Protein AF-A0A6N2KBB7-F1 (afdb_monomer_lite)

Radius of gyration: 32.62 Å; chains: 1; bounding box: 108×80×71 Å

Sequence (429 aa):
QSRLFPLLASAYAFRFVGEWLKWLYTDVTQRLQAKDFSTLPEAHACTAGLKSLTTTATADAIEECRKLCGGHGYLCASGLPELFAVYVPACTYEGDNVVLLLQVARFLMKTVSQLDSGKKPVGTTAYLGRVQDLLHCCCDVQRAEDWLKPGVVLEAFEARSARMCVACAKNLSKFENPEDGFAELSADLVEAAVAHCQLIVVSKFIDKLQQDIPGKGVKQQLQNLCYIYVLNLVHKYLGDFLSTGCITPKQASLANDQLRSLYSQIRPNIIALVDAFNHTDHYLGSVLGRSDGNVYPKLYEEAWKDPLNDSVVPDGYHEYKPEIEDEIEGEEKLVLEICVLRVAICLPPQIVTQEKKRKKTHGAAVGAVGAHGAAVGAHGAAAGAHGAAVTAVETAELTAAAAAESVEEENPSTGAESEPAQLEEVQVG

Organism: Salix viminalis (NCBI:txid40686)

Foldseek 3Di:
DLLQLLLLLLVVLLVLVLVVLVVVLVVCVVCVVVVNCPCLLVNLLLLLLSLLLSLVSVLVSLVSVLVVVPPVSVDVQQVSVVVNVVRNCSCPPLHHSLRSLLSNLVSLLVQLVCLVVPDQDDDLCNLLVVLVCLLVAAQPDPALCSLLDLVSLLSLLSSLLSVLSVVLNVQCVVDPDSVVSCVVCSVSSSVSSNSSNLSSSLVSLVVVLVDDDDDPCPSVLSSLSSLLNSLSCCVVPVVSSVVSVNDDPVVNVSSVVNNVVSCVVCVVCVLVSVCVVVDACVQSSRLCPHPVNPRPVVVVVVVCVPVQNVDPQGPCCVVCVVVVVVVVVVVVVVVVVVVVVVVVPDDDDDDDDDDDDDDDDDDDDDDDDDDDDDDDDDDDDDDYDDPPVVSSVSSSVSNVVSVVVVVVVPDDDDDDDDDDDDDDDDDDD

pLDDT: mean 81.01, std 27.78, range [21.66, 98.88]

InterPro domains:
  IPR002655 Acyl-CoA oxidase, C-terminal [PF01756] (150-320)
  IPR012258 Acyl-CoA oxidase [PTHR10909] (1-321)
  IPR036250 Acyl-CoA dehydrogenase-like, C-terminal [SSF47203] (1-129)
  IPR036250 Acyl-CoA dehydrogenase-like, C-terminal [SSF47203] (140-322)
  IPR055060 Acyl-CoA oxidase, C-alpha1 domain [PF22924] (1-109)

Secondary structure (DSSP, 8-state):
-TTTHHHHHHHHHHHHHHHHHHHHHHHHHHHHHTT--TTHHHHHHHHHHHHHHHHHHHHHHHHHHHHHTGGGGGSGGGSHHHHHHHHGGGGTTTS-HHHHHHHHHHHHHHHHTTGGGT----GGGGGGGGHHHHTT------SGGGGG-HHHHHHHHHHHHHHHHHHHHHHHTTSSSHHHHHHHTHHHHHHHHHHHHHHHHHHHHHHHHHS---STTHHHHHHHHHHHHHHHHHHHTHHHHHHTSSS-HHHHHHHHHHHHHHHHHHTTTHHHHHHTT---HHHHT-STT-TT--HHHHHHHHHTTSGGGS-SS-TTHHHHHHHHHHHHHHHHHHHHHHHHHHHTT-----------------------------------------SSHHHHHHHHHHHHHHHHHTTTSS-------------------

Structure (mmCIF, N/CA/C/O backbone):
data_AF-A0A6N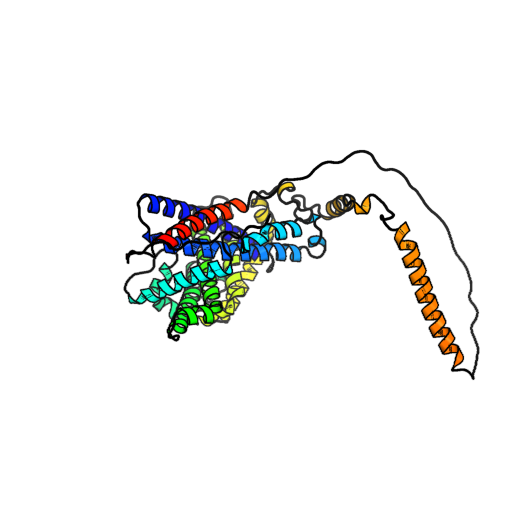2KBB7-F1
#
_entry.id   AF-A0A6N2KBB7-F1
#
loop_
_atom_site.group_PDB
_atom_site.id
_atom_site.type_symbol
_atom_site.label_atom_id
_atom_site.label_alt_id
_atom_site.label_comp_id
_atom_site.label_asym_id
_atom_site.label_entity_id
_atom_site.label_seq_id
_atom_site.pdbx_PDB_ins_code
_atom_site.Cartn_x
_atom_site.Cartn_y
_atom_site.Cartn_z
_atom_site.occupancy
_atom_site.B_iso_or_equiv
_atom_site.auth_seq_id
_atom_site.auth_comp_id
_atom_site.auth_asym_id
_atom_site.auth_atom_id
_atom_site.pdbx_PDB_model_num
ATOM 1 N N . GLN A 1 1 ? 12.110 -12.464 -3.770 1.00 93.31 1 GLN A N 1
ATOM 2 C CA . GLN A 1 1 ? 10.725 -12.921 -3.520 1.00 93.31 1 GLN A CA 1
ATOM 3 C C . GLN A 1 1 ? 10.090 -12.056 -2.441 1.00 93.31 1 GLN A C 1
ATOM 5 O O . GLN A 1 1 ? 9.336 -11.175 -2.818 1.00 93.31 1 GLN A O 1
ATOM 10 N N . SER A 1 2 ? 10.484 -12.180 -1.166 1.00 96.81 2 SER A N 1
ATOM 11 C CA . SER A 1 2 ? 9.976 -11.360 -0.043 1.00 96.81 2 SER A CA 1
ATOM 12 C C . SER A 1 2 ? 9.985 -9.842 -0.258 1.00 96.81 2 SER A C 1
ATOM 14 O O . SER A 1 2 ? 9.076 -9.172 0.198 1.00 96.81 2 SER A O 1
ATOM 16 N N . ARG A 1 3 ? 10.972 -9.303 -0.981 1.00 98.38 3 ARG A N 1
ATOM 17 C CA . ARG A 1 3 ? 11.058 -7.870 -1.317 1.00 98.38 3 ARG A CA 1
ATOM 18 C C . ARG A 1 3 ? 10.126 -7.409 -2.452 1.00 98.38 3 ARG A C 1
ATOM 20 O O . ARG A 1 3 ? 9.794 -6.241 -2.511 1.00 98.38 3 ARG A O 1
ATOM 27 N N . LEU A 1 4 ? 9.720 -8.305 -3.361 1.00 98.50 4 LEU A N 1
ATOM 28 C CA . LEU A 1 4 ? 9.017 -7.954 -4.613 1.00 98.50 4 LEU A CA 1
ATOM 29 C C . LEU A 1 4 ? 7.565 -8.443 -4.651 1.00 98.50 4 LEU A C 1
ATOM 31 O O . LEU A 1 4 ? 6.678 -7.749 -5.133 1.00 98.50 4 LEU A O 1
ATOM 35 N N . PHE A 1 5 ? 7.306 -9.659 -4.169 1.00 98.62 5 PHE A N 1
ATOM 36 C CA . PHE A 1 5 ? 5.986 -10.282 -4.281 1.00 98.62 5 PHE A CA 1
ATOM 37 C C . PHE A 1 5 ? 4.926 -9.567 -3.425 1.00 98.62 5 PHE A C 1
ATOM 39 O O . PHE A 1 5 ? 3.799 -9.451 -3.901 1.00 98.62 5 PHE A O 1
ATOM 46 N N . PRO A 1 6 ? 5.253 -9.001 -2.244 1.00 98.75 6 PRO A N 1
ATOM 47 C CA . PRO A 1 6 ? 4.354 -8.081 -1.556 1.00 98.75 6 PRO A CA 1
ATOM 48 C C . PRO A 1 6 ? 4.057 -6.801 -2.333 1.00 98.75 6 PRO A C 1
ATOM 50 O O . PRO A 1 6 ? 2.935 -6.327 -2.254 1.00 98.75 6 PRO A O 1
ATOM 53 N N . LEU A 1 7 ? 4.999 -6.265 -3.119 1.00 98.75 7 LEU A N 1
ATOM 54 C CA . LEU A 1 7 ? 4.756 -5.068 -3.938 1.00 98.75 7 LEU A CA 1
ATOM 55 C C . LEU A 1 7 ? 3.772 -5.375 -5.075 1.00 98.75 7 LEU A C 1
ATOM 57 O O . LEU A 1 7 ? 2.832 -4.619 -5.300 1.00 98.75 7 LEU A O 1
ATOM 61 N N . LEU A 1 8 ? 3.926 -6.535 -5.727 1.00 98.75 8 LEU A N 1
ATOM 62 C CA . LEU A 1 8 ? 2.950 -7.028 -6.703 1.00 98.75 8 LEU A CA 1
ATOM 63 C C . LEU A 1 8 ? 1.571 -7.245 -6.060 1.00 98.75 8 LEU A C 1
ATOM 65 O O . LEU A 1 8 ? 0.552 -6.861 -6.627 1.00 98.75 8 LEU A O 1
ATOM 69 N N . ALA A 1 9 ? 1.531 -7.833 -4.864 1.00 98.88 9 ALA A N 1
ATOM 70 C CA . ALA A 1 9 ? 0.294 -8.020 -4.116 1.00 98.88 9 ALA A CA 1
ATOM 71 C C . ALA A 1 9 ? -0.368 -6.684 -3.738 1.00 98.88 9 ALA A C 1
ATOM 73 O O . ALA A 1 9 ? -1.578 -6.551 -3.908 1.00 98.88 9 ALA A O 1
ATOM 74 N N . SER A 1 10 ? 0.415 -5.683 -3.321 1.00 98.81 10 SER A N 1
ATOM 75 C CA . SER A 1 10 ? -0.050 -4.310 -3.096 1.00 98.81 10 SER A CA 1
ATOM 76 C C . SER A 1 10 ? -0.611 -3.678 -4.367 1.00 98.81 10 SER A C 1
ATOM 78 O O . SER A 1 10 ? -1.670 -3.074 -4.297 1.00 98.81 10 SER A O 1
ATOM 80 N N . ALA A 1 11 ? 0.015 -3.857 -5.536 1.00 98.81 11 ALA A N 1
ATOM 81 C CA . ALA A 1 11 ? -0.498 -3.305 -6.794 1.00 98.81 11 ALA A CA 1
ATOM 82 C C . ALA A 1 11 ? -1.914 -3.823 -7.125 1.00 98.81 11 ALA A C 1
ATOM 84 O O . ALA A 1 11 ? -2.803 -3.038 -7.458 1.00 98.81 11 ALA A O 1
ATOM 85 N N . TYR A 1 12 ? -2.162 -5.127 -6.954 1.00 98.81 12 TYR A N 1
ATOM 86 C CA . TYR A 1 12 ? -3.505 -5.703 -7.106 1.00 98.81 12 TYR A CA 1
ATOM 87 C C . TYR A 1 12 ? -4.465 -5.257 -5.989 1.00 98.81 12 TYR A C 1
ATOM 89 O O . TYR A 1 12 ? -5.613 -4.917 -6.271 1.00 98.81 12 TYR A O 1
ATOM 97 N N . ALA A 1 13 ? -4.006 -5.191 -4.735 1.00 98.81 13 ALA A N 1
ATOM 98 C CA . ALA A 1 13 ? -4.811 -4.713 -3.609 1.00 98.81 13 ALA A CA 1
ATOM 99 C C . ALA A 1 13 ? -5.274 -3.256 -3.807 1.00 98.81 13 ALA A C 1
ATOM 101 O O . ALA A 1 13 ? -6.446 -2.934 -3.613 1.00 98.81 13 ALA A O 1
ATOM 102 N N . PHE A 1 14 ? -4.365 -2.389 -4.257 1.00 98.81 14 PHE A N 1
ATOM 103 C CA . PHE A 1 14 ? -4.625 -0.979 -4.537 1.00 98.81 14 PHE A CA 1
ATOM 104 C C . PHE A 1 14 ? -5.513 -0.807 -5.773 1.00 98.81 14 PHE A C 1
ATOM 106 O O . PHE A 1 14 ? -6.377 0.069 -5.789 1.00 98.81 14 PHE A O 1
ATOM 113 N N . ARG A 1 15 ? -5.403 -1.695 -6.771 1.00 98.62 15 ARG A N 1
ATOM 114 C CA . ARG A 1 15 ? -6.355 -1.723 -7.887 1.00 98.62 15 ARG A CA 1
ATOM 115 C C . ARG A 1 15 ? -7.780 -2.018 -7.413 1.00 98.62 15 ARG A C 1
ATOM 117 O O . ARG A 1 15 ? -8.701 -1.310 -7.810 1.00 98.62 15 ARG A O 1
ATOM 124 N N . PHE A 1 16 ? -7.970 -3.018 -6.550 1.00 98.44 16 PHE A N 1
ATOM 125 C CA . PHE A 1 16 ? -9.303 -3.397 -6.069 1.00 98.44 16 PHE A CA 1
ATOM 126 C C . PHE A 1 16 ? -9.892 -2.414 -5.049 1.00 98.44 16 PHE A C 1
ATOM 128 O O . PHE A 1 16 ? -11.099 -2.178 -5.078 1.00 98.44 16 PHE A O 1
ATOM 135 N N . VAL A 1 17 ? -9.076 -1.776 -4.198 1.00 98.31 17 VAL A N 1
ATOM 136 C CA . VAL A 1 17 ? -9.578 -0.679 -3.350 1.00 98.31 17 VAL A CA 1
ATOM 137 C C . VAL A 1 17 ? -9.937 0.556 -4.188 1.00 98.31 17 VAL A C 1
ATOM 139 O O . VAL A 1 17 ? -10.915 1.223 -3.872 1.00 98.31 17 VAL A O 1
ATOM 142 N N . GLY A 1 18 ? -9.241 0.807 -5.306 1.00 97.62 18 GLY A N 1
ATOM 143 C CA . GLY A 1 18 ? -9.617 1.826 -6.294 1.00 97.62 18 GLY A CA 1
ATOM 144 C C . GLY A 1 18 ? -10.956 1.539 -6.988 1.00 97.62 18 GLY A C 1
ATOM 145 O O . GLY A 1 18 ? -11.787 2.434 -7.119 1.00 97.62 18 GLY A O 1
ATOM 146 N N . GLU A 1 19 ? -11.224 0.281 -7.365 1.00 97.69 19 GLU A N 1
ATOM 147 C CA . GLU A 1 19 ? -12.547 -0.132 -7.873 1.00 97.69 19 GLU A CA 1
ATOM 148 C C . GLU A 1 19 ? -13.665 0.128 -6.847 1.00 97.69 19 GLU A C 1
ATOM 150 O O . GLU A 1 19 ? -14.747 0.586 -7.217 1.00 97.69 19 GLU A O 1
ATOM 155 N N . TRP A 1 20 ? -13.404 -0.116 -5.558 1.00 97.81 20 TRP A N 1
ATOM 156 C CA . TRP A 1 20 ? -14.350 0.202 -4.485 1.00 97.81 20 TRP A CA 1
ATOM 157 C C . TRP A 1 20 ? -14.500 1.712 -4.241 1.00 97.81 20 TRP A C 1
ATOM 159 O O . TRP A 1 20 ? -15.623 2.177 -4.061 1.00 97.81 20 TRP A O 1
ATOM 169 N N . LEU A 1 21 ? -13.416 2.492 -4.296 1.00 96.00 21 LEU A N 1
ATOM 170 C CA . LEU A 1 21 ? -13.469 3.954 -4.177 1.00 96.00 21 LEU A CA 1
ATOM 171 C C . LEU A 1 21 ? -14.324 4.590 -5.283 1.00 96.00 21 LEU A C 1
ATOM 173 O O . LEU A 1 21 ? -15.083 5.513 -5.006 1.00 96.00 21 LEU A O 1
ATOM 177 N N . LYS A 1 22 ? -14.292 4.050 -6.507 1.00 95.44 22 LYS A N 1
ATOM 178 C CA . LYS A 1 22 ? -15.169 4.499 -7.600 1.00 95.44 22 LYS A CA 1
ATOM 179 C C . LYS A 1 22 ? -16.655 4.208 -7.334 1.00 95.44 22 LYS A C 1
ATOM 181 O O . LYS A 1 22 ? -17.524 5.009 -7.689 1.00 95.44 22 LYS A O 1
ATOM 186 N N . TRP A 1 23 ? -16.962 3.083 -6.685 1.00 96.06 23 TRP A N 1
ATOM 187 C CA . TRP A 1 23 ? -18.315 2.814 -6.186 1.00 96.06 23 TRP A CA 1
ATOM 188 C C . TRP A 1 23 ? -18.698 3.791 -5.063 1.00 96.06 23 TRP A C 1
ATOM 190 O O . TRP A 1 23 ? -19.792 4.349 -5.110 1.00 96.06 23 TRP A O 1
ATOM 200 N N . LEU A 1 24 ? -17.792 4.061 -4.116 1.00 94.06 24 LEU A N 1
ATOM 201 C CA . LEU A 1 24 ? -18.027 4.990 -3.006 1.00 94.06 24 LEU A CA 1
ATOM 202 C C . LEU A 1 24 ? -18.286 6.420 -3.501 1.00 94.06 24 LEU A C 1
ATOM 204 O O . LEU A 1 24 ? -19.243 7.036 -3.048 1.00 94.06 24 LEU A O 1
ATOM 208 N N . TYR A 1 25 ? -17.504 6.915 -4.469 1.00 91.50 25 TYR A N 1
ATOM 209 C CA . TYR A 1 25 ? -17.764 8.183 -5.166 1.00 91.50 25 TYR A CA 1
ATOM 210 C C . TYR A 1 25 ? -19.208 8.224 -5.680 1.00 91.50 25 TYR A C 1
ATOM 212 O O . TYR A 1 25 ? -19.956 9.147 -5.380 1.00 91.50 25 TYR A O 1
ATOM 220 N N . THR A 1 26 ? -19.632 7.168 -6.381 1.00 94.88 26 THR A N 1
ATOM 221 C CA . THR A 1 26 ? -20.976 7.078 -6.971 1.00 94.88 26 THR A CA 1
ATOM 222 C C . THR A 1 26 ? -22.087 7.076 -5.908 1.00 94.88 26 THR A C 1
ATOM 224 O O . THR A 1 26 ? -23.089 7.767 -6.088 1.00 94.88 26 THR A O 1
ATOM 227 N N . ASP A 1 27 ? -21.919 6.339 -4.803 1.00 94.25 27 ASP A N 1
ATOM 228 C CA . ASP A 1 27 ? -22.869 6.306 -3.675 1.00 94.25 27 ASP A CA 1
ATOM 229 C C . ASP A 1 27 ? -22.970 7.680 -2.988 1.00 94.25 27 ASP A C 1
ATOM 231 O O . ASP A 1 27 ? -24.068 8.206 -2.801 1.00 94.25 27 ASP A O 1
ATOM 235 N N . VAL A 1 28 ? -21.829 8.315 -2.702 1.00 93.25 28 VAL A N 1
ATOM 236 C CA . VAL A 1 28 ? -21.759 9.644 -2.073 1.00 93.25 28 VAL A CA 1
ATOM 237 C C . VAL A 1 28 ? -22.387 10.715 -2.967 1.00 93.25 28 VAL A C 1
ATOM 239 O O . VAL A 1 28 ? -23.230 11.472 -2.491 1.00 93.25 28 VAL A O 1
ATOM 242 N N . THR A 1 29 ? -22.079 10.755 -4.268 1.00 92.50 29 THR A N 1
ATOM 243 C CA . THR A 1 29 ? -22.704 11.713 -5.198 1.00 92.50 29 THR A CA 1
ATOM 244 C C . THR A 1 29 ? -24.228 11.550 -5.251 1.00 92.50 29 THR A C 1
ATOM 246 O O . THR A 1 29 ? -24.947 12.550 -5.268 1.00 92.50 29 THR A O 1
ATOM 249 N N . GLN A 1 30 ? -24.747 10.316 -5.236 1.00 95.12 30 GLN A N 1
ATOM 250 C CA . GLN A 1 30 ? -26.197 10.068 -5.217 1.00 95.12 30 GLN A CA 1
ATOM 251 C C . GLN A 1 30 ? -26.848 10.517 -3.901 1.00 95.12 30 GLN A C 1
ATOM 253 O O . GLN A 1 30 ? -27.927 11.113 -3.921 1.00 95.12 30 GLN A O 1
ATOM 258 N N . ARG A 1 31 ? -26.190 10.292 -2.758 1.00 93.81 31 ARG A N 1
ATOM 259 C CA . ARG A 1 31 ? -26.663 10.766 -1.448 1.00 93.81 31 ARG A CA 1
ATOM 260 C C . ARG A 1 31 ? -26.671 12.286 -1.341 1.00 93.81 31 ARG A C 1
ATOM 262 O O . ARG A 1 31 ? -27.680 12.845 -0.922 1.00 93.81 31 ARG A O 1
ATOM 269 N N . LEU A 1 32 ? -25.619 12.959 -1.809 1.00 92.31 32 LEU A N 1
ATOM 270 C CA . LEU A 1 32 ? -25.549 14.424 -1.850 1.00 92.31 32 LEU A CA 1
ATOM 271 C C . LEU A 1 32 ? -26.675 15.021 -2.712 1.00 92.31 32 LEU A C 1
ATOM 273 O O . LEU A 1 32 ? -27.339 15.966 -2.289 1.00 92.31 32 LEU A O 1
ATOM 277 N N . GLN A 1 33 ? -26.988 14.417 -3.867 1.00 94.06 33 GLN A N 1
ATOM 278 C CA . GLN A 1 33 ? -28.155 14.805 -4.679 1.00 94.06 33 GLN A CA 1
ATOM 279 C C . GLN A 1 33 ? -29.490 14.634 -3.928 1.00 94.06 33 GLN A C 1
ATOM 281 O O . GLN A 1 33 ? -30.414 15.425 -4.122 1.00 94.06 33 GLN A O 1
ATOM 286 N N . ALA A 1 34 ? -29.586 13.638 -3.043 1.00 95.81 34 ALA A N 1
ATOM 287 C CA . ALA A 1 34 ? -30.726 13.417 -2.153 1.00 95.81 34 ALA A CA 1
ATOM 288 C C . ALA A 1 34 ? -30.684 14.245 -0.846 1.00 95.81 34 ALA A C 1
ATOM 290 O O . ALA A 1 34 ? -31.606 14.133 -0.037 1.00 95.81 34 ALA A O 1
ATOM 291 N N . LYS A 1 35 ? -29.655 15.086 -0.644 1.00 94.94 35 LYS A N 1
ATOM 292 C CA . LYS A 1 35 ? -29.366 15.831 0.601 1.00 94.94 35 LYS A CA 1
ATOM 293 C C . LYS A 1 35 ? -29.147 14.938 1.835 1.00 94.94 35 LYS A C 1
ATOM 295 O O . LYS A 1 35 ? -29.417 15.351 2.962 1.00 94.94 35 LYS A O 1
ATOM 300 N N . ASP A 1 36 ? -28.658 13.718 1.625 1.00 94.06 36 ASP A N 1
ATOM 301 C CA . ASP A 1 36 ? -28.166 12.828 2.677 1.00 94.06 36 ASP A CA 1
ATOM 302 C C . ASP A 1 36 ? -26.655 13.028 2.865 1.00 94.06 36 ASP A C 1
ATOM 304 O O . ASP A 1 36 ? -25.847 12.602 2.045 1.00 94.06 36 ASP A O 1
ATOM 308 N N . PHE A 1 37 ? -26.274 13.660 3.973 1.00 92.69 37 PHE A N 1
ATOM 309 C CA . PHE A 1 37 ? -24.874 13.897 4.345 1.00 92.69 37 PHE A CA 1
ATOM 310 C C . PHE A 1 37 ? -24.346 12.857 5.353 1.00 92.69 37 PHE A C 1
ATOM 312 O O . PHE A 1 37 ? -23.222 12.973 5.838 1.00 92.69 37 PHE A O 1
ATOM 319 N N . SER A 1 38 ? -25.137 11.828 5.697 1.00 89.81 38 SER A N 1
ATOM 320 C CA . SER A 1 38 ? -24.839 10.921 6.820 1.00 89.81 38 SER A CA 1
ATOM 321 C C . SER A 1 38 ? -23.551 10.105 6.663 1.00 89.81 38 SER A C 1
ATOM 323 O O . SER A 1 38 ? -22.921 9.774 7.667 1.00 89.81 38 SER A O 1
ATOM 325 N N . THR A 1 39 ? -23.134 9.809 5.428 1.00 90.50 39 THR A N 1
ATOM 326 C CA . THR A 1 39 ? -21.906 9.056 5.121 1.00 90.50 39 THR A CA 1
ATOM 327 C C . THR A 1 39 ? -20.717 9.942 4.737 1.00 90.50 39 THR A C 1
ATOM 329 O O . THR A 1 39 ? -19.604 9.430 4.622 1.00 90.50 39 THR A O 1
ATOM 332 N N . LEU A 1 40 ? -20.903 11.260 4.578 1.00 92.31 40 LEU A N 1
ATOM 333 C CA . LEU A 1 40 ? -19.849 12.174 4.118 1.00 92.31 40 LEU A CA 1
ATOM 334 C C . LEU A 1 40 ? -18.594 12.175 5.026 1.00 92.31 40 LEU A C 1
ATOM 336 O O . LEU A 1 40 ? -17.490 12.099 4.480 1.00 92.31 40 LEU A O 1
ATOM 340 N N . PRO A 1 41 ? -18.700 12.153 6.376 1.00 93.75 41 PRO A N 1
ATOM 341 C CA . PRO A 1 41 ? -17.521 12.078 7.245 1.00 93.75 41 PRO A CA 1
ATOM 342 C C . PRO A 1 41 ? -16.731 10.769 7.097 1.00 93.75 41 PRO A C 1
ATOM 344 O O . PRO A 1 41 ? -15.502 10.785 7.152 1.00 93.75 41 PRO A O 1
ATOM 347 N N . GLU A 1 42 ? -17.423 9.641 6.891 1.00 93.56 42 GLU A N 1
ATOM 348 C CA . GLU A 1 42 ? -16.781 8.344 6.643 1.00 93.56 42 GLU A CA 1
ATOM 349 C C . GLU A 1 42 ? -16.088 8.345 5.278 1.00 93.56 42 GLU A C 1
ATOM 351 O O . GLU A 1 42 ? -14.934 7.930 5.174 1.00 93.56 42 GLU A O 1
ATOM 356 N N . ALA A 1 43 ? -16.767 8.846 4.243 1.00 94.62 43 ALA A N 1
ATOM 357 C CA . ALA A 1 43 ? -16.232 8.913 2.891 1.00 94.62 43 ALA A CA 1
ATOM 358 C C . ALA A 1 43 ? -14.945 9.746 2.830 1.00 94.62 43 ALA A C 1
ATOM 360 O O . ALA A 1 43 ? -13.946 9.262 2.302 1.00 94.62 43 ALA A O 1
ATOM 361 N N . HIS A 1 44 ? -14.947 10.939 3.436 1.00 95.75 44 HIS A N 1
ATOM 362 C CA . HIS A 1 44 ? -13.773 11.808 3.530 1.00 95.75 44 HIS A CA 1
ATOM 363 C C . HIS A 1 44 ? -12.604 11.132 4.267 1.00 95.75 44 HIS A C 1
ATOM 365 O O . HIS A 1 44 ? -11.483 11.113 3.762 1.00 95.75 44 HIS A O 1
ATOM 371 N N . ALA A 1 45 ? -12.851 10.512 5.428 1.00 96.25 45 ALA A N 1
ATOM 372 C CA . ALA A 1 45 ? -11.800 9.804 6.159 1.00 96.25 45 ALA A CA 1
ATOM 373 C C . ALA A 1 45 ? -11.245 8.603 5.364 1.00 96.25 45 ALA A C 1
ATOM 375 O O . ALA A 1 45 ? -10.035 8.372 5.335 1.00 96.25 45 ALA A O 1
ATOM 376 N N . CYS A 1 46 ? -12.105 7.856 4.666 1.00 94.75 46 CYS A N 1
ATOM 377 C CA . CYS A 1 46 ? -11.675 6.737 3.831 1.00 94.75 46 CYS A CA 1
ATOM 378 C C . CYS A 1 46 ? -10.822 7.195 2.641 1.00 94.75 46 CYS A C 1
ATOM 380 O O . CYS A 1 46 ? -9.790 6.581 2.370 1.00 94.75 46 CYS A O 1
ATOM 382 N N . THR A 1 47 ? -11.216 8.256 1.930 1.00 97.06 47 THR A N 1
ATOM 383 C CA . THR A 1 47 ? -10.480 8.746 0.753 1.00 97.06 47 THR A CA 1
ATOM 384 C C . THR A 1 47 ? -9.144 9.371 1.148 1.00 97.06 47 THR A C 1
ATOM 386 O O . THR A 1 47 ? -8.121 8.992 0.577 1.00 97.06 47 THR A O 1
ATOM 389 N N . ALA A 1 48 ? -9.122 10.231 2.173 1.00 98.12 48 ALA A N 1
ATOM 390 C CA . ALA A 1 48 ? -7.905 10.838 2.717 1.00 98.12 48 ALA A CA 1
ATOM 391 C C . ALA A 1 48 ? -6.892 9.774 3.181 1.00 98.12 48 ALA A C 1
ATOM 393 O O . ALA A 1 48 ? -5.722 9.781 2.781 1.00 98.12 48 ALA A O 1
ATOM 394 N N . GLY A 1 49 ? -7.358 8.801 3.971 1.00 98.38 49 GLY A N 1
ATOM 395 C CA . GLY A 1 49 ? -6.530 7.712 4.484 1.00 98.38 49 GLY A CA 1
ATOM 396 C C . GLY A 1 49 ? -5.994 6.781 3.399 1.00 98.38 49 GLY A C 1
ATOM 397 O O . GLY A 1 49 ? -4.815 6.423 3.414 1.00 98.38 49 GLY A O 1
ATOM 398 N N . LEU A 1 50 ? -6.827 6.412 2.421 1.00 98.56 50 LEU A N 1
ATOM 399 C CA . LEU A 1 50 ? -6.407 5.550 1.315 1.00 98.56 50 LEU A CA 1
ATOM 400 C C . LEU A 1 50 ? -5.481 6.269 0.330 1.00 98.56 50 LEU A C 1
ATOM 402 O O . LEU A 1 50 ? -4.528 5.640 -0.132 1.00 98.56 50 LEU A O 1
ATOM 406 N N . LYS A 1 51 ? -5.672 7.569 0.062 1.00 98.50 51 LYS A N 1
ATOM 407 C CA . LYS A 1 51 ? -4.707 8.386 -0.695 1.00 98.50 51 LYS A CA 1
ATOM 408 C C . LYS A 1 51 ? -3.346 8.339 -0.012 1.00 98.50 51 LYS A C 1
ATOM 410 O O . LYS A 1 51 ? -2.364 7.944 -0.641 1.00 98.50 51 LYS A O 1
ATOM 415 N N . SER A 1 52 ? -3.290 8.645 1.285 1.00 98.75 52 SER A N 1
ATOM 416 C CA . SER A 1 52 ? -2.035 8.650 2.042 1.00 98.75 52 SER A CA 1
ATOM 417 C C . SER A 1 52 ? -1.358 7.272 2.102 1.00 98.75 52 SER A C 1
ATOM 419 O O . SER A 1 52 ? -0.171 7.142 1.783 1.00 98.75 52 SER A O 1
ATOM 421 N N . LEU A 1 53 ? -2.114 6.211 2.414 1.00 98.75 53 LEU A N 1
ATOM 422 C CA . LEU A 1 53 ? -1.590 4.844 2.493 1.00 98.75 53 LEU A CA 1
ATOM 423 C C . LEU A 1 53 ? -1.049 4.352 1.143 1.00 98.75 53 LEU A C 1
ATOM 425 O O . LEU A 1 53 ? 0.041 3.779 1.089 1.00 98.75 53 LEU A O 1
ATOM 429 N N . THR A 1 54 ? -1.810 4.537 0.060 1.00 98.75 54 THR A N 1
ATOM 430 C CA . THR A 1 54 ? -1.455 3.983 -1.256 1.00 98.75 54 THR A CA 1
ATOM 431 C C . THR A 1 54 ? -0.335 4.764 -1.935 1.00 98.75 54 THR A C 1
ATOM 433 O O . THR A 1 54 ? 0.543 4.133 -2.523 1.00 98.75 54 THR A O 1
ATOM 436 N N . THR A 1 55 ? -0.296 6.095 -1.808 1.00 98.81 55 THR A N 1
ATOM 437 C CA . THR A 1 55 ? 0.794 6.909 -2.377 1.00 98.81 55 THR A CA 1
ATOM 438 C C . THR A 1 55 ? 2.114 6.666 -1.653 1.00 98.81 55 THR A C 1
ATOM 440 O O . THR A 1 55 ? 3.095 6.323 -2.311 1.00 98.81 55 THR A O 1
ATOM 443 N N . THR A 1 56 ? 2.125 6.686 -0.314 1.00 98.81 56 THR A N 1
ATOM 444 C CA . THR A 1 56 ? 3.316 6.343 0.489 1.00 98.81 56 THR A CA 1
ATOM 445 C C . THR A 1 56 ? 3.858 4.962 0.109 1.00 98.81 56 THR A C 1
ATOM 447 O O . THR A 1 56 ? 5.015 4.821 -0.282 1.00 98.81 56 THR A O 1
ATOM 450 N N . ALA A 1 57 ? 2.999 3.936 0.141 1.00 98.69 57 ALA A N 1
ATOM 451 C CA . ALA A 1 57 ? 3.412 2.566 -0.147 1.00 98.69 57 ALA A CA 1
ATOM 452 C C . ALA A 1 57 ? 3.864 2.352 -1.603 1.00 98.69 57 ALA A C 1
ATOM 454 O O . ALA A 1 57 ? 4.678 1.465 -1.858 1.00 98.69 57 ALA A O 1
ATOM 455 N N . THR A 1 58 ? 3.350 3.134 -2.558 1.00 98.88 58 THR A N 1
ATOM 456 C CA . THR A 1 58 ? 3.744 3.038 -3.972 1.00 98.88 58 THR A CA 1
ATOM 457 C C . THR A 1 58 ? 5.057 3.772 -4.246 1.00 98.88 58 THR A C 1
ATOM 459 O O . THR A 1 58 ? 5.889 3.240 -4.978 1.00 98.88 58 THR A O 1
ATOM 462 N N . ALA A 1 59 ? 5.301 4.926 -3.616 1.00 98.75 59 ALA A N 1
ATOM 463 C CA . ALA A 1 59 ? 6.587 5.621 -3.702 1.00 98.75 59 ALA A CA 1
ATOM 464 C C . ALA A 1 59 ? 7.729 4.737 -3.161 1.00 98.75 59 ALA A C 1
ATOM 466 O O . ALA A 1 59 ? 8.722 4.514 -3.860 1.00 98.75 59 ALA A O 1
ATOM 467 N N . ASP A 1 60 ? 7.528 4.133 -1.982 1.00 98.69 60 ASP A N 1
ATOM 468 C CA . ASP A 1 60 ? 8.429 3.122 -1.411 1.00 98.69 60 ASP A CA 1
ATOM 469 C C . ASP A 1 60 ? 8.636 1.932 -2.366 1.00 98.69 60 ASP A C 1
ATOM 471 O O . ASP A 1 60 ? 9.759 1.455 -2.544 1.00 98.69 60 ASP A O 1
ATOM 475 N N . ALA A 1 61 ? 7.560 1.441 -2.996 1.00 98.75 61 ALA A N 1
ATOM 476 C CA . ALA A 1 61 ? 7.611 0.291 -3.896 1.00 98.75 61 ALA A CA 1
ATOM 477 C C . ALA A 1 61 ? 8.406 0.562 -5.182 1.00 98.75 61 ALA A C 1
ATOM 479 O O . ALA A 1 61 ? 9.143 -0.319 -5.625 1.00 98.75 61 ALA A O 1
ATOM 480 N N . ILE A 1 62 ? 8.286 1.751 -5.783 1.00 98.81 62 ILE A N 1
ATOM 481 C CA . ILE A 1 62 ? 9.042 2.122 -6.991 1.00 98.81 62 ILE A CA 1
ATOM 482 C C . ILE A 1 62 ? 10.543 2.156 -6.676 1.00 98.81 62 ILE A C 1
ATOM 484 O O . ILE A 1 62 ? 11.347 1.549 -7.388 1.00 98.81 62 ILE A O 1
ATOM 488 N N . GLU A 1 63 ? 10.924 2.801 -5.574 1.00 98.81 63 GLU A N 1
ATOM 489 C CA . GLU A 1 63 ? 12.319 2.896 -5.142 1.00 98.81 63 GLU A CA 1
ATOM 490 C C . GLU A 1 63 ? 12.883 1.534 -4.682 1.00 98.81 63 GLU A C 1
ATOM 492 O O . GLU A 1 63 ? 14.048 1.216 -4.933 1.00 98.81 63 GLU A O 1
ATOM 497 N N . GLU A 1 64 ? 12.071 0.667 -4.075 1.00 98.81 64 GLU A N 1
ATOM 498 C CA . GLU A 1 64 ? 12.474 -0.709 -3.760 1.00 98.81 64 GLU A CA 1
ATOM 499 C C . GLU A 1 64 ? 12.629 -1.575 -5.025 1.00 98.81 64 GLU A C 1
ATOM 501 O O . GLU A 1 64 ? 13.589 -2.344 -5.131 1.00 98.81 64 GLU A O 1
ATOM 506 N N . CYS A 1 65 ? 11.769 -1.405 -6.035 1.00 98.75 65 CYS A N 1
ATOM 507 C CA . CYS A 1 65 ? 11.953 -1.997 -7.364 1.00 98.75 65 CYS A CA 1
ATOM 508 C C . CYS A 1 65 ? 13.259 -1.522 -8.018 1.00 98.75 65 CYS A C 1
ATOM 510 O O . CYS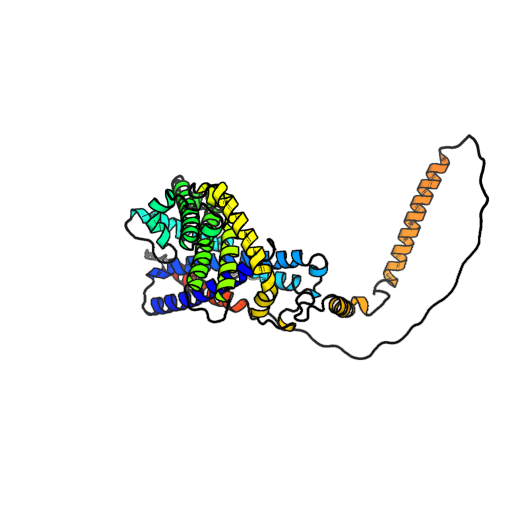 A 1 65 ? 14.012 -2.345 -8.544 1.00 98.75 65 CYS A O 1
ATOM 512 N N . ARG A 1 66 ? 13.600 -0.231 -7.902 1.00 98.81 66 ARG A N 1
ATOM 513 C CA . ARG A 1 66 ? 14.888 0.311 -8.362 1.00 98.81 66 ARG A CA 1
ATOM 514 C C . ARG A 1 66 ? 16.070 -0.382 -7.678 1.00 98.81 66 ARG A C 1
ATOM 516 O O . ARG A 1 66 ? 16.985 -0.851 -8.357 1.00 98.81 66 ARG A O 1
ATOM 523 N N . 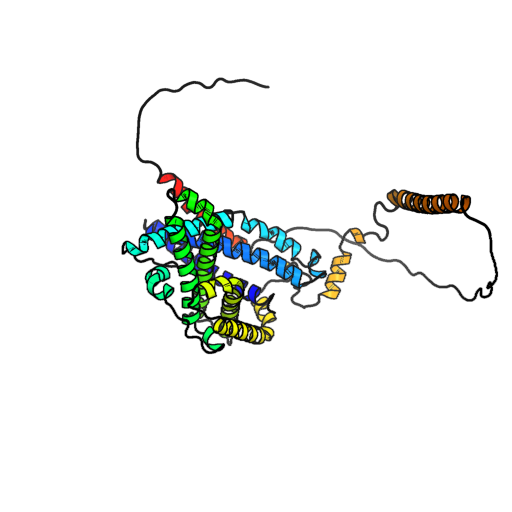LYS A 1 67 ? 16.026 -0.538 -6.348 1.00 98.75 67 LYS A N 1
ATOM 524 C CA . LYS A 1 67 ? 17.034 -1.295 -5.579 1.00 98.75 67 LYS A CA 1
ATOM 525 C C . LYS A 1 67 ? 17.088 -2.783 -5.956 1.00 98.75 67 LYS A C 1
ATOM 527 O O . LYS A 1 67 ? 18.150 -3.397 -5.853 1.00 98.75 67 LYS A O 1
ATOM 532 N N . LEU A 1 68 ? 15.972 -3.393 -6.357 1.00 98.69 68 LEU A N 1
ATOM 533 C CA . LEU A 1 68 ? 15.909 -4.798 -6.785 1.00 98.69 68 LEU A CA 1
ATOM 534 C C . LEU A 1 68 ? 16.585 -5.048 -8.142 1.00 98.69 68 LEU A C 1
ATOM 536 O O . LEU A 1 68 ? 17.074 -6.154 -8.369 1.00 98.69 68 LEU A O 1
ATOM 540 N N . CYS A 1 69 ? 16.688 -4.027 -8.995 1.00 98.44 69 CYS A N 1
ATOM 541 C CA . CYS A 1 69 ? 17.445 -4.059 -10.250 1.00 98.44 69 CYS A CA 1
ATOM 542 C C . CYS A 1 69 ? 18.967 -3.846 -10.078 1.00 98.44 69 CYS A C 1
ATOM 544 O O . CYS A 1 69 ? 19.707 -3.857 -11.065 1.00 98.44 69 CYS A O 1
ATOM 546 N N . GLY A 1 70 ? 19.458 -3.671 -8.844 1.00 98.25 70 GLY A N 1
ATOM 547 C CA . GLY A 1 70 ? 20.883 -3.493 -8.552 1.00 98.25 70 GLY A CA 1
ATOM 548 C C . GLY A 1 70 ? 21.485 -2.263 -9.241 1.00 98.25 70 GLY A C 1
ATOM 549 O O . GLY A 1 70 ? 20.812 -1.249 -9.417 1.00 98.25 70 GLY A O 1
ATOM 550 N N . GLY A 1 71 ? 22.755 -2.352 -9.652 1.00 97.31 71 GLY A N 1
ATOM 551 C CA . GLY A 1 71 ? 23.461 -1.237 -10.300 1.00 97.31 71 GLY A CA 1
ATOM 552 C C . GLY A 1 71 ? 22.797 -0.749 -11.594 1.00 97.31 71 GLY A C 1
ATOM 553 O O . GLY A 1 71 ? 22.722 0.453 -11.823 1.00 97.31 71 GLY A O 1
ATOM 554 N N . HIS A 1 72 ? 22.227 -1.647 -12.404 1.00 97.81 72 HIS A N 1
ATOM 555 C CA . HIS A 1 72 ? 21.528 -1.251 -13.633 1.00 97.81 72 HIS A CA 1
ATOM 556 C C . HIS A 1 72 ? 20.223 -0.485 -13.367 1.00 97.81 72 HIS A C 1
ATOM 558 O O . HIS A 1 72 ? 19.814 0.306 -14.211 1.00 97.81 72 HIS A O 1
ATOM 564 N N . GLY A 1 73 ? 19.604 -0.650 -12.191 1.00 98.00 73 GLY A N 1
ATOM 565 C CA . GLY A 1 73 ? 18.460 0.161 -11.761 1.00 98.00 73 GLY A CA 1
ATOM 566 C C . GLY A 1 73 ? 18.805 1.627 -11.468 1.00 98.00 73 GLY A C 1
ATOM 567 O O . GLY A 1 73 ? 17.907 2.435 -11.267 1.00 98.00 73 GLY A O 1
ATOM 568 N N . TYR A 1 74 ? 20.087 2.000 -11.418 1.00 98.00 74 TYR A N 1
ATOM 569 C CA . TYR A 1 74 ? 20.498 3.402 -11.294 1.00 98.00 74 TYR A CA 1
ATOM 570 C C . TYR A 1 74 ? 20.471 4.156 -12.635 1.00 98.00 74 TYR A C 1
ATOM 572 O O . TYR A 1 74 ? 20.329 5.373 -12.645 1.00 98.00 74 TYR A O 1
ATOM 580 N N . LEU A 1 75 ? 20.571 3.449 -13.767 1.00 97.12 75 LEU A N 1
ATOM 581 C CA . LEU A 1 75 ? 20.564 4.060 -15.098 1.00 97.12 75 LEU A CA 1
ATOM 582 C C . LEU A 1 75 ? 19.176 4.623 -15.433 1.00 97.12 75 LEU A C 1
ATOM 584 O O . LEU A 1 75 ? 18.174 3.932 -15.234 1.00 97.12 75 LEU A O 1
ATOM 588 N N . CYS A 1 76 ? 19.109 5.815 -16.033 1.00 97.12 76 CYS A N 1
ATOM 589 C CA . CYS A 1 76 ? 17.848 6.412 -16.495 1.00 97.12 76 CYS A CA 1
ATOM 590 C C . CYS A 1 76 ? 17.097 5.492 -17.474 1.00 97.12 76 CYS A C 1
ATOM 592 O O . CYS A 1 76 ? 15.891 5.323 -17.346 1.00 97.12 76 CYS A O 1
ATOM 594 N N . ALA A 1 77 ? 17.820 4.776 -18.346 1.00 97.00 77 ALA A N 1
ATOM 595 C CA . ALA A 1 77 ? 17.271 3.772 -19.268 1.00 97.00 77 ALA A CA 1
ATOM 596 C C . ALA A 1 77 ? 16.555 2.578 -18.585 1.00 97.00 77 ALA A C 1
ATOM 598 O O . ALA A 1 77 ? 15.923 1.757 -19.252 1.00 97.00 77 ALA A O 1
ATOM 599 N N . SER A 1 78 ? 16.633 2.445 -17.256 1.00 98.00 78 SER A N 1
ATOM 600 C CA . SER A 1 78 ? 15.801 1.497 -16.505 1.00 98.00 78 SER A CA 1
ATOM 601 C C . SER A 1 78 ? 14.364 1.984 -16.273 1.00 98.00 78 SER A C 1
ATOM 603 O O . SER A 1 78 ? 13.536 1.181 -15.843 1.00 98.00 78 SER A O 1
ATOM 605 N N . GLY A 1 79 ? 14.059 3.263 -16.521 1.00 98.19 79 GLY A N 1
ATOM 606 C CA . GLY A 1 79 ? 12.760 3.914 -16.291 1.00 98.19 79 GLY A CA 1
ATOM 607 C C . GLY A 1 79 ? 12.424 4.180 -14.815 1.00 98.19 79 GLY A C 1
ATOM 608 O O . GLY A 1 79 ? 11.649 5.078 -14.497 1.00 98.19 79 GLY A O 1
ATOM 609 N N . LEU A 1 80 ? 13.034 3.442 -13.883 1.00 98.50 80 LEU A N 1
ATOM 610 C CA . LEU A 1 80 ? 12.710 3.491 -12.454 1.00 98.50 80 LEU A CA 1
ATOM 611 C C . LEU A 1 80 ? 13.103 4.809 -11.744 1.00 98.50 80 LEU A C 1
ATOM 613 O O . LEU A 1 80 ? 12.317 5.248 -10.904 1.00 98.50 80 LEU A O 1
ATOM 617 N N . PRO A 1 81 ? 14.241 5.475 -12.051 1.00 98.50 81 PRO A N 1
ATOM 618 C CA . PRO A 1 81 ? 14.563 6.782 -11.469 1.00 98.50 81 PRO A CA 1
ATOM 619 C C . PRO A 1 81 ? 13.544 7.872 -11.835 1.00 98.50 81 PRO A C 1
ATOM 621 O O . PRO A 1 81 ? 13.091 8.607 -10.960 1.00 98.50 81 PRO A O 1
ATOM 624 N N . GLU A 1 82 ? 13.145 7.943 -13.108 1.00 98.31 82 GLU A N 1
ATOM 625 C CA . GLU A 1 82 ? 12.148 8.905 -13.592 1.00 98.31 82 GLU A CA 1
ATOM 626 C C . GLU A 1 82 ? 10.758 8.590 -13.027 1.00 98.31 82 GLU A C 1
ATOM 628 O O . GLU A 1 82 ? 10.093 9.485 -12.506 1.00 98.31 82 GLU A O 1
ATOM 633 N N . LEU A 1 83 ? 10.361 7.310 -13.021 1.00 98.62 83 LEU A N 1
ATOM 634 C CA . LEU A 1 83 ? 9.102 6.861 -12.424 1.00 98.62 83 LEU A CA 1
ATOM 635 C C . LEU A 1 83 ? 8.995 7.240 -10.938 1.00 98.62 83 LEU A C 1
ATOM 637 O O . LEU A 1 83 ? 7.918 7.618 -10.487 1.00 98.62 83 LEU A O 1
ATOM 641 N N . PHE A 1 84 ? 10.090 7.172 -10.173 1.00 98.62 84 PHE A N 1
ATOM 642 C CA . PHE A 1 84 ? 10.093 7.637 -8.784 1.00 98.62 84 PHE A CA 1
ATOM 643 C C . PHE A 1 84 ? 9.939 9.161 -8.699 1.00 98.62 84 PHE A C 1
ATOM 645 O O . PHE A 1 84 ? 9.079 9.649 -7.966 1.00 98.62 84 PHE A O 1
ATOM 652 N N . ALA A 1 85 ? 10.733 9.906 -9.475 1.00 98.50 85 ALA A N 1
ATOM 653 C CA . ALA A 1 85 ? 10.741 11.367 -9.458 1.00 98.50 85 ALA A CA 1
ATOM 654 C C . ALA A 1 85 ? 9.386 11.982 -9.858 1.00 98.50 85 ALA A C 1
ATOM 656 O O . ALA A 1 85 ? 8.946 12.944 -9.232 1.00 98.50 85 ALA A O 1
ATOM 657 N N . VAL A 1 86 ? 8.697 11.408 -10.853 1.00 98.31 86 VAL A N 1
ATOM 658 C CA . VAL A 1 86 ? 7.365 11.870 -11.283 1.00 98.31 86 VAL A CA 1
ATOM 659 C C . VAL A 1 86 ? 6.245 11.429 -10.331 1.00 98.31 86 VAL A C 1
ATOM 661 O O . VAL A 1 86 ? 5.210 12.089 -10.257 1.00 98.31 86 VAL A O 1
ATOM 664 N N . TYR A 1 87 ? 6.433 10.332 -9.586 1.00 98.56 87 TYR A N 1
ATOM 665 C CA . TYR A 1 87 ? 5.406 9.794 -8.689 1.00 98.56 87 TYR A CA 1
ATOM 666 C C . TYR A 1 87 ? 5.439 10.398 -7.280 1.00 98.56 87 TYR A C 1
ATOM 668 O O . TYR A 1 87 ? 4.381 10.651 -6.707 1.00 98.56 87 TYR A O 1
ATOM 676 N N . VAL A 1 88 ? 6.624 10.653 -6.711 1.00 98.31 88 VAL A N 1
ATOM 677 C CA . VAL A 1 88 ? 6.763 11.092 -5.309 1.00 98.31 88 VAL A CA 1
ATOM 678 C C . VAL A 1 88 ? 5.974 12.367 -4.925 1.00 98.31 88 VAL A C 1
ATOM 680 O O . VAL A 1 88 ? 5.510 12.414 -3.783 1.00 98.31 88 VAL A O 1
ATOM 683 N N . PRO A 1 89 ? 5.681 13.346 -5.816 1.00 98.62 89 PRO A N 1
ATOM 684 C CA . PRO A 1 89 ? 4.798 14.470 -5.481 1.00 98.62 89 PRO A CA 1
ATOM 685 C C . PRO A 1 89 ? 3.378 14.063 -5.050 1.00 98.62 89 PRO A C 1
ATOM 687 O O . PRO A 1 89 ? 2.718 14.834 -4.353 1.00 98.62 89 PRO A O 1
ATOM 690 N N . ALA A 1 90 ? 2.919 12.850 -5.391 1.00 97.69 90 ALA A N 1
ATOM 691 C CA . ALA A 1 90 ? 1.625 12.311 -4.960 1.00 97.69 90 ALA A CA 1
ATOM 692 C C . ALA A 1 90 ? 1.492 12.156 -3.436 1.00 97.69 90 ALA A C 1
ATOM 694 O O . ALA A 1 90 ? 0.378 12.078 -2.915 1.00 97.69 90 ALA A O 1
ATOM 695 N N . CYS A 1 91 ? 2.611 12.158 -2.710 1.00 97.94 91 CYS A N 1
ATOM 696 C CA . CYS A 1 91 ? 2.624 12.168 -1.251 1.00 97.94 91 CYS A CA 1
ATOM 697 C C . CYS A 1 91 ? 2.370 13.564 -0.638 1.00 97.94 91 CYS A C 1
ATOM 699 O O . CYS A 1 91 ? 2.223 13.669 0.578 1.00 97.94 91 CYS A O 1
ATOM 701 N N . THR A 1 92 ? 2.312 14.624 -1.457 1.00 97.81 92 THR A N 1
ATOM 702 C CA . THR A 1 92 ? 2.248 16.027 -1.002 1.00 97.81 92 THR A CA 1
ATOM 703 C C . THR A 1 92 ? 1.135 16.839 -1.668 1.00 97.81 92 THR A C 1
ATOM 705 O O . THR A 1 92 ? 0.466 17.607 -0.980 1.00 97.81 92 THR A O 1
ATOM 708 N N . TYR A 1 93 ? 0.900 16.686 -2.979 1.00 96.44 93 TYR A N 1
ATOM 709 C CA . TYR A 1 93 ? -0.270 17.308 -3.613 1.00 96.44 93 TYR A CA 1
ATOM 710 C C . TYR A 1 93 ? -1.571 16.677 -3.096 1.00 96.44 93 TYR A C 1
ATOM 712 O O . TYR A 1 93 ? -1.557 15.543 -2.612 1.00 96.44 93 TYR A O 1
ATOM 720 N N . GLU A 1 94 ? -2.694 17.393 -3.212 1.00 95.38 94 GLU A N 1
ATOM 721 C CA . GLU A 1 94 ? -4.008 16.961 -2.694 1.00 95.38 94 GLU A CA 1
ATOM 722 C C . GLU A 1 94 ? -3.971 16.580 -1.198 1.00 95.38 94 GLU A C 1
ATOM 724 O O . GLU A 1 94 ? -4.566 15.596 -0.761 1.00 95.38 94 GLU A O 1
ATOM 729 N N . GLY A 1 95 ? -3.216 17.362 -0.416 1.00 96.75 95 GLY A N 1
ATOM 730 C CA . GLY A 1 95 ? -3.012 17.184 1.021 1.00 96.75 95 GLY A CA 1
ATOM 731 C C . GLY A 1 95 ? -1.771 16.355 1.360 1.00 96.75 95 GLY A C 1
ATOM 732 O O . GLY A 1 95 ? -1.556 15.272 0.813 1.00 96.75 95 GLY A O 1
ATOM 733 N N . ASP A 1 96 ? -0.966 16.849 2.303 1.00 98.50 96 ASP A N 1
ATOM 734 C CA . ASP A 1 96 ? 0.168 16.103 2.852 1.00 98.50 96 ASP A CA 1
ATOM 735 C C . ASP A 1 96 ? -0.292 14.777 3.481 1.00 98.50 96 ASP A C 1
ATOM 737 O O . ASP A 1 96 ? -1.274 14.724 4.225 1.00 98.50 96 ASP A O 1
ATOM 741 N N . ASN A 1 97 ? 0.436 13.698 3.199 1.00 98.56 97 ASN A N 1
ATOM 742 C CA . ASN A 1 97 ? 0.058 12.355 3.624 1.00 98.56 97 ASN A CA 1
ATOM 743 C C . ASN A 1 97 ? -0.071 12.184 5.152 1.00 98.56 97 ASN A C 1
ATOM 745 O O . ASN A 1 97 ? -0.918 11.399 5.591 1.00 98.56 97 ASN A O 1
ATOM 749 N N . VAL A 1 98 ? 0.711 12.892 5.971 1.00 98.44 98 VAL A N 1
ATOM 750 C CA . VAL A 1 98 ? 0.601 12.823 7.438 1.00 98.44 98 VAL A CA 1
ATOM 751 C C . VAL A 1 98 ? -0.595 13.644 7.915 1.00 98.44 98 VAL A C 1
ATOM 753 O O . VAL A 1 98 ? -1.379 13.157 8.730 1.00 98.44 98 VAL A O 1
ATOM 756 N N . VAL A 1 99 ? -0.804 14.840 7.356 1.00 98.31 99 VAL A N 1
ATOM 757 C CA . VAL A 1 99 ? -1.977 15.684 7.658 1.00 98.31 99 VAL A CA 1
ATOM 758 C C . VAL A 1 99 ? -3.288 14.954 7.339 1.00 98.31 99 VAL A C 1
ATOM 760 O O . VAL A 1 99 ? -4.205 14.952 8.162 1.00 98.31 99 VAL A O 1
ATOM 763 N N . LEU A 1 100 ? -3.362 14.260 6.199 1.00 98.62 100 LEU A N 1
ATOM 764 C CA . LEU A 1 100 ? -4.515 13.429 5.836 1.00 98.62 100 LEU A CA 1
ATOM 765 C C . LEU A 1 100 ? -4.741 12.285 6.843 1.00 98.62 100 LEU A C 1
ATOM 767 O O . LEU A 1 100 ? -5.875 12.032 7.244 1.00 98.62 100 LEU A O 1
ATOM 771 N N . LEU A 1 101 ? -3.684 11.618 7.323 1.00 98.75 101 LEU A N 1
ATOM 772 C CA . LEU A 1 101 ? -3.817 10.569 8.348 1.00 98.75 101 LEU A CA 1
ATOM 773 C C . LEU A 1 101 ? -4.275 11.124 9.706 1.00 98.75 101 LEU A C 1
ATOM 775 O O . LEU A 1 101 ? -5.033 10.451 10.405 1.00 98.75 101 LEU A O 1
ATOM 779 N N . LEU A 1 102 ? -3.905 12.358 10.060 1.00 98.56 102 LEU A N 1
ATOM 780 C CA . LEU A 1 102 ? -4.428 13.033 11.253 1.00 98.56 102 LEU A CA 1
ATOM 781 C C . LEU A 1 102 ? -5.932 13.347 11.129 1.00 98.56 102 LEU A C 1
ATOM 783 O O . LEU A 1 102 ? -6.655 13.222 12.118 1.00 98.56 102 LEU A O 1
ATOM 787 N N . GLN A 1 103 ? -6.445 13.668 9.934 1.00 98.44 103 GLN A N 1
ATOM 788 C CA . GLN A 1 103 ? -7.896 13.800 9.703 1.00 98.44 103 GLN A CA 1
ATOM 789 C C . GLN A 1 103 ? -8.624 12.467 9.947 1.00 98.44 103 GLN A C 1
ATOM 791 O O . GLN A 1 103 ? -9.628 12.428 10.666 1.00 98.44 103 GLN A O 1
ATOM 796 N N . VAL A 1 104 ? -8.075 11.353 9.443 1.00 98.69 104 VAL A N 1
ATOM 797 C CA . VAL A 1 104 ? -8.594 10.001 9.728 1.00 98.69 104 VAL A CA 1
ATOM 798 C C . VAL A 1 104 ? -8.543 9.691 11.223 1.00 98.69 104 VAL A C 1
ATOM 800 O O . VAL A 1 104 ? -9.512 9.173 11.776 1.00 98.69 104 VAL A O 1
ATOM 803 N N . ALA A 1 105 ? -7.458 10.051 11.911 1.00 98.50 105 ALA A N 1
ATOM 804 C CA . ALA A 1 105 ? -7.343 9.851 13.349 1.00 98.50 105 ALA A CA 1
ATOM 805 C C . ALA A 1 105 ? -8.414 10.634 14.133 1.00 98.50 105 ALA A C 1
ATOM 807 O O . ALA A 1 105 ? -9.044 10.058 15.021 1.00 98.50 105 ALA A O 1
ATOM 808 N N . ARG A 1 106 ? -8.709 11.895 13.771 1.00 97.94 106 ARG A N 1
ATOM 809 C CA . ARG A 1 106 ? -9.821 12.668 14.370 1.00 97.94 106 ARG A CA 1
ATOM 810 C C . ARG A 1 106 ? -11.172 11.981 14.158 1.00 97.94 106 ARG A C 1
ATOM 812 O O . ARG A 1 106 ? -11.944 11.855 15.110 1.00 97.94 106 ARG A O 1
ATOM 819 N N . PHE A 1 107 ? -11.443 11.484 12.950 1.00 97.94 107 PHE A N 1
ATOM 820 C CA . PHE A 1 107 ? -12.654 10.711 12.648 1.00 97.94 107 PHE A CA 1
ATOM 821 C C . PHE A 1 107 ? -12.755 9.425 13.492 1.00 97.94 107 PHE A C 1
ATOM 823 O O . PHE A 1 107 ? -13.810 9.141 14.069 1.00 97.94 107 PHE A O 1
ATOM 830 N N . LEU A 1 108 ? -11.655 8.683 13.645 1.00 98.00 108 LEU A N 1
ATOM 831 C CA . LEU A 1 108 ? -11.606 7.478 14.477 1.00 98.00 108 LEU A CA 1
ATOM 832 C C . LEU A 1 108 ? -11.812 7.798 15.964 1.00 98.00 108 LEU A C 1
ATOM 834 O O . LEU A 1 108 ? -12.617 7.131 16.610 1.00 98.00 108 LEU A O 1
ATOM 838 N N . MET A 1 109 ? -11.174 8.841 16.507 1.00 96.94 109 MET A N 1
ATOM 839 C CA . MET A 1 109 ? -11.379 9.255 17.905 1.00 96.94 109 MET A CA 1
ATOM 840 C C . MET A 1 109 ? -12.829 9.697 18.160 1.00 96.94 109 MET A C 1
ATOM 842 O O . MET A 1 109 ? -13.428 9.288 19.154 1.00 96.94 109 MET A O 1
ATOM 846 N N . LYS A 1 110 ? -13.431 10.451 17.226 1.00 95.12 110 LYS A N 1
ATOM 847 C CA . LYS A 1 110 ? -14.852 10.850 17.257 1.00 95.12 110 LYS A CA 1
ATOM 848 C C . LYS A 1 110 ? -15.809 9.655 17.156 1.00 95.12 110 LYS A C 1
ATOM 850 O O . LYS A 1 110 ? -16.922 9.726 17.674 1.00 95.12 110 LYS A O 1
ATOM 855 N N . THR A 1 111 ? -15.396 8.572 16.497 1.00 95.56 111 THR A N 1
ATOM 856 C CA . THR A 1 111 ? -16.167 7.323 16.408 1.00 95.56 111 THR A CA 1
ATOM 857 C C . THR A 1 111 ? -16.053 6.513 17.701 1.00 95.56 111 THR A C 1
ATOM 859 O O . THR A 1 111 ? -17.067 6.053 18.221 1.00 95.56 111 THR A O 1
ATOM 862 N N . VAL A 1 112 ? -14.848 6.395 18.275 1.00 94.88 112 VAL A N 1
ATOM 863 C CA . VAL A 1 112 ? -14.615 5.693 19.550 1.00 94.88 112 VAL A CA 1
ATOM 864 C C . VAL A 1 112 ? -15.347 6.374 20.711 1.00 94.88 112 VAL A C 1
ATOM 866 O O . VAL A 1 112 ? -15.977 5.684 21.509 1.00 94.88 112 VAL A O 1
ATOM 869 N N . SER A 1 113 ? -15.355 7.710 20.782 1.00 92.31 113 SER A N 1
ATOM 870 C CA . SER A 1 113 ? -16.076 8.440 21.838 1.00 92.31 113 SER A CA 1
ATOM 871 C C . SER A 1 113 ? -17.604 8.307 21.765 1.00 92.31 113 SER A C 1
ATOM 873 O O . SER A 1 113 ? -18.293 8.604 22.739 1.00 92.31 113 SER A O 1
ATOM 875 N N . GLN A 1 114 ? -18.151 7.832 20.641 1.00 92.06 114 GLN A N 1
ATOM 876 C CA . GLN A 1 114 ? -19.588 7.607 20.461 1.00 92.06 114 GLN A CA 1
ATOM 877 C C . GLN A 1 114 ? -20.041 6.177 20.781 1.00 92.06 114 GLN A C 1
ATOM 879 O O . GLN A 1 114 ? -21.251 5.944 20.812 1.00 92.06 114 GLN A O 1
ATOM 884 N N . LEU A 1 115 ? -19.136 5.233 21.060 1.00 89.81 115 LEU A N 1
ATOM 885 C CA . LEU A 1 115 ? -19.498 3.822 21.275 1.00 89.81 115 LEU A CA 1
ATOM 886 C C . LEU A 1 115 ? -20.455 3.626 22.465 1.00 89.81 115 LEU A C 1
ATOM 888 O O . LEU A 1 115 ? -21.420 2.870 22.357 1.00 89.81 115 LEU A O 1
ATOM 892 N N . ASP A 1 116 ? -20.266 4.385 23.548 1.00 82.44 116 ASP A N 1
ATOM 893 C CA . ASP A 1 116 ? -21.144 4.350 24.727 1.00 82.44 116 ASP A CA 1
ATOM 894 C C . ASP A 1 116 ? -22.459 5.139 24.535 1.00 82.44 116 ASP A C 1
ATOM 896 O O . ASP A 1 116 ? -23.384 5.024 25.336 1.00 82.44 116 ASP A O 1
ATOM 900 N N . SER A 1 117 ? -22.593 5.917 23.450 1.00 81.81 117 SER A N 1
ATOM 901 C CA . SER A 1 117 ? -23.792 6.731 23.163 1.00 81.81 117 SER A CA 1
ATOM 902 C C . SER A 1 117 ? -24.958 5.944 22.543 1.00 81.81 117 SER A C 1
ATOM 904 O O . SER A 1 117 ? -25.999 6.516 22.219 1.00 81.81 117 SER A O 1
ATOM 906 N N . GLY A 1 118 ? -24.785 4.637 22.315 1.00 75.38 118 GLY A N 1
ATOM 907 C CA . GLY A 1 118 ? -25.772 3.768 21.663 1.00 75.38 118 GLY A CA 1
ATOM 908 C C . GLY A 1 118 ? -25.850 3.910 20.136 1.00 75.38 118 GLY A C 1
ATOM 909 O O . GLY A 1 118 ? -26.494 3.086 19.480 1.00 75.38 118 GLY A O 1
ATOM 910 N N . LYS A 1 119 ? -25.167 4.899 19.542 1.00 82.19 119 LYS A N 1
ATOM 911 C CA . LYS A 1 119 ? -24.970 4.992 18.090 1.00 82.19 119 LYS A CA 1
ATOM 912 C C . LYS A 1 119 ? -24.003 3.900 17.635 1.00 82.19 119 LYS A C 1
ATOM 914 O O . LYS A 1 119 ? -22.834 3.905 18.005 1.00 82.19 119 LYS A O 1
ATOM 919 N N . LYS A 1 120 ? -24.485 2.965 16.814 1.00 87.12 120 LYS A N 1
ATOM 920 C CA . LYS A 1 120 ? -23.638 1.914 16.237 1.00 87.12 120 LYS A CA 1
ATOM 921 C C . LYS A 1 120 ? -22.833 2.476 15.056 1.00 87.12 120 LYS A C 1
ATOM 923 O O . LYS A 1 120 ? -23.459 3.035 14.155 1.00 87.12 120 LYS A O 1
ATOM 928 N N . PRO A 1 121 ? -21.498 2.304 15.023 1.00 92.31 121 PRO A N 1
ATOM 929 C CA . PRO A 1 121 ? -20.694 2.588 13.838 1.00 92.31 121 PRO A CA 1
ATOM 930 C C . PRO A 1 121 ? -21.176 1.795 12.618 1.00 92.31 121 PRO A C 1
ATOM 932 O O . PRO A 1 121 ? -21.702 0.686 12.754 1.00 92.31 121 PRO A O 1
ATOM 935 N N . VAL A 1 122 ? -20.975 2.354 11.427 1.00 92.19 122 VAL A N 1
ATOM 936 C CA . VAL A 1 122 ? -21.395 1.777 10.140 1.00 92.19 122 VAL A CA 1
ATOM 937 C C . VAL A 1 122 ? -20.239 1.780 9.135 1.00 92.19 122 VAL A C 1
ATOM 939 O O . VAL A 1 122 ? -19.139 2.246 9.443 1.00 92.19 122 VAL A O 1
ATOM 942 N N . GLY A 1 123 ? -20.473 1.187 7.961 1.00 93.88 123 GLY A N 1
ATOM 943 C CA . GLY A 1 123 ? -19.508 1.175 6.863 1.00 93.88 123 GLY A CA 1
ATOM 944 C C . GLY A 1 123 ? -18.154 0.585 7.265 1.00 93.88 123 GLY A C 1
ATOM 945 O O . GLY A 1 123 ? -18.093 -0.465 7.910 1.00 93.88 123 GLY A O 1
ATOM 946 N N . THR A 1 124 ? -17.063 1.261 6.910 1.00 96.44 124 THR A N 1
ATOM 947 C CA . THR A 1 124 ? -15.685 0.855 7.238 1.00 96.44 124 THR A CA 1
ATOM 948 C C . THR A 1 124 ? -15.386 0.850 8.737 1.00 96.44 124 THR A C 1
ATOM 950 O O . THR A 1 124 ? -14.464 0.159 9.164 1.00 96.44 124 THR A O 1
ATOM 953 N N . THR A 1 125 ? -16.176 1.551 9.557 1.00 97.00 125 THR A N 1
ATOM 954 C CA . THR A 1 125 ? -16.019 1.591 11.024 1.00 97.00 125 THR A CA 1
ATOM 955 C C . THR A 1 125 ? -16.889 0.587 11.778 1.00 97.00 125 THR A C 1
ATOM 957 O O . THR A 1 125 ? -16.746 0.463 12.994 1.00 97.00 125 THR A O 1
ATOM 960 N N . ALA A 1 126 ? -17.751 -0.177 11.096 1.00 96.81 126 ALA A N 1
ATOM 961 C CA . ALA A 1 126 ? -18.720 -1.082 11.729 1.00 96.81 126 ALA A CA 1
ATOM 962 C C . ALA A 1 126 ? -18.094 -2.098 12.712 1.00 96.81 126 ALA A C 1
ATOM 964 O O . ALA A 1 126 ? -18.727 -2.479 13.699 1.00 96.81 126 ALA A O 1
ATOM 965 N N . TYR A 1 127 ? -16.836 -2.499 12.492 1.00 97.25 127 TYR A N 1
ATOM 966 C CA . TYR A 1 127 ? -16.085 -3.377 13.398 1.00 97.25 127 TYR A CA 1
ATOM 967 C C . TYR A 1 127 ? -15.881 -2.779 14.801 1.00 97.25 127 TYR A C 1
ATOM 969 O O . TYR A 1 127 ? -15.898 -3.522 15.780 1.00 97.25 127 TYR A O 1
ATOM 977 N N . LEU A 1 128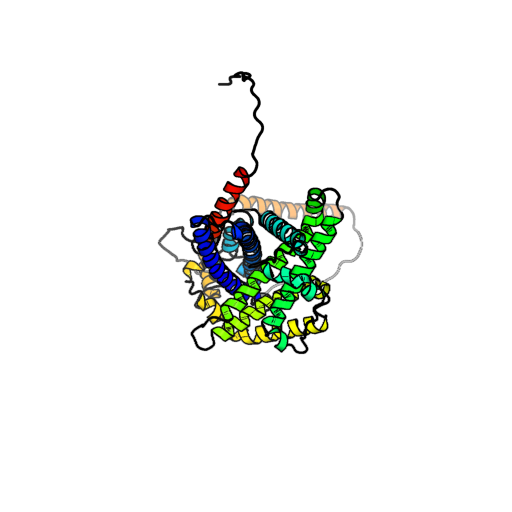 ? -15.788 -1.448 14.938 1.00 96.56 128 LEU A N 1
ATOM 978 C CA . LEU A 1 128 ? -15.703 -0.772 16.241 1.00 96.56 128 LEU A CA 1
ATOM 979 C C . LEU A 1 128 ? -16.981 -0.970 17.075 1.00 96.56 128 LEU A C 1
ATOM 981 O O . LEU A 1 128 ? -16.924 -0.955 18.301 1.00 96.56 128 LEU A O 1
ATOM 985 N N . GLY A 1 129 ? -18.123 -1.271 16.445 1.00 94.81 129 GLY A N 1
ATOM 986 C CA . GLY A 1 129 ? -19.336 -1.697 17.152 1.00 94.81 129 GLY A CA 1
ATOM 987 C C . GLY A 1 129 ? -19.200 -3.045 17.882 1.00 94.81 129 GLY A C 1
ATOM 988 O O . GLY A 1 129 ? -20.016 -3.342 18.751 1.00 94.81 129 GLY A O 1
ATOM 989 N N . ARG A 1 130 ? -18.170 -3.844 17.563 1.00 94.50 130 ARG A N 1
ATOM 990 C CA . ARG A 1 130 ? -17.806 -5.114 18.222 1.00 94.50 130 ARG A CA 1
ATOM 991 C C . ARG A 1 130 ? -16.556 -4.983 19.102 1.00 94.50 130 ARG A C 1
ATOM 993 O O . ARG A 1 130 ? -15.910 -5.981 19.411 1.00 94.50 130 ARG A O 1
ATOM 1000 N N . VAL A 1 131 ? -16.192 -3.762 19.513 1.00 93.88 131 VAL A N 1
ATOM 1001 C CA . VAL A 1 131 ? -14.943 -3.498 20.249 1.00 93.88 131 VAL A CA 1
ATOM 1002 C C . VAL A 1 131 ? -14.777 -4.380 21.491 1.00 93.88 131 VAL A C 1
ATOM 1004 O O . VAL A 1 131 ? -13.679 -4.861 21.736 1.00 93.88 131 VAL A O 1
ATOM 1007 N N . GLN A 1 132 ? -15.846 -4.659 22.243 1.00 91.56 132 GLN A N 1
ATOM 1008 C CA . GLN A 1 132 ? -15.754 -5.477 23.459 1.00 91.56 132 GLN A CA 1
ATOM 1009 C C . GLN A 1 132 ? -15.333 -6.922 23.159 1.00 91.56 132 GLN A C 1
ATOM 1011 O O . GLN A 1 132 ? -14.527 -7.478 23.902 1.00 91.56 132 GLN A O 1
ATOM 1016 N N . ASP A 1 133 ? -15.797 -7.498 22.049 1.00 94.12 133 ASP A N 1
ATOM 1017 C CA . ASP A 1 133 ? -15.404 -8.841 21.614 1.00 94.12 133 ASP A CA 1
ATOM 1018 C C . ASP A 1 133 ? -13.964 -8.823 21.071 1.00 94.12 133 ASP A C 1
ATOM 1020 O O . ASP A 1 133 ? -13.121 -9.620 21.480 1.00 94.12 133 ASP A O 1
ATOM 1024 N N . LEU A 1 134 ? -13.644 -7.845 20.215 1.00 95.44 134 LEU A N 1
ATOM 1025 C CA . LEU A 1 134 ? -12.318 -7.677 19.602 1.00 95.44 134 LEU A CA 1
ATOM 1026 C C . LEU A 1 134 ? -11.207 -7.399 20.632 1.00 95.44 134 LEU A C 1
ATOM 1028 O O . LEU A 1 134 ? -10.075 -7.848 20.464 1.00 95.44 134 LEU A O 1
ATOM 1032 N N . LEU A 1 135 ? -11.513 -6.695 21.728 1.00 93.00 135 LEU A N 1
ATOM 1033 C CA . LEU A 1 135 ? -10.574 -6.453 22.829 1.00 93.00 135 LEU A CA 1
ATOM 1034 C C . LEU A 1 135 ? -10.319 -7.699 23.700 1.00 93.00 135 LEU A C 1
ATOM 1036 O O . LEU A 1 135 ? -9.414 -7.652 24.540 1.00 93.00 135 LEU A O 1
ATOM 1040 N N . HIS A 1 136 ? 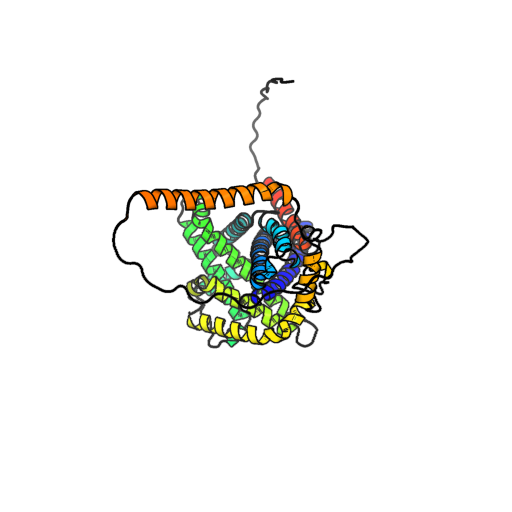-11.052 -8.797 23.496 1.00 93.00 136 HIS A N 1
ATOM 1041 C CA . HIS A 1 136 ? -10.881 -10.069 24.207 1.00 93.00 136 HIS A CA 1
ATOM 1042 C C . HIS A 1 136 ? -10.760 -11.278 23.259 1.00 93.00 136 HIS A C 1
ATOM 1044 O O . HIS A 1 136 ? -10.851 -12.416 23.720 1.00 93.00 136 HIS A O 1
ATOM 1050 N N . CYS A 1 137 ? -10.552 -11.057 21.953 1.00 93.19 137 CYS A N 1
ATOM 1051 C CA . CYS A 1 137 ? -10.436 -12.153 20.996 1.00 93.19 137 CYS A CA 1
ATOM 1052 C C . CYS A 1 137 ? -9.197 -13.017 21.259 1.00 93.19 137 CYS A C 1
ATOM 1054 O O . CYS A 1 137 ? -8.173 -12.548 21.761 1.00 93.19 137 CYS A O 1
ATOM 1056 N N . CYS A 1 138 ? -9.297 -14.284 20.865 1.00 92.62 138 CYS A N 1
ATOM 1057 C CA . CYS A 1 138 ? -8.203 -15.244 20.847 1.00 92.62 138 CYS A CA 1
ATOM 1058 C C . CYS A 1 138 ? -8.206 -15.916 19.475 1.00 92.62 138 CYS A C 1
ATOM 1060 O O . CYS A 1 138 ? -9.127 -16.670 19.166 1.00 92.62 138 CYS A O 1
ATOM 1062 N N . CYS A 1 139 ? -7.175 -15.664 18.671 1.00 92.38 139 CYS A N 1
ATOM 1063 C CA . CYS A 1 139 ? -7.028 -16.250 17.345 1.00 92.38 139 CYS A CA 1
ATOM 1064 C C . CYS A 1 139 ? -7.014 -17.787 17.434 1.00 92.38 139 CYS A C 1
ATOM 1066 O O . CYS A 1 139 ? -6.273 -18.363 18.237 1.00 92.38 139 CYS A O 1
ATOM 1068 N N . ASP A 1 140 ? -7.815 -18.463 16.604 1.00 92.31 140 ASP A N 1
ATOM 1069 C CA . ASP A 1 140 ? -7.997 -19.922 16.642 1.00 92.31 140 ASP A CA 1
ATOM 1070 C C . ASP A 1 140 ? -6.885 -20.705 15.916 1.00 92.31 140 ASP A C 1
ATOM 1072 O O . ASP A 1 140 ? -6.760 -21.917 16.116 1.00 92.31 140 ASP A O 1
ATOM 1076 N N . VAL A 1 141 ? -6.046 -20.018 15.127 1.00 96.75 141 VAL A N 1
ATOM 1077 C CA . VAL A 1 141 ? -4.985 -20.582 14.273 1.00 96.75 141 VAL A CA 1
ATOM 1078 C C . VAL A 1 141 ? -4.143 -21.624 15.009 1.00 96.75 141 VAL A C 1
ATOM 1080 O O . VAL A 1 141 ? -3.462 -21.312 15.991 1.00 96.75 141 VAL A O 1
ATOM 1083 N N . GLN A 1 142 ? -4.116 -22.846 14.471 1.00 97.19 142 GLN A N 1
ATOM 1084 C CA . GLN A 1 142 ? -3.232 -23.932 14.913 1.00 97.19 142 GLN A CA 1
ATOM 1085 C C . GLN A 1 142 ? -2.231 -24.357 13.831 1.00 97.19 142 GLN A C 1
ATOM 1087 O O . GLN A 1 142 ? -1.212 -24.976 14.148 1.00 97.19 142 GLN A O 1
ATOM 1092 N N . ARG A 1 143 ? -2.511 -24.040 12.562 1.00 97.88 143 ARG A N 1
ATOM 1093 C CA . ARG A 1 143 ? -1.751 -24.450 11.376 1.00 97.88 143 ARG A CA 1
ATOM 1094 C C . ARG A 1 143 ? -1.486 -23.261 10.452 1.00 97.88 143 ARG A C 1
ATOM 1096 O O . ARG A 1 143 ? -2.226 -22.285 10.458 1.00 97.88 143 ARG A O 1
ATOM 1103 N N . ALA A 1 144 ? -0.460 -23.366 9.608 1.00 97.69 144 ALA A N 1
ATOM 1104 C CA . ALA A 1 144 ? -0.134 -22.338 8.615 1.00 97.69 144 ALA A CA 1
ATOM 1105 C C . ALA A 1 144 ? -1.313 -22.064 7.660 1.00 97.69 144 ALA A C 1
ATOM 1107 O O . ALA A 1 144 ? -1.607 -20.913 7.347 1.00 97.69 144 ALA A O 1
ATOM 1108 N N . GLU A 1 145 ? -2.054 -23.110 7.281 1.00 97.75 145 GLU A N 1
ATOM 1109 C CA . GLU A 1 145 ? -3.196 -22.998 6.369 1.00 97.75 145 GLU A CA 1
ATOM 1110 C C . GLU A 1 145 ? -4.395 -22.230 6.961 1.00 97.75 145 GLU A C 1
ATOM 1112 O O . GLU A 1 145 ? -5.202 -21.696 6.201 1.00 97.75 145 GLU A O 1
ATOM 1117 N N . ASP A 1 146 ? -4.517 -22.126 8.293 1.00 98.06 146 ASP A N 1
ATOM 1118 C CA . ASP A 1 146 ? -5.627 -21.406 8.940 1.00 98.06 146 ASP A CA 1
ATOM 1119 C C . ASP A 1 146 ? -5.598 -19.900 8.622 1.00 98.06 146 ASP A C 1
ATOM 1121 O O . ASP A 1 146 ? -6.648 -19.266 8.541 1.00 98.06 146 ASP A O 1
ATOM 1125 N N . TRP A 1 147 ? -4.414 -19.344 8.341 1.00 98.25 147 TRP A N 1
ATOM 1126 C CA . TRP A 1 147 ? -4.237 -17.961 7.884 1.00 98.25 147 TRP A CA 1
ATOM 1127 C C . TRP A 1 147 ? -4.837 -17.671 6.498 1.00 98.25 147 TRP A C 1
ATOM 1129 O O . TRP A 1 147 ? -4.930 -16.508 6.114 1.00 98.25 147 TRP A O 1
ATOM 1139 N N . LEU A 1 148 ? -5.258 -18.697 5.746 1.00 97.88 148 LEU A N 1
ATOM 1140 C CA . LEU A 1 148 ? -5.999 -18.541 4.488 1.00 97.88 148 LEU A CA 1
ATOM 1141 C C . LEU A 1 148 ? -7.527 -18.465 4.686 1.00 97.88 148 LEU A C 1
ATOM 1143 O O . LEU A 1 148 ? -8.275 -18.456 3.704 1.00 97.88 148 LEU A O 1
ATOM 1147 N N . LYS A 1 149 ? -8.015 -18.440 5.933 1.00 97.88 149 LYS A N 1
ATOM 1148 C CA . LYS A 1 149 ? -9.434 -18.231 6.250 1.00 97.88 149 LYS A CA 1
ATOM 1149 C C . LYS A 1 149 ? -9.735 -16.721 6.294 1.00 97.88 149 LYS A C 1
ATOM 1151 O O . LYS A 1 149 ? -9.133 -16.024 7.112 1.00 97.88 149 LYS A O 1
ATOM 1156 N N . PRO A 1 150 ? -10.711 -16.207 5.516 1.00 97.31 150 PRO A N 1
ATOM 1157 C CA . PRO A 1 150 ? -11.043 -14.780 5.517 1.00 97.31 150 PRO A CA 1
ATOM 1158 C C . PRO A 1 150 ? -11.406 -14.226 6.901 1.00 97.31 150 PRO A C 1
ATOM 1160 O O . PRO A 1 150 ? -10.933 -13.158 7.271 1.00 97.31 150 PRO A O 1
ATOM 1163 N N . GLY A 1 151 ? -12.201 -14.967 7.685 1.00 96.69 151 GLY A N 1
ATOM 1164 C CA . GLY A 1 151 ? -12.652 -14.528 9.012 1.00 96.69 151 GLY A CA 1
ATOM 1165 C C . GLY A 1 151 ? -11.510 -14.326 10.012 1.00 96.69 151 GLY A C 1
ATOM 1166 O O . GLY A 1 151 ? -11.479 -13.304 10.684 1.00 96.69 151 GLY A O 1
ATOM 1167 N N . VAL A 1 152 ? -10.534 -15.242 10.037 1.00 97.12 152 VAL A N 1
ATOM 1168 C CA . VAL A 1 152 ? -9.334 -15.159 10.895 1.00 97.12 152 VAL A CA 1
ATOM 1169 C C . VAL A 1 152 ? -8.525 -13.900 10.588 1.00 97.12 152 VAL A C 1
ATOM 1171 O O . VAL A 1 152 ? -8.074 -13.197 11.488 1.00 97.12 152 VAL A O 1
ATOM 1174 N N . VAL A 1 153 ? -8.348 -13.603 9.299 1.00 97.44 153 VAL A N 1
ATOM 1175 C CA . VAL A 1 153 ? -7.606 -12.424 8.846 1.00 97.44 153 VAL A CA 1
ATOM 1176 C C . VAL A 1 153 ? -8.353 -11.131 9.154 1.00 97.44 153 VAL A C 1
ATOM 1178 O O . VAL A 1 153 ? -7.732 -10.177 9.617 1.00 97.44 153 VAL A O 1
ATOM 1181 N N . LEU A 1 154 ? -9.665 -11.085 8.919 1.00 98.12 154 LEU A N 1
ATOM 1182 C CA . LEU A 1 154 ? -10.462 -9.899 9.225 1.00 98.12 154 LEU A CA 1
ATOM 1183 C C . LEU A 1 154 ? -10.462 -9.622 10.730 1.00 98.12 154 LEU A C 1
ATOM 1185 O O . LEU A 1 154 ? -10.073 -8.527 11.120 1.00 98.12 154 LEU A O 1
ATOM 1189 N N . GLU A 1 155 ? -10.758 -10.618 11.569 1.00 98.00 155 GLU A N 1
ATOM 1190 C CA . GLU A 1 155 ? -10.749 -10.468 13.030 1.00 98.00 155 GLU A CA 1
ATOM 1191 C C . GLU A 1 155 ? -9.382 -9.991 13.552 1.00 98.00 155 GLU A C 1
ATOM 1193 O O . GLU A 1 155 ? -9.320 -9.075 14.369 1.00 98.00 155 GLU A O 1
ATOM 1198 N N . ALA A 1 156 ? -8.276 -10.524 13.019 1.00 98.12 156 ALA A N 1
ATOM 1199 C CA . ALA A 1 156 ? -6.923 -10.083 13.361 1.00 98.12 156 ALA A CA 1
ATOM 1200 C C . ALA A 1 156 ? -6.670 -8.587 13.079 1.00 98.12 156 ALA A C 1
ATOM 1202 O O . ALA A 1 156 ? -6.067 -7.891 13.902 1.00 98.12 156 ALA A O 1
ATOM 1203 N N . PHE A 1 157 ? -7.102 -8.080 11.919 1.00 98.62 157 PHE A N 1
ATOM 1204 C CA . PHE A 1 157 ? -6.904 -6.676 11.534 1.00 98.62 157 PHE A CA 1
ATOM 1205 C C . PHE A 1 157 ? -7.910 -5.740 12.221 1.00 98.62 157 PHE A C 1
ATOM 1207 O O . PHE A 1 157 ? -7.534 -4.641 12.633 1.00 98.62 157 PHE A O 1
ATOM 1214 N N . GLU A 1 158 ? -9.154 -6.187 12.409 1.00 98.56 158 GLU A N 1
ATOM 1215 C CA . GLU A 1 158 ? -10.177 -5.498 13.199 1.00 98.56 158 GLU A CA 1
ATOM 1216 C C . GLU A 1 158 ? -9.719 -5.331 14.653 1.00 98.56 158 GLU A C 1
ATOM 1218 O O . GLU A 1 158 ? -9.764 -4.221 15.180 1.00 98.56 158 GLU A O 1
ATOM 1223 N N . ALA A 1 159 ? -9.201 -6.392 15.281 1.00 98.31 159 ALA A N 1
ATOM 1224 C CA . ALA A 1 159 ? -8.686 -6.358 16.647 1.00 98.31 159 ALA A CA 1
ATOM 1225 C C . ALA A 1 159 ? -7.440 -5.474 16.789 1.00 98.31 159 ALA A C 1
ATOM 1227 O O . ALA A 1 159 ? -7.353 -4.708 17.751 1.00 98.31 159 ALA A O 1
ATOM 1228 N N . ARG A 1 160 ? -6.504 -5.515 15.824 1.00 98.50 160 ARG A N 1
ATOM 1229 C CA . ARG A 1 160 ? -5.353 -4.594 15.778 1.00 98.50 160 ARG A CA 1
ATOM 1230 C C . ARG A 1 160 ? -5.818 -3.142 15.749 1.00 98.50 160 ARG A C 1
ATOM 1232 O O . ARG A 1 160 ? -5.464 -2.373 16.641 1.00 98.50 160 ARG A O 1
ATOM 1239 N N . SER A 1 161 ? -6.635 -2.776 14.762 1.00 98.44 161 SER A N 1
ATOM 1240 C CA . SER A 1 161 ? -7.089 -1.394 14.608 1.00 98.44 161 SER A CA 1
ATOM 1241 C C . SER A 1 161 ? -7.930 -0.938 15.807 1.00 98.44 161 SER A C 1
ATOM 1243 O O . SER A 1 161 ? -7.665 0.125 16.361 1.00 98.44 161 SER A O 1
ATOM 1245 N N . ALA A 1 162 ? -8.867 -1.763 16.289 1.00 98.00 162 ALA A N 1
ATOM 1246 C CA . ALA A 1 162 ? -9.687 -1.438 17.455 1.00 98.00 162 ALA A CA 1
ATOM 1247 C C . ALA A 1 162 ? -8.842 -1.232 18.724 1.00 98.00 162 ALA A C 1
ATOM 1249 O O . ALA A 1 162 ? -9.065 -0.264 19.452 1.00 98.00 162 ALA A O 1
ATOM 1250 N N . ARG A 1 163 ? -7.837 -2.087 18.977 1.00 97.75 163 ARG A N 1
ATOM 1251 C CA . ARG A 1 163 ? -6.921 -1.941 20.122 1.00 97.75 163 ARG A CA 1
ATOM 1252 C C . ARG A 1 163 ? -6.152 -0.621 20.053 1.00 97.75 163 ARG A C 1
ATOM 1254 O O . ARG A 1 163 ? -6.097 0.078 21.062 1.00 97.75 163 ARG A O 1
ATOM 1261 N N . MET A 1 164 ? -5.601 -0.272 18.888 1.00 98.50 164 MET A N 1
ATOM 1262 C CA . MET A 1 164 ? -4.847 0.973 18.690 1.00 98.50 164 MET A CA 1
ATOM 1263 C C . MET A 1 164 ? -5.743 2.206 18.863 1.00 98.50 164 MET A C 1
ATOM 1265 O O . MET A 1 164 ? -5.398 3.106 19.627 1.00 98.50 164 MET A O 1
ATOM 1269 N N . CYS A 1 165 ? -6.936 2.221 18.256 1.00 97.81 165 CYS A N 1
ATOM 1270 C CA . CYS A 1 165 ? -7.882 3.331 18.398 1.00 97.81 165 CYS A CA 1
ATOM 1271 C C . CYS A 1 165 ? -8.350 3.527 19.853 1.00 97.81 165 CYS A C 1
ATOM 1273 O O . CYS A 1 165 ? -8.392 4.657 20.336 1.00 97.81 165 CYS A O 1
ATOM 1275 N N . VAL A 1 166 ? -8.658 2.446 20.580 1.00 96.56 166 VAL A N 1
ATOM 1276 C CA . VAL A 1 166 ? -9.051 2.519 22.002 1.00 96.56 166 VAL A CA 1
ATOM 1277 C C . VAL A 1 166 ? -7.886 2.958 22.892 1.00 96.56 166 VAL A C 1
ATOM 1279 O O . VAL A 1 166 ? -8.097 3.726 23.831 1.00 96.56 166 VAL A O 1
ATOM 1282 N N . ALA A 1 167 ? -6.658 2.511 22.610 1.00 97.00 167 ALA A N 1
ATOM 1283 C CA . ALA A 1 167 ? -5.470 2.951 23.339 1.00 97.00 167 ALA A CA 1
ATOM 1284 C C . ALA A 1 167 ? -5.225 4.459 23.161 1.00 97.00 167 ALA A C 1
ATOM 1286 O O . ALA A 1 167 ? -5.052 5.160 24.158 1.00 97.00 167 ALA A O 1
ATOM 1287 N N . CYS A 1 168 ? -5.313 4.961 21.923 1.00 97.50 168 CYS A N 1
ATOM 1288 C CA . CYS A 1 168 ? -5.219 6.389 21.615 1.00 97.50 168 CYS A CA 1
ATOM 1289 C C . CYS A 1 168 ? -6.301 7.189 22.352 1.00 97.50 168 CYS A C 1
ATOM 1291 O O . CYS A 1 168 ? -5.972 8.110 23.093 1.00 97.50 168 CYS A O 1
ATOM 1293 N N . ALA A 1 169 ? -7.576 6.792 22.248 1.00 96.06 169 ALA A N 1
ATOM 1294 C CA . ALA A 1 169 ? -8.683 7.488 22.910 1.00 96.06 169 ALA A CA 1
ATOM 1295 C C . ALA A 1 169 ? -8.530 7.529 24.445 1.00 96.06 169 ALA A C 1
ATOM 1297 O O . ALA A 1 169 ? -8.768 8.562 25.070 1.00 96.06 169 ALA A O 1
ATOM 1298 N N . LYS A 1 170 ? -8.069 6.428 25.057 1.00 95.75 170 LYS A N 1
ATOM 1299 C CA . LYS A 1 170 ? -7.795 6.337 26.503 1.00 95.75 170 LYS A CA 1
ATOM 1300 C C . LYS A 1 170 ? -6.563 7.139 26.942 1.00 95.75 170 LYS A C 1
ATOM 1302 O O . LYS A 1 170 ? -6.461 7.512 28.111 1.00 95.75 170 LYS A O 1
ATOM 1307 N N . ASN A 1 171 ? -5.595 7.357 26.055 1.00 96.69 171 ASN A N 1
ATOM 1308 C CA . ASN A 1 171 ? -4.465 8.243 26.327 1.00 96.69 171 ASN A CA 1
ATOM 1309 C C . ASN A 1 171 ? -4.885 9.710 26.181 1.00 96.69 171 ASN A C 1
ATOM 1311 O O . ASN A 1 171 ? -4.579 10.505 27.064 1.00 96.69 171 ASN A O 1
ATOM 1315 N N . LEU A 1 172 ? -5.659 10.036 25.144 1.00 96.06 172 LEU A N 1
ATOM 1316 C CA . LEU A 1 172 ? -6.194 11.370 24.881 1.00 96.06 172 LEU A CA 1
ATOM 1317 C C . LEU A 1 172 ? -7.078 11.868 26.035 1.00 96.06 172 LEU A C 1
ATOM 1319 O O . LEU A 1 172 ? -6.943 13.008 26.466 1.00 96.06 172 LEU A O 1
ATOM 1323 N N . SER A 1 173 ? -7.894 10.991 26.633 1.00 94.69 173 SER A N 1
ATOM 1324 C CA . SER A 1 173 ? -8.737 11.319 27.795 1.00 94.69 173 SER A CA 1
ATOM 1325 C C . SER A 1 173 ? -7.975 11.588 29.107 1.00 94.69 173 SER A C 1
ATOM 1327 O O . SER A 1 173 ? -8.610 11.707 30.155 1.00 94.69 173 SER A O 1
ATOM 1329 N N . LYS A 1 174 ? -6.635 11.602 29.098 1.00 96.19 174 LYS A N 1
ATOM 1330 C CA . LYS A 1 174 ? -5.793 11.984 30.249 1.00 96.19 174 LYS A CA 1
ATOM 1331 C C . LYS A 1 174 ? -5.368 13.454 30.211 1.00 96.19 174 LYS A C 1
ATOM 1333 O O . LYS A 1 174 ? -4.846 13.941 31.209 1.00 96.19 174 LYS A O 1
ATOM 1338 N N . PHE A 1 175 ? -5.544 14.125 29.074 1.00 96.56 175 PHE A N 1
ATOM 1339 C CA . PHE A 1 175 ? -5.202 15.530 28.890 1.00 96.56 175 PHE A CA 1
ATOM 1340 C C . PHE A 1 175 ? -6.417 16.403 29.220 1.00 96.56 175 PHE A C 1
ATOM 1342 O O . PHE A 1 175 ? -7.545 16.053 28.878 1.00 96.56 175 PHE A O 1
ATOM 1349 N N . GLU A 1 176 ? -6.191 17.540 29.883 1.00 94.69 176 GLU A N 1
ATOM 1350 C CA . GLU A 1 176 ? -7.259 18.505 30.187 1.00 94.69 176 GLU A CA 1
ATOM 1351 C C . GLU A 1 176 ? -7.745 19.221 28.917 1.00 94.69 176 GLU A C 1
ATOM 1353 O O . GLU A 1 176 ? -8.945 19.419 28.733 1.00 94.69 176 GLU A O 1
ATOM 1358 N N . ASN A 1 177 ? -6.813 19.553 28.019 1.00 95.25 177 ASN A N 1
ATOM 1359 C CA . ASN A 1 177 ? -7.087 20.075 26.686 1.00 95.25 177 ASN A CA 1
ATOM 1360 C C . ASN A 1 177 ? -6.954 18.947 25.639 1.00 95.25 177 ASN A C 1
ATOM 1362 O O . ASN A 1 177 ? -5.852 18.414 25.463 1.00 95.25 177 ASN A O 1
ATOM 1366 N N . PRO A 1 178 ? -8.033 18.585 24.917 1.00 90.88 178 PRO A N 1
ATOM 1367 C CA . PRO A 1 178 ? -7.983 17.557 23.880 1.00 90.88 178 PRO A CA 1
ATOM 1368 C C . PRO A 1 178 ? -7.013 17.860 22.734 1.00 90.88 178 PRO A C 1
ATOM 1370 O O . PRO A 1 178 ? -6.440 16.925 22.184 1.00 90.88 178 PRO A O 1
ATOM 1373 N N . GLU A 1 179 ? -6.802 19.129 22.371 1.00 94.00 179 GLU A N 1
ATOM 1374 C CA . GLU A 1 179 ? -5.923 19.482 21.245 1.00 94.00 179 GLU A CA 1
ATOM 1375 C C . GLU A 1 179 ? -4.437 19.337 21.599 1.00 94.00 179 GLU A C 1
ATOM 1377 O O . GLU A 1 179 ? -3.672 18.817 20.786 1.00 94.00 179 GLU A O 1
ATOM 1382 N N . ASP A 1 180 ? -4.039 19.673 22.831 1.00 96.00 180 ASP A N 1
ATOM 1383 C CA . ASP A 1 180 ? -2.670 19.436 23.315 1.00 96.00 180 ASP A CA 1
ATOM 1384 C C . ASP A 1 180 ? -2.364 17.931 23.342 1.00 96.00 180 ASP A C 1
ATOM 1386 O O . ASP A 1 180 ? -1.317 17.488 22.869 1.00 96.00 180 ASP A O 1
ATOM 1390 N N . GLY A 1 181 ? -3.318 17.121 23.816 1.00 96.06 181 GLY A N 1
ATOM 1391 C CA . GLY A 1 181 ? -3.207 15.663 23.779 1.00 96.06 181 GLY A CA 1
ATOM 1392 C C . GLY A 1 181 ? -3.202 15.086 22.359 1.00 96.06 181 GLY A C 1
ATOM 1393 O O . GLY A 1 181 ? -2.542 14.079 22.114 1.00 96.06 181 GLY A O 1
ATOM 1394 N N . PHE A 1 182 ? -3.902 15.712 21.407 1.00 96.19 182 PHE A N 1
ATOM 1395 C CA . PHE A 1 182 ? -3.901 15.289 20.004 1.00 96.19 182 PHE A CA 1
ATOM 1396 C C . PHE A 1 182 ? -2.567 15.612 19.312 1.00 96.19 182 PHE A C 1
ATOM 1398 O O . PHE A 1 182 ? -2.090 14.821 18.499 1.00 96.19 182 PHE A O 1
ATOM 1405 N N . ALA A 1 183 ? -1.942 16.742 19.655 1.00 95.94 183 ALA A N 1
ATOM 1406 C CA . ALA A 1 183 ? -0.606 17.097 19.187 1.00 95.94 183 ALA A CA 1
ATOM 1407 C C . ALA A 1 183 ? 0.471 16.162 19.771 1.00 95.94 183 ALA A C 1
ATOM 1409 O O . ALA A 1 183 ? 1.267 15.601 19.015 1.00 95.94 183 ALA A O 1
ATOM 1410 N N . GLU A 1 184 ? 0.453 15.932 21.089 1.00 97.50 184 GLU A N 1
ATOM 1411 C CA . GLU A 1 184 ? 1.408 15.061 21.795 1.00 97.50 184 GLU A CA 1
ATOM 1412 C C . GLU A 1 184 ? 1.328 13.601 21.311 1.00 97.50 184 GLU A C 1
ATOM 1414 O O . GLU A 1 184 ? 2.347 12.961 21.063 1.00 97.50 184 GLU A O 1
ATOM 1419 N N . LEU A 1 185 ? 0.115 13.074 21.106 1.00 97.62 185 LEU A N 1
ATOM 1420 C CA . LEU A 1 185 ? -0.119 11.694 20.655 1.00 97.62 185 LEU A CA 1
ATOM 1421 C C . LEU A 1 185 ? -0.173 11.547 19.124 1.00 97.62 185 LEU A C 1
ATOM 1423 O O . LEU A 1 185 ? -0.607 10.509 18.620 1.00 97.62 185 LEU A O 1
ATOM 1427 N N . SER A 1 186 ? 0.233 12.570 18.366 1.00 97.62 186 SER A N 1
ATOM 1428 C CA . SER A 1 186 ? 0.087 12.612 16.902 1.00 97.62 186 SER A CA 1
ATOM 1429 C C . SER A 1 186 ? 0.725 11.415 16.182 1.00 97.62 186 SER A C 1
ATOM 1431 O O . SER A 1 186 ? 0.153 10.922 15.209 1.00 97.62 186 SER A O 1
ATOM 1433 N N . ALA A 1 187 ? 1.846 10.886 16.685 1.00 98.06 187 ALA A N 1
ATOM 1434 C CA . ALA A 1 187 ? 2.478 9.674 16.158 1.00 98.06 187 ALA A CA 1
ATOM 1435 C C . ALA A 1 187 ? 1.592 8.421 16.333 1.00 98.06 187 ALA A C 1
ATOM 1437 O O . ALA A 1 187 ? 1.248 7.775 15.340 1.00 98.06 187 ALA A O 1
ATOM 1438 N N . ASP A 1 188 ? 1.150 8.125 17.563 1.00 98.25 188 ASP A N 1
ATOM 1439 C CA . ASP A 1 188 ? 0.252 6.999 17.880 1.00 98.25 188 ASP A CA 1
ATOM 1440 C C . ASP A 1 188 ? -1.052 7.072 17.059 1.00 98.25 188 ASP A C 1
ATOM 1442 O O . ASP A 1 188 ? -1.557 6.071 16.541 1.00 98.25 188 ASP A O 1
ATOM 1446 N N . LEU A 1 189 ? -1.591 8.287 16.915 1.00 98.56 189 LEU A N 1
ATOM 1447 C CA . LEU A 1 189 ? -2.806 8.590 16.162 1.00 98.56 189 LEU A CA 1
ATOM 1448 C C . LEU A 1 189 ? -2.648 8.292 14.662 1.00 98.56 189 LEU A C 1
ATOM 1450 O O . LEU A 1 189 ? -3.545 7.693 14.058 1.00 98.56 189 LEU A O 1
ATOM 1454 N N . VAL A 1 190 ? -1.506 8.653 14.069 1.00 98.75 190 VAL A N 1
ATOM 1455 C CA . VAL A 1 190 ? -1.164 8.324 12.676 1.00 98.75 190 VAL A CA 1
ATOM 1456 C C . VAL A 1 190 ? -1.005 6.812 12.492 1.00 98.75 190 VAL A C 1
ATOM 1458 O O . VAL A 1 190 ? -1.543 6.264 11.528 1.00 98.75 190 VAL A O 1
ATOM 1461 N N . GLU A 1 191 ? -0.355 6.102 13.417 1.00 98.69 191 GLU A N 1
ATOM 1462 C CA . GLU A 1 191 ? -0.238 4.638 13.340 1.00 98.69 191 GLU A CA 1
ATOM 1463 C C . GLU A 1 191 ? -1.604 3.935 13.437 1.00 98.69 191 GLU A C 1
ATOM 1465 O O . GLU A 1 191 ? -1.890 3.016 12.660 1.00 98.69 191 GLU A O 1
ATOM 1470 N N . ALA A 1 192 ? -2.495 4.400 14.320 1.00 98.69 192 ALA A N 1
ATOM 1471 C CA . ALA A 1 192 ? -3.862 3.891 14.426 1.00 98.69 192 ALA A CA 1
ATOM 1472 C C . ALA A 1 192 ? -4.678 4.132 13.138 1.00 98.69 192 ALA A C 1
ATOM 1474 O O . ALA A 1 192 ? -5.397 3.234 12.681 1.00 98.69 192 ALA A O 1
ATOM 1475 N N . ALA A 1 193 ? -4.529 5.307 12.514 1.00 98.81 193 ALA A N 1
ATOM 1476 C CA . ALA A 1 193 ? -5.132 5.620 11.219 1.00 98.81 193 ALA A CA 1
ATOM 1477 C C . ALA A 1 193 ? -4.589 4.720 10.093 1.00 98.81 193 ALA A C 1
ATOM 1479 O O . ALA A 1 193 ? -5.369 4.181 9.304 1.00 98.81 193 ALA A O 1
ATOM 1480 N N . VAL A 1 194 ? -3.275 4.475 10.047 1.00 98.88 194 VAL A N 1
ATOM 1481 C CA . VAL A 1 194 ? -2.650 3.546 9.088 1.00 98.88 194 VAL A CA 1
ATOM 1482 C C . VAL A 1 194 ? -3.174 2.119 9.274 1.00 98.88 194 VAL A C 1
ATOM 1484 O O . VAL A 1 194 ? -3.503 1.461 8.284 1.00 98.88 194 VAL A O 1
ATOM 1487 N N . ALA A 1 195 ? -3.309 1.638 10.513 1.00 98.81 195 ALA A N 1
ATOM 1488 C CA . ALA A 1 195 ? -3.860 0.313 10.800 1.00 98.81 195 ALA A CA 1
ATOM 1489 C C . ALA A 1 195 ? -5.322 0.171 10.331 1.00 98.81 195 ALA A C 1
ATOM 1491 O O . ALA A 1 195 ? -5.683 -0.858 9.755 1.00 98.81 195 ALA A O 1
ATOM 1492 N N . HIS A 1 196 ? -6.143 1.214 10.506 1.00 98.81 196 HIS A N 1
ATOM 1493 C CA . HIS A 1 196 ? -7.509 1.269 9.974 1.00 98.81 196 HIS A CA 1
ATOM 1494 C C . HIS A 1 196 ? -7.532 1.248 8.433 1.00 98.81 196 HIS A C 1
ATOM 1496 O O . HIS A 1 196 ? -8.235 0.437 7.830 1.00 98.81 196 HIS A O 1
ATOM 1502 N N . CYS A 1 197 ? -6.704 2.062 7.772 1.00 98.88 197 CYS A N 1
ATOM 1503 C CA . CYS A 1 197 ? -6.637 2.094 6.307 1.00 98.88 197 CYS A CA 1
ATOM 1504 C C . CYS A 1 197 ? -6.169 0.748 5.720 1.00 98.88 197 CYS A C 1
ATOM 1506 O O . CYS A 1 197 ? -6.692 0.291 4.703 1.00 98.88 197 CYS A O 1
ATOM 1508 N N . GLN A 1 198 ? -5.227 0.068 6.383 1.00 98.88 198 GLN A N 1
ATOM 1509 C CA . GLN A 1 198 ? -4.781 -1.276 6.001 1.00 98.88 198 GLN A CA 1
ATOM 1510 C C . GLN A 1 198 ? -5.896 -2.323 6.141 1.00 98.88 198 GLN A C 1
ATOM 1512 O O . GLN A 1 198 ? -6.051 -3.158 5.249 1.00 98.88 198 GLN A O 1
ATOM 1517 N N . LEU A 1 199 ? -6.704 -2.259 7.208 1.00 98.88 199 LEU A N 1
ATOM 1518 C CA . LEU A 1 199 ? -7.907 -3.086 7.361 1.00 98.88 199 LEU A CA 1
ATOM 1519 C C . LEU A 1 199 ? -8.894 -2.860 6.203 1.00 98.88 199 LEU A C 1
ATOM 1521 O O . LEU A 1 199 ? -9.400 -3.840 5.654 1.00 98.88 199 LEU A O 1
ATOM 1525 N N . ILE A 1 200 ? -9.117 -1.611 5.768 1.00 98.81 200 ILE A N 1
ATOM 1526 C CA . ILE A 1 200 ? -9.967 -1.329 4.598 1.00 98.81 200 ILE A CA 1
ATOM 1527 C C . ILE A 1 200 ? -9.420 -2.048 3.358 1.00 98.81 200 ILE A C 1
ATOM 1529 O O . ILE A 1 200 ? -10.157 -2.822 2.747 1.00 98.81 200 ILE A O 1
ATOM 1533 N N . VAL A 1 201 ? -8.138 -1.876 3.009 1.00 98.88 201 VAL A N 1
ATOM 1534 C CA . VAL A 1 201 ? -7.552 -2.522 1.814 1.00 98.88 201 VAL A CA 1
ATOM 1535 C C . VAL A 1 201 ? -7.647 -4.054 1.888 1.00 98.88 201 VAL A C 1
ATOM 1537 O O . VAL A 1 201 ? -8.041 -4.689 0.908 1.00 98.88 201 VAL A O 1
ATOM 1540 N N . VAL A 1 202 ? -7.358 -4.654 3.050 1.00 98.81 202 VAL A N 1
ATOM 1541 C CA . VAL A 1 202 ? -7.518 -6.103 3.276 1.00 98.81 202 VAL A CA 1
ATOM 1542 C C . VAL A 1 202 ? -8.969 -6.540 3.068 1.00 98.81 202 VAL A C 1
ATOM 1544 O O . VAL A 1 202 ? -9.214 -7.500 2.334 1.00 98.81 202 VAL A O 1
ATOM 1547 N N . SER A 1 203 ? -9.935 -5.817 3.647 1.00 98.69 203 SER A N 1
ATOM 1548 C CA . SER A 1 203 ? -11.359 -6.131 3.494 1.00 98.69 203 SER A CA 1
ATOM 1549 C C . SER A 1 203 ? -11.801 -6.080 2.032 1.00 98.69 203 SER A C 1
ATOM 1551 O O . SER A 1 203 ? -12.442 -7.016 1.564 1.00 98.69 203 SER A O 1
ATOM 1553 N N . LYS A 1 204 ? -11.381 -5.066 1.260 1.00 98.56 204 LYS A N 1
ATOM 1554 C CA . LYS A 1 204 ? -11.801 -4.914 -0.142 1.00 98.56 204 LYS A CA 1
ATOM 1555 C C . LYS A 1 204 ? -11.135 -5.902 -1.092 1.00 98.56 204 LYS A C 1
ATOM 1557 O O . LYS A 1 204 ? -11.768 -6.312 -2.065 1.00 98.56 204 LYS A O 1
ATOM 1562 N N . PHE A 1 205 ? -9.928 -6.382 -0.787 1.00 98.69 205 PHE A N 1
ATOM 1563 C CA . PHE A 1 205 ? -9.359 -7.525 -1.505 1.00 98.69 205 PHE A CA 1
ATOM 1564 C C . PHE A 1 205 ? -10.162 -8.807 -1.202 1.00 98.69 205 PHE A C 1
ATOM 1566 O O . PHE A 1 205 ? -10.560 -9.521 -2.122 1.00 98.69 205 PHE A O 1
ATOM 1573 N N . ILE A 1 206 ? -10.492 -9.075 0.066 1.00 98.56 206 ILE A N 1
ATOM 1574 C CA . ILE A 1 206 ? -11.310 -10.238 0.452 1.00 98.56 206 ILE A CA 1
ATOM 1575 C C . ILE A 1 206 ? -12.718 -10.179 -0.172 1.00 98.56 206 ILE A C 1
ATOM 1577 O O . ILE A 1 206 ? -13.180 -11.193 -0.702 1.00 98.56 206 ILE A O 1
ATOM 1581 N N . ASP A 1 207 ? -13.361 -9.007 -0.187 1.00 98.00 207 ASP A N 1
ATOM 1582 C CA . ASP A 1 207 ? -14.657 -8.765 -0.837 1.00 98.00 207 ASP A CA 1
ATOM 1583 C C . ASP A 1 207 ? -14.576 -9.029 -2.349 1.00 98.00 207 ASP A C 1
ATOM 1585 O O . ASP A 1 207 ? -15.430 -9.722 -2.910 1.00 98.00 207 ASP A O 1
ATOM 1589 N N . LYS A 1 208 ? -13.514 -8.552 -3.019 1.00 98.12 208 LYS A N 1
ATOM 1590 C CA . LYS A 1 208 ? -13.278 -8.822 -4.447 1.00 98.12 208 LYS A CA 1
ATOM 1591 C C . LYS A 1 208 ? -13.225 -10.322 -4.729 1.00 98.12 208 LYS A C 1
ATOM 1593 O O . LYS A 1 208 ? -13.790 -10.780 -5.718 1.00 98.12 208 LYS A O 1
ATOM 1598 N N . LEU A 1 209 ? -12.604 -11.102 -3.845 1.00 97.81 209 LEU A N 1
ATOM 1599 C CA . LEU A 1 209 ? -12.520 -12.558 -3.972 1.00 97.81 209 LEU A CA 1
ATOM 1600 C C . LEU A 1 209 ? -13.854 -13.285 -3.731 1.00 97.81 209 LEU A C 1
ATOM 1602 O O . LEU A 1 209 ? -13.955 -14.458 -4.095 1.00 97.81 209 LEU A O 1
ATOM 1606 N N . GLN A 1 210 ? -14.887 -12.637 -3.187 1.00 96.56 210 GLN A N 1
ATOM 1607 C CA . GLN A 1 210 ? -16.236 -13.220 -3.135 1.00 96.56 210 GLN A CA 1
ATOM 1608 C C . GLN A 1 210 ? -16.983 -13.102 -4.471 1.00 96.56 210 GLN A C 1
ATOM 1610 O O . GLN A 1 210 ? -17.880 -13.901 -4.733 1.00 96.56 210 GLN A O 1
ATOM 1615 N N . GLN A 1 211 ? -16.586 -12.172 -5.346 1.00 96.38 211 GLN A N 1
ATOM 1616 C CA . GLN A 1 211 ? -17.191 -11.999 -6.671 1.00 96.38 211 GLN A CA 1
ATOM 1617 C C . GLN A 1 211 ? -16.930 -13.213 -7.580 1.00 96.38 211 GLN A C 1
ATOM 1619 O O . GLN A 1 211 ? -16.001 -14.006 -7.357 1.00 96.38 211 GLN A O 1
ATOM 1624 N N . ASP A 1 212 ? -17.740 -13.353 -8.631 1.00 96.69 212 ASP A N 1
ATOM 1625 C CA . ASP A 1 212 ? -17.408 -14.254 -9.731 1.00 96.69 212 ASP A CA 1
ATOM 1626 C C . ASP A 1 212 ? -16.241 -13.664 -10.535 1.00 96.69 212 ASP A C 1
ATOM 1628 O O . ASP A 1 212 ? -16.255 -12.492 -10.915 1.00 96.69 212 ASP A O 1
ATOM 1632 N N . ILE A 1 213 ? -15.198 -14.468 -10.735 1.00 97.56 213 ILE A N 1
ATOM 1633 C CA . ILE A 1 213 ? -13.966 -14.064 -11.415 1.00 97.56 213 ILE A CA 1
ATOM 1634 C C . ILE A 1 213 ? -13.686 -15.127 -12.480 1.00 97.56 213 ILE A C 1
ATOM 1636 O O . ILE A 1 213 ? -13.196 -16.211 -12.136 1.00 97.56 213 ILE A O 1
ATOM 1640 N N . PRO A 1 214 ? -13.999 -14.852 -13.759 1.00 96.12 214 PRO A N 1
ATOM 1641 C CA . PRO A 1 214 ? -13.830 -15.823 -14.825 1.00 96.12 214 PRO A CA 1
ATOM 1642 C C . PRO A 1 214 ? -12.347 -16.094 -15.115 1.00 96.12 214 PRO A C 1
ATOM 1644 O O . PRO A 1 214 ? -11.467 -15.272 -14.860 1.00 96.12 214 PRO A O 1
ATOM 1647 N N . GLY A 1 215 ? -12.080 -17.259 -15.707 1.00 96.31 215 GLY A N 1
ATOM 1648 C CA . GLY A 1 215 ? -10.739 -17.687 -16.108 1.00 96.31 215 GLY A CA 1
ATOM 1649 C C . GLY A 1 215 ? -10.144 -18.752 -15.185 1.00 96.31 215 GLY A C 1
ATOM 1650 O O . GLY A 1 215 ? -10.085 -18.617 -13.961 1.00 96.31 215 GLY A O 1
ATOM 1651 N N . LYS A 1 216 ? -9.669 -19.849 -15.786 1.00 96.88 216 LYS A N 1
ATOM 1652 C CA . LYS A 1 216 ? -9.126 -21.003 -15.060 1.00 96.88 216 LYS A CA 1
ATOM 1653 C C . LYS A 1 216 ? -7.891 -20.597 -14.247 1.00 96.88 216 LYS A C 1
ATOM 1655 O O . LYS A 1 216 ? -6.866 -20.240 -14.811 1.00 96.88 216 LYS A O 1
ATOM 1660 N N . GLY A 1 217 ? -7.984 -20.701 -12.922 1.00 96.44 217 GLY A N 1
ATOM 1661 C CA . GLY A 1 217 ? -6.879 -20.414 -12.001 1.00 96.44 217 GLY A CA 1
ATOM 1662 C C . GLY A 1 217 ? -6.665 -18.932 -11.665 1.00 96.44 217 GLY A C 1
ATOM 1663 O O . GLY A 1 217 ? -5.891 -18.655 -10.752 1.00 96.44 217 GLY A O 1
ATOM 1664 N N . VAL A 1 218 ? -7.375 -17.994 -12.308 1.00 98.12 218 VAL A N 1
ATOM 1665 C CA . VAL A 1 218 ? -7.245 -16.545 -12.043 1.00 98.12 218 VAL A CA 1
ATOM 1666 C C . VAL A 1 218 ? -7.583 -16.237 -10.584 1.00 98.12 218 VAL A C 1
ATOM 1668 O O . VAL A 1 218 ? -6.750 -15.705 -9.851 1.00 98.12 218 VAL A O 1
ATOM 1671 N N . LYS A 1 219 ? -8.759 -16.683 -10.120 1.00 97.81 219 LYS A N 1
ATOM 1672 C CA . LYS A 1 219 ? -9.208 -16.525 -8.727 1.00 97.81 219 LYS A CA 1
ATOM 1673 C C . LYS A 1 219 ? -8.213 -17.102 -7.707 1.00 97.81 219 LYS A C 1
ATOM 1675 O O . LYS A 1 219 ? -7.995 -16.482 -6.672 1.00 97.81 219 LYS A O 1
ATOM 1680 N N . GLN A 1 220 ? -7.539 -18.211 -8.031 1.00 98.00 220 GLN A N 1
ATOM 1681 C CA . GLN A 1 220 ? -6.506 -18.811 -7.175 1.00 98.00 220 GLN A CA 1
ATOM 1682 C C . GLN A 1 220 ? -5.240 -17.945 -7.081 1.00 98.00 220 GLN A C 1
ATOM 1684 O O . GLN A 1 220 ? -4.676 -17.810 -5.998 1.00 98.00 220 GLN A O 1
ATOM 1689 N N . GLN A 1 221 ? -4.782 -17.334 -8.182 1.00 98.50 221 GLN A N 1
ATOM 1690 C CA . GLN A 1 221 ? -3.625 -16.431 -8.115 1.00 98.50 221 GLN A CA 1
ATOM 1691 C C . GLN A 1 221 ? -3.967 -15.124 -7.388 1.00 98.50 221 GLN A C 1
ATOM 1693 O O . GLN A 1 221 ? -3.150 -14.637 -6.610 1.00 98.50 221 GLN A O 1
ATOM 1698 N N . LEU A 1 222 ? -5.187 -14.603 -7.554 1.00 98.69 222 LEU A N 1
ATOM 1699 C CA . LEU A 1 222 ? -5.666 -13.448 -6.789 1.00 98.69 222 LEU A CA 1
ATOM 1700 C C . LEU A 1 222 ? -5.812 -13.764 -5.289 1.00 98.69 222 LEU A C 1
ATOM 1702 O O . LEU A 1 222 ? -5.446 -12.933 -4.464 1.00 98.69 222 LEU A O 1
ATOM 1706 N N . GLN A 1 223 ? -6.261 -14.970 -4.920 1.00 98.56 223 GLN A N 1
ATOM 1707 C CA . GLN A 1 223 ? -6.227 -15.453 -3.531 1.00 98.56 223 GLN A CA 1
ATOM 1708 C C . GLN A 1 223 ? -4.793 -15.492 -2.988 1.00 98.56 223 GLN A C 1
ATOM 1710 O O . GLN A 1 223 ? -4.538 -14.984 -1.897 1.00 98.56 223 GLN A O 1
ATOM 1715 N N . ASN A 1 224 ? -3.842 -16.027 -3.760 1.00 98.69 224 ASN A N 1
ATOM 1716 C CA . ASN A 1 224 ? -2.436 -16.065 -3.358 1.00 98.69 224 ASN A CA 1
ATOM 1717 C C . ASN A 1 224 ? -1.864 -14.650 -3.147 1.00 98.69 224 ASN A C 1
ATOM 1719 O O . ASN A 1 224 ? -1.190 -14.418 -2.146 1.00 98.69 224 ASN A O 1
ATOM 1723 N N . LEU A 1 225 ? -2.170 -13.695 -4.036 1.00 98.88 225 LEU A N 1
ATOM 1724 C CA . LEU A 1 225 ? -1.791 -12.284 -3.880 1.00 98.88 225 LEU A CA 1
ATOM 1725 C C . LEU A 1 225 ? -2.431 -11.654 -2.635 1.00 98.88 225 LEU A C 1
ATOM 1727 O O . LEU A 1 225 ? -1.722 -11.036 -1.847 1.00 98.88 225 LEU A O 1
ATOM 1731 N N . CYS A 1 226 ? -3.730 -11.861 -2.404 1.00 98.88 226 CYS A N 1
ATOM 1732 C CA . CYS A 1 226 ? -4.433 -11.345 -1.226 1.00 98.88 226 CYS A CA 1
ATOM 1733 C C . CYS A 1 226 ? -3.758 -11.784 0.077 1.00 98.88 226 CYS A C 1
ATOM 1735 O O . CYS A 1 226 ? -3.433 -10.949 0.920 1.00 98.88 226 CYS A O 1
ATOM 1737 N N . TYR A 1 227 ? -3.477 -13.081 0.232 1.00 98.75 227 TYR A N 1
ATOM 1738 C CA . TYR A 1 227 ? -2.829 -13.576 1.447 1.00 98.75 227 TYR A CA 1
ATOM 1739 C C . TYR A 1 227 ? -1.330 -13.246 1.519 1.00 98.75 227 TYR A C 1
ATOM 1741 O O . TYR A 1 227 ? -0.799 -13.126 2.620 1.00 98.75 227 TYR A O 1
ATOM 1749 N N . ILE A 1 228 ? -0.646 -12.992 0.394 1.00 98.88 228 ILE A N 1
ATOM 1750 C CA . ILE A 1 228 ? 0.696 -12.384 0.415 1.00 98.88 228 ILE A CA 1
ATOM 1751 C C . ILE A 1 228 ? 0.637 -10.956 0.972 1.00 98.88 228 ILE A C 1
ATOM 1753 O O . ILE A 1 228 ? 1.436 -10.631 1.846 1.00 98.88 228 ILE A O 1
ATOM 1757 N N . TYR A 1 229 ? -0.301 -10.122 0.509 1.00 98.88 229 TYR A N 1
ATOM 1758 C CA . TYR A 1 229 ? -0.481 -8.753 1.010 1.00 98.88 229 TYR A CA 1
ATOM 1759 C C . TYR A 1 229 ? -0.772 -8.753 2.518 1.00 98.88 229 TYR A C 1
ATOM 1761 O O . TYR A 1 229 ? -0.038 -8.143 3.297 1.00 98.88 229 TYR A O 1
ATOM 1769 N N . VAL A 1 230 ? -1.780 -9.527 2.933 1.00 98.62 230 VAL A N 1
ATOM 1770 C CA . VAL A 1 230 ? -2.185 -9.705 4.335 1.00 98.62 230 VAL A CA 1
ATOM 1771 C C . VAL A 1 230 ? -1.020 -10.157 5.212 1.00 98.62 230 VAL A C 1
ATOM 1773 O O . VAL A 1 230 ? -0.690 -9.486 6.188 1.00 98.62 230 VAL A O 1
ATOM 1776 N N . LEU A 1 231 ? -0.383 -11.286 4.893 1.00 98.81 231 LEU A N 1
ATOM 1777 C CA . LEU A 1 231 ? 0.607 -11.883 5.792 1.00 98.81 231 LEU A CA 1
ATOM 1778 C C . LEU A 1 231 ? 1.930 -11.109 5.780 1.00 98.81 231 LEU A C 1
ATOM 1780 O O . LEU A 1 231 ? 2.647 -11.118 6.779 1.00 98.81 231 LEU A O 1
ATOM 1784 N N . ASN A 1 232 ? 2.227 -10.365 4.710 1.00 98.75 232 ASN A N 1
ATOM 1785 C CA . ASN A 1 232 ? 3.313 -9.391 4.718 1.00 98.75 232 ASN A CA 1
ATOM 1786 C C . ASN A 1 232 ? 3.028 -8.209 5.662 1.00 98.75 232 ASN A C 1
ATOM 1788 O O . ASN A 1 232 ? 3.943 -7.758 6.346 1.00 98.75 232 ASN A O 1
ATOM 1792 N N . LEU A 1 233 ? 1.783 -7.727 5.753 1.00 98.75 233 LEU A N 1
ATOM 1793 C CA . LEU A 1 233 ? 1.407 -6.719 6.754 1.00 98.75 233 LEU A CA 1
ATOM 1794 C C . LEU A 1 233 ? 1.455 -7.285 8.183 1.00 98.75 233 LEU A C 1
ATOM 1796 O O . LEU A 1 233 ? 1.982 -6.610 9.064 1.00 98.75 233 LEU A O 1
ATOM 1800 N N . VAL A 1 234 ? 1.008 -8.529 8.407 1.00 98.50 234 VAL A N 1
ATOM 1801 C CA . VAL A 1 234 ? 1.164 -9.222 9.708 1.00 98.50 234 VAL A CA 1
ATOM 1802 C C . VAL A 1 234 ? 2.637 -9.342 10.105 1.00 98.50 234 VAL A C 1
ATOM 1804 O O . VAL A 1 234 ? 2.978 -9.127 11.264 1.00 98.50 234 VAL A O 1
ATOM 1807 N N . HIS A 1 235 ? 3.522 -9.628 9.148 1.00 98.12 235 HIS A N 1
ATOM 1808 C CA . HIS A 1 235 ? 4.965 -9.667 9.377 1.00 98.12 235 HIS A CA 1
ATOM 1809 C C . HIS A 1 235 ? 5.559 -8.277 9.670 1.00 98.12 235 HIS A C 1
ATOM 1811 O O . HIS A 1 235 ? 6.315 -8.127 10.627 1.00 98.12 235 HIS A O 1
ATOM 1817 N N . LYS A 1 236 ? 5.216 -7.258 8.865 1.00 98.25 236 LYS A N 1
ATOM 1818 C CA . LYS A 1 236 ? 5.763 -5.892 8.976 1.00 98.25 236 LYS A CA 1
ATOM 1819 C C . LYS A 1 236 ? 5.327 -5.184 10.265 1.00 98.25 236 LYS A C 1
ATOM 1821 O O . LYS A 1 236 ? 6.140 -4.489 10.861 1.00 98.25 236 LYS A O 1
ATOM 1826 N N . TYR A 1 237 ? 4.082 -5.383 10.696 1.00 98.50 237 TYR A N 1
ATOM 1827 C CA . TYR A 1 237 ? 3.477 -4.733 11.869 1.00 98.50 237 TYR A CA 1
ATOM 1828 C C . TYR A 1 237 ? 3.257 -5.713 13.031 1.00 98.50 237 TYR A C 1
ATOM 1830 O O . TYR A 1 237 ? 2.289 -5.616 13.785 1.00 98.50 237 TYR A O 1
ATOM 1838 N N . LEU A 1 238 ? 4.143 -6.707 13.164 1.00 98.38 238 LEU A N 1
ATOM 1839 C CA . LEU A 1 238 ? 3.992 -7.799 14.128 1.00 98.38 238 LEU A CA 1
ATOM 1840 C C . LEU A 1 238 ? 3.864 -7.312 15.585 1.00 98.38 238 LEU A C 1
ATOM 1842 O O . LEU A 1 238 ? 3.149 -7.934 16.369 1.00 98.38 238 LEU A O 1
ATOM 1846 N N . GLY A 1 239 ? 4.523 -6.204 15.942 1.00 98.38 239 GLY A N 1
ATOM 1847 C CA . GLY A 1 239 ? 4.424 -5.594 17.272 1.00 98.38 239 GLY A CA 1
ATOM 1848 C C . GLY A 1 239 ? 2.981 -5.258 17.651 1.00 98.38 239 GLY A C 1
ATOM 1849 O O . GLY A 1 239 ? 2.515 -5.666 18.714 1.00 98.38 239 GLY A O 1
ATOM 1850 N N . ASP A 1 240 ? 2.248 -4.608 16.752 1.00 98.31 240 ASP A N 1
ATOM 1851 C CA . ASP A 1 240 ? 0.850 -4.216 16.921 1.00 98.31 240 ASP A CA 1
ATOM 1852 C C . ASP A 1 240 ? -0.043 -5.450 17.114 1.00 98.31 240 ASP A C 1
ATOM 1854 O O . ASP A 1 240 ? -0.841 -5.514 18.050 1.00 98.31 240 ASP A O 1
ATOM 1858 N N . PHE A 1 241 ? 0.123 -6.465 16.253 1.00 98.38 241 PHE A N 1
ATOM 1859 C CA . PHE A 1 241 ? -0.658 -7.704 16.306 1.00 98.38 241 PHE A CA 1
ATOM 1860 C C . PHE A 1 241 ? -0.413 -8.481 17.606 1.00 98.38 241 PHE A C 1
ATOM 1862 O O . PHE A 1 241 ? -1.375 -8.949 18.215 1.00 98.38 241 PHE A O 1
ATOM 1869 N N . LEU A 1 242 ? 0.834 -8.576 18.081 1.00 98.00 242 LEU A N 1
ATOM 1870 C CA . LEU A 1 242 ? 1.148 -9.190 19.379 1.00 98.00 242 LEU A CA 1
ATOM 1871 C C . LEU A 1 242 ? 0.620 -8.352 20.555 1.00 98.00 242 LEU A C 1
ATOM 1873 O O . LEU A 1 242 ? 0.125 -8.912 21.532 1.00 98.00 242 LEU A O 1
ATOM 1877 N N . SER A 1 243 ? 0.653 -7.021 20.444 1.00 96.50 243 SER A N 1
ATOM 1878 C CA . SER A 1 243 ? 0.139 -6.093 21.465 1.00 96.50 243 SER A CA 1
ATOM 1879 C C . SER A 1 243 ? -1.383 -6.164 21.633 1.00 96.50 243 SER A C 1
ATOM 1881 O O . SER A 1 243 ? -1.917 -5.722 22.650 1.00 96.50 243 SER A O 1
ATOM 1883 N N . THR A 1 244 ? -2.106 -6.777 20.686 1.00 95.56 244 THR A N 1
ATOM 1884 C CA . THR A 1 244 ? -3.521 -7.116 20.889 1.00 95.56 244 THR A CA 1
ATOM 1885 C C . THR A 1 244 ? -3.739 -8.215 21.928 1.00 95.56 244 THR A C 1
ATOM 1887 O O . THR A 1 244 ? -4.851 -8.320 22.433 1.00 95.56 244 THR A O 1
ATOM 1890 N N . GLY A 1 245 ? -2.752 -9.075 22.202 1.00 92.75 245 GLY A N 1
ATOM 1891 C CA . GLY A 1 245 ? -2.929 -10.318 22.964 1.00 92.75 245 GLY A CA 1
ATOM 1892 C C . GLY A 1 245 ? -3.744 -11.413 22.252 1.00 92.75 245 GLY A C 1
ATOM 1893 O O . GLY A 1 245 ? -3.734 -12.554 22.702 1.00 92.75 245 GLY A O 1
ATOM 1894 N N . CYS A 1 246 ? -4.403 -11.097 21.131 1.00 93.31 246 CYS A N 1
ATOM 1895 C CA . CYS A 1 246 ? -5.255 -12.016 20.375 1.00 93.31 246 CYS A CA 1
ATOM 1896 C C . CYS A 1 246 ? -4.439 -12.948 19.464 1.00 93.31 246 CYS A C 1
ATOM 1898 O O . CYS A 1 246 ? -4.852 -14.077 19.212 1.00 93.31 246 CYS A O 1
ATOM 1900 N N . ILE A 1 247 ? -3.249 -12.521 19.019 1.00 96.62 247 ILE A N 1
ATOM 1901 C CA . ILE A 1 247 ? -2.298 -13.342 18.250 1.00 96.62 247 ILE A CA 1
ATOM 1902 C C . ILE A 1 247 ? -1.071 -13.660 19.102 1.00 96.62 247 ILE A C 1
ATOM 1904 O O . ILE A 1 247 ? -0.448 -12.777 19.687 1.00 96.62 247 ILE A O 1
ATOM 1908 N N . THR A 1 248 ? -0.676 -14.932 19.117 1.00 97.62 248 THR A N 1
ATOM 1909 C CA . THR A 1 248 ? 0.535 -15.400 19.805 1.00 97.62 248 THR A CA 1
ATOM 1910 C C . THR A 1 248 ? 1.770 -15.408 18.887 1.00 97.62 248 THR A C 1
ATOM 1912 O O . THR A 1 248 ? 1.639 -15.577 17.670 1.00 97.62 248 THR A O 1
ATOM 1915 N N . PRO A 1 249 ? 3.005 -15.362 19.435 1.00 97.94 249 PRO A N 1
ATOM 1916 C CA . PRO A 1 249 ? 4.232 -15.508 18.641 1.00 97.94 249 PRO A CA 1
ATOM 1917 C C . PRO A 1 249 ? 4.300 -16.812 17.827 1.00 97.94 249 PRO A C 1
ATOM 1919 O O . PRO A 1 249 ? 4.856 -16.837 16.730 1.00 97.94 249 PRO A O 1
ATOM 1922 N N . LYS A 1 250 ? 3.682 -17.897 18.320 1.00 98.19 250 LYS A N 1
ATOM 1923 C CA . LYS A 1 250 ? 3.562 -19.167 17.585 1.00 98.19 250 LYS A CA 1
ATOM 1924 C C . LYS A 1 250 ? 2.704 -19.003 16.326 1.00 98.19 250 LYS A C 1
ATOM 1926 O O . LYS A 1 250 ? 3.091 -19.468 15.258 1.00 98.19 250 LYS A O 1
ATOM 1931 N N . GLN A 1 251 ? 1.565 -18.320 16.434 1.00 98.44 251 GLN A N 1
ATOM 1932 C CA . GLN A 1 251 ? 0.669 -18.058 15.303 1.00 98.44 251 GLN A CA 1
ATOM 1933 C C . GLN A 1 251 ? 1.294 -17.091 14.294 1.00 98.44 251 GLN A C 1
ATOM 1935 O O . GLN A 1 251 ? 1.159 -17.304 13.092 1.00 98.44 251 GLN A O 1
ATOM 1940 N N . ALA A 1 252 ? 2.064 -16.106 14.761 1.00 98.12 252 ALA A N 1
ATOM 1941 C CA . ALA A 1 252 ? 2.884 -15.258 13.898 1.00 98.12 252 ALA A CA 1
ATOM 1942 C C . ALA A 1 252 ? 3.975 -16.045 13.142 1.00 98.12 252 ALA A C 1
ATOM 1944 O O . ALA A 1 252 ? 4.207 -15.799 11.959 1.00 98.12 252 ALA A O 1
ATOM 1945 N N . SER A 1 253 ? 4.606 -17.047 13.768 1.00 98.50 253 SER A N 1
ATOM 1946 C CA . SER A 1 253 ? 5.507 -17.960 13.047 1.00 98.50 253 SER A CA 1
ATOM 1947 C C . SER A 1 253 ? 4.765 -18.738 11.956 1.00 98.50 253 SER A C 1
ATOM 1949 O O . SER A 1 253 ? 5.244 -18.804 10.828 1.00 98.50 253 SER A O 1
ATOM 1951 N N . LEU A 1 254 ? 3.561 -19.246 12.246 1.00 98.75 254 LEU A N 1
ATOM 1952 C CA . LEU A 1 254 ? 2.719 -19.921 11.251 1.00 98.75 254 LEU A CA 1
ATOM 1953 C C . LEU A 1 254 ? 2.305 -18.985 10.097 1.00 98.75 254 LEU A C 1
ATOM 1955 O O . LEU A 1 254 ? 2.243 -19.435 8.953 1.00 98.75 254 LEU A O 1
ATOM 1959 N N . ALA A 1 255 ? 2.096 -17.687 10.357 1.00 98.56 255 ALA A N 1
ATOM 1960 C CA . ALA A 1 255 ? 1.862 -16.678 9.317 1.00 98.56 255 ALA A CA 1
ATOM 1961 C C . ALA A 1 255 ? 3.080 -16.544 8.391 1.00 98.56 255 ALA A C 1
ATOM 1963 O O . ALA A 1 255 ? 2.948 -16.559 7.167 1.00 98.56 255 ALA A O 1
ATOM 1964 N N . ASN A 1 256 ? 4.282 -16.480 8.973 1.00 98.38 256 ASN A N 1
ATOM 1965 C CA . ASN A 1 256 ? 5.535 -16.425 8.222 1.00 98.38 256 ASN A CA 1
ATOM 1966 C C . ASN A 1 256 ? 5.763 -17.699 7.397 1.00 98.38 256 ASN A C 1
ATOM 1968 O O . ASN A 1 256 ? 6.306 -17.628 6.293 1.00 98.38 256 ASN A O 1
ATOM 1972 N N . ASP A 1 257 ? 5.388 -18.868 7.917 1.00 98.56 257 ASP A N 1
ATOM 1973 C CA . ASP A 1 257 ? 5.495 -20.152 7.215 1.00 98.56 257 ASP A CA 1
ATOM 1974 C C . ASP A 1 257 ? 4.545 -20.193 6.012 1.00 98.56 257 ASP A C 1
ATOM 1976 O O . ASP A 1 257 ? 4.966 -20.510 4.893 1.00 98.56 257 ASP A O 1
ATOM 1980 N N . GLN A 1 258 ?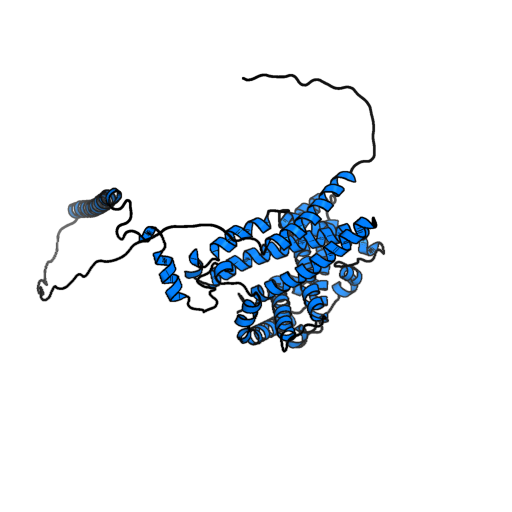 3.300 -19.753 6.211 1.00 98.75 258 GLN A N 1
ATOM 1981 C CA . GLN A 1 258 ? 2.311 -19.638 5.146 1.00 98.75 258 GLN A CA 1
ATOM 1982 C C . GLN A 1 258 ? 2.728 -18.622 4.072 1.00 98.75 258 GLN A C 1
ATOM 1984 O O . GLN A 1 258 ? 2.621 -18.910 2.880 1.00 98.75 258 GLN A O 1
ATOM 1989 N N . LEU A 1 259 ? 3.289 -17.474 4.460 1.00 98.62 259 LEU A N 1
ATOM 1990 C CA . LEU A 1 259 ? 3.806 -16.466 3.530 1.00 98.62 259 LEU A CA 1
ATOM 1991 C C . LEU A 1 259 ? 4.936 -17.023 2.640 1.00 98.62 259 LEU A C 1
ATOM 1993 O O . LEU A 1 259 ? 4.939 -16.796 1.429 1.00 98.62 259 LEU A O 1
ATOM 1997 N N . ARG A 1 260 ? 5.857 -17.827 3.198 1.00 98.62 260 ARG A N 1
ATOM 1998 C CA . ARG A 1 260 ? 6.912 -18.508 2.415 1.00 98.62 260 ARG A CA 1
ATOM 1999 C C . ARG A 1 260 ? 6.347 -19.579 1.471 1.00 98.62 260 ARG A C 1
ATOM 2001 O O . ARG A 1 260 ? 6.848 -19.729 0.351 1.00 98.62 260 ARG A O 1
ATOM 2008 N N . SER A 1 261 ? 5.286 -20.280 1.878 1.00 98.56 261 SER A N 1
ATOM 2009 C CA . SER A 1 261 ? 4.543 -21.199 1.001 1.00 98.56 261 SER A CA 1
ATOM 2010 C C . SER A 1 261 ? 3.915 -20.453 -0.182 1.00 98.56 261 SER A C 1
ATOM 2012 O O . SER A 1 261 ? 4.144 -20.822 -1.335 1.00 98.56 261 SER A O 1
ATOM 2014 N N . LEU A 1 262 ? 3.213 -19.343 0.069 1.00 98.69 262 LEU A N 1
ATOM 2015 C CA . LEU A 1 262 ? 2.581 -18.532 -0.978 1.00 98.69 262 LEU A CA 1
ATOM 2016 C C . LEU A 1 262 ? 3.596 -17.944 -1.969 1.00 98.69 262 LEU A C 1
ATOM 2018 O O . LEU A 1 262 ? 3.355 -17.974 -3.177 1.00 98.69 262 LEU A O 1
ATOM 2022 N N . TYR A 1 263 ? 4.764 -17.486 -1.501 1.00 98.62 263 TYR A N 1
ATOM 2023 C CA . TYR A 1 263 ? 5.849 -17.058 -2.394 1.00 98.62 263 TYR A CA 1
ATOM 2024 C C . TYR A 1 263 ? 6.295 -18.171 -3.354 1.00 98.62 263 TYR A C 1
ATOM 2026 O O . TYR A 1 263 ? 6.518 -17.916 -4.539 1.00 98.62 263 TYR A O 1
ATOM 2034 N N . SER A 1 264 ? 6.369 -19.411 -2.871 1.00 98.38 264 SER A N 1
ATOM 2035 C CA . SER A 1 264 ? 6.726 -20.569 -3.698 1.00 98.38 264 SER A CA 1
ATOM 2036 C C . SER A 1 264 ? 5.637 -20.889 -4.731 1.00 98.38 264 SER A C 1
ATOM 2038 O O . SER A 1 264 ? 5.952 -21.191 -5.880 1.00 98.38 264 SER A O 1
ATOM 2040 N N . GLN A 1 265 ? 4.361 -20.753 -4.353 1.00 97.94 265 GLN A N 1
ATOM 2041 C CA . GLN A 1 265 ? 3.210 -20.985 -5.236 1.00 97.94 265 GLN A CA 1
ATOM 2042 C C . GLN A 1 265 ? 3.053 -19.920 -6.332 1.00 97.94 265 GLN A C 1
ATOM 2044 O O . GLN A 1 265 ? 2.637 -20.246 -7.443 1.00 97.94 265 GLN A O 1
ATOM 2049 N N . ILE A 1 266 ? 3.383 -18.655 -6.046 1.00 97.44 266 ILE A N 1
ATOM 2050 C CA . ILE A 1 266 ? 3.236 -17.555 -7.012 1.00 97.44 266 ILE A CA 1
ATOM 2051 C C . ILE A 1 266 ? 4.452 -17.387 -7.933 1.00 97.44 266 ILE A C 1
ATOM 2053 O O . ILE A 1 266 ? 4.315 -16.911 -9.059 1.00 97.44 266 ILE A O 1
ATOM 2057 N N . ARG A 1 267 ? 5.644 -17.830 -7.500 1.00 98.25 267 ARG A N 1
ATOM 2058 C CA . ARG A 1 267 ? 6.899 -17.764 -8.270 1.00 98.25 267 ARG A CA 1
ATOM 2059 C C . ARG A 1 267 ? 6.801 -18.230 -9.738 1.00 98.25 267 ARG A C 1
ATOM 2061 O O . ARG A 1 267 ? 7.422 -17.549 -10.559 1.00 98.25 267 ARG A O 1
ATOM 2068 N N . PRO A 1 268 ? 6.116 -19.333 -10.110 1.00 98.31 268 PRO A N 1
ATOM 2069 C CA . PRO A 1 268 ? 5.982 -19.729 -11.517 1.00 98.31 268 PRO A CA 1
ATOM 2070 C C . PRO A 1 268 ? 5.056 -18.813 -12.332 1.00 98.31 268 PRO A C 1
ATOM 2072 O O . PRO A 1 268 ? 5.242 -18.701 -13.537 1.00 98.31 268 PRO A O 1
ATOM 2075 N N . ASN A 1 269 ? 4.105 -18.126 -11.692 1.00 97.81 269 ASN A N 1
ATOM 2076 C CA . ASN A 1 269 ? 3.098 -17.290 -12.359 1.00 97.81 269 ASN A CA 1
ATOM 2077 C C . ASN A 1 269 ? 3.483 -15.800 -12.419 1.00 97.81 269 ASN A C 1
ATOM 2079 O O . ASN A 1 269 ? 2.746 -15.002 -12.987 1.00 97.81 269 ASN A O 1
ATOM 2083 N N . ILE A 1 270 ? 4.618 -15.410 -11.826 1.00 96.44 270 ILE A N 1
ATOM 2084 C CA . ILE A 1 270 ? 4.950 -14.000 -11.573 1.00 96.44 270 ILE A CA 1
ATOM 2085 C C . ILE A 1 270 ? 5.050 -13.142 -12.844 1.00 96.44 270 ILE A C 1
ATOM 2087 O O . ILE A 1 270 ? 4.663 -11.982 -12.803 1.00 96.44 270 ILE A O 1
ATOM 2091 N N . ILE A 1 271 ? 5.523 -13.718 -13.957 1.00 97.56 271 ILE A N 1
ATOM 2092 C CA . ILE A 1 271 ? 5.635 -13.027 -15.251 1.00 97.56 271 ILE A CA 1
ATOM 2093 C C . ILE A 1 271 ? 4.234 -12.790 -15.828 1.00 97.56 271 ILE A C 1
ATOM 2095 O O . ILE A 1 271 ? 3.829 -11.647 -15.976 1.00 97.56 271 ILE A O 1
ATOM 2099 N N . ALA A 1 272 ? 3.417 -13.841 -15.951 1.00 98.12 272 ALA A N 1
ATOM 2100 C CA . ALA A 1 272 ? 2.028 -13.720 -16.403 1.00 98.12 272 ALA A CA 1
ATOM 2101 C C . ALA A 1 272 ? 1.173 -12.750 -15.552 1.00 98.12 272 ALA A C 1
ATOM 2103 O O . ALA A 1 272 ? 0.234 -12.145 -16.060 1.00 98.12 272 ALA A O 1
ATOM 2104 N N . LEU A 1 273 ? 1.489 -12.585 -14.260 1.00 98.44 273 LEU A N 1
ATOM 2105 C CA . LEU A 1 273 ? 0.809 -11.636 -13.370 1.00 98.44 273 LEU A CA 1
ATOM 2106 C C . LEU A 1 273 ? 1.210 -10.168 -13.580 1.00 98.44 273 LEU A C 1
ATOM 2108 O O . LEU A 1 273 ? 0.419 -9.300 -13.211 1.00 98.44 273 LEU A O 1
ATOM 2112 N N . VAL A 1 274 ? 2.390 -9.885 -14.143 1.00 98.19 274 VAL A N 1
ATOM 2113 C CA . VAL A 1 274 ? 2.773 -8.527 -14.578 1.00 98.19 274 VAL A CA 1
ATOM 2114 C C . VAL A 1 274 ? 2.428 -8.286 -16.049 1.00 98.19 274 VAL A C 1
ATOM 2116 O O . VAL A 1 274 ? 1.988 -7.192 -16.385 1.00 98.19 274 VAL A O 1
ATOM 2119 N N . ASP A 1 275 ? 2.484 -9.315 -16.899 1.00 98.25 275 ASP A N 1
ATOM 2120 C CA . ASP A 1 275 ? 1.992 -9.261 -18.284 1.00 98.25 275 ASP A CA 1
ATOM 2121 C C . ASP A 1 275 ? 0.489 -8.939 -18.331 1.00 98.25 275 ASP A C 1
ATOM 2123 O O . ASP A 1 275 ? 0.021 -8.255 -19.238 1.00 98.25 275 ASP A O 1
ATOM 2127 N N . ALA A 1 276 ? -0.273 -9.369 -17.317 1.00 98.25 276 ALA A N 1
ATOM 2128 C CA . ALA A 1 276 ? -1.687 -9.034 -17.145 1.00 98.25 276 ALA A CA 1
ATOM 2129 C C . ALA A 1 276 ? -1.964 -7.525 -16.967 1.00 98.25 276 ALA A C 1
ATOM 2131 O O . ALA A 1 276 ? -3.109 -7.105 -17.126 1.00 98.25 276 ALA A O 1
ATOM 2132 N N . PHE A 1 277 ? -0.948 -6.698 -16.681 1.00 97.94 277 PHE A N 1
ATOM 2133 C CA . PHE A 1 277 ? -1.072 -5.237 -16.745 1.00 97.94 277 PHE A CA 1
ATOM 2134 C C . PHE A 1 277 ? -1.153 -4.719 -18.189 1.00 97.94 277 PHE A C 1
ATOM 2136 O O . PHE A 1 277 ? -1.638 -3.612 -18.414 1.00 97.94 277 PHE A O 1
ATOM 2143 N N . ASN A 1 278 ? -0.714 -5.518 -19.169 1.00 98.00 278 ASN A N 1
ATOM 2144 C CA . ASN A 1 278 ? -0.770 -5.226 -20.602 1.00 98.00 278 ASN A CA 1
ATOM 2145 C C . ASN A 1 278 ? -0.112 -3.880 -20.981 1.00 98.00 278 ASN A C 1
ATOM 2147 O O . ASN A 1 278 ? -0.584 -3.152 -21.856 1.00 98.00 278 ASN A O 1
ATOM 2151 N N . HIS A 1 279 ? 0.979 -3.532 -20.293 1.00 97.94 279 HIS A N 1
ATOM 2152 C CA . HIS A 1 279 ? 1.794 -2.362 -20.610 1.00 97.94 279 HIS A CA 1
ATOM 2153 C C . HIS A 1 279 ? 2.697 -2.653 -21.817 1.00 97.94 279 HIS A C 1
ATOM 2155 O O . HIS A 1 279 ? 3.307 -3.717 -21.904 1.00 97.94 279 HIS A O 1
ATOM 2161 N N . THR A 1 280 ? 2.822 -1.697 -22.737 1.00 98.31 280 THR A N 1
ATOM 2162 C CA . THR A 1 280 ? 3.764 -1.794 -23.862 1.00 98.31 280 THR A CA 1
ATOM 2163 C C . THR A 1 280 ? 5.177 -1.398 -23.430 1.00 98.31 280 THR A C 1
ATOM 2165 O O . THR A 1 280 ? 5.333 -0.581 -22.524 1.00 98.31 280 THR A O 1
ATOM 2168 N N . ASP A 1 281 ? 6.210 -1.888 -24.129 1.00 98.12 281 ASP A N 1
ATOM 2169 C CA . ASP A 1 281 ? 7.606 -1.445 -23.939 1.00 98.12 281 ASP A CA 1
ATOM 2170 C C . ASP A 1 281 ? 7.732 0.097 -23.941 1.00 98.12 281 ASP A C 1
ATOM 2172 O O . ASP A 1 281 ? 8.467 0.661 -23.134 1.00 98.12 281 ASP A O 1
ATOM 2176 N N . HIS A 1 282 ? 6.974 0.781 -24.812 1.00 97.94 282 HIS A N 1
ATOM 2177 C CA . HIS A 1 282 ? 6.921 2.246 -24.881 1.00 97.94 282 HIS A CA 1
ATOM 2178 C C . HIS A 1 282 ? 6.344 2.869 -23.604 1.00 97.94 282 HIS A C 1
ATOM 2180 O O . HIS A 1 282 ? 6.869 3.867 -23.124 1.00 97.94 282 HIS A O 1
ATOM 2186 N N . TYR A 1 283 ? 5.249 2.328 -23.059 1.00 97.50 283 TYR A N 1
ATOM 2187 C CA . TYR A 1 283 ? 4.656 2.854 -21.825 1.00 97.50 283 TYR A CA 1
ATOM 2188 C C . TYR A 1 283 ? 5.523 2.555 -20.594 1.00 97.50 283 TYR A C 1
ATOM 2190 O O . TYR A 1 283 ? 5.563 3.354 -19.665 1.00 97.50 283 TYR A O 1
ATOM 2198 N N . LEU A 1 284 ? 6.226 1.418 -20.586 1.00 97.19 284 LEU A N 1
ATOM 2199 C CA . LEU A 1 284 ? 7.142 1.058 -19.503 1.00 97.19 284 LEU A CA 1
ATOM 2200 C C . LEU A 1 284 ? 8.409 1.920 -19.469 1.00 97.19 284 LEU A C 1
ATOM 2202 O O . LEU A 1 284 ? 9.010 2.029 -18.403 1.00 97.19 284 LEU A O 1
ATOM 2206 N N . GLY A 1 285 ? 8.849 2.472 -20.608 1.00 97.12 285 GLY A N 1
ATOM 2207 C CA . GLY A 1 285 ? 10.046 3.321 -20.687 1.00 97.12 285 GLY A CA 1
ATOM 2208 C C . GLY A 1 285 ? 11.319 2.648 -20.153 1.00 97.12 285 GLY A C 1
ATOM 2209 O O . GLY A 1 285 ? 12.218 3.322 -19.661 1.00 97.12 285 GLY A O 1
ATOM 2210 N N . SER A 1 286 ? 11.379 1.310 -20.174 1.00 98.31 286 SER A N 1
ATOM 2211 C CA . SER A 1 286 ? 12.360 0.535 -19.411 1.00 98.31 286 SER A CA 1
ATOM 2212 C C . SER A 1 286 ? 13.044 -0.528 -20.258 1.00 98.31 286 SER A C 1
ATOM 2214 O O . SER A 1 286 ? 12.413 -1.467 -20.745 1.00 98.31 286 SER A O 1
ATOM 2216 N N . VAL A 1 287 ? 14.371 -0.442 -20.348 1.00 98.12 287 VAL A N 1
ATOM 2217 C CA . VAL A 1 287 ? 15.213 -1.493 -20.935 1.00 98.12 287 VAL A CA 1
ATOM 2218 C C . VAL A 1 287 ? 15.236 -2.758 -20.070 1.00 98.12 287 VAL A C 1
ATOM 2220 O O . VAL A 1 287 ? 15.363 -3.864 -20.592 1.00 98.12 287 VAL A O 1
ATOM 2223 N N . LEU A 1 288 ? 15.104 -2.615 -18.748 1.00 98.06 288 LEU A N 1
ATOM 2224 C CA . LEU A 1 288 ? 15.104 -3.754 -17.823 1.00 98.06 288 LEU A CA 1
ATOM 2225 C C . LEU A 1 288 ? 13.758 -4.492 -17.820 1.00 98.06 288 LEU A C 1
ATOM 2227 O O . LEU A 1 288 ? 13.728 -5.702 -17.616 1.00 98.06 288 LEU A O 1
ATOM 2231 N N . GLY A 1 289 ? 12.662 -3.761 -18.040 1.00 97.69 289 GLY A N 1
ATOM 2232 C CA . GLY A 1 289 ? 11.289 -4.268 -18.049 1.00 97.69 289 GLY A CA 1
ATOM 2233 C C . GLY A 1 289 ? 10.759 -4.693 -19.422 1.00 97.69 289 GLY A C 1
ATOM 2234 O O . GLY A 1 289 ? 9.548 -4.827 -19.566 1.00 97.69 289 GLY A O 1
ATOM 2235 N N . ARG A 1 290 ? 11.621 -4.867 -20.434 1.00 97.69 290 ARG A N 1
ATOM 2236 C CA . ARG A 1 290 ? 11.200 -5.237 -21.796 1.00 97.69 290 ARG A CA 1
ATOM 2237 C C . ARG A 1 290 ? 10.439 -6.561 -21.836 1.00 97.69 290 ARG A C 1
ATOM 2239 O O . ARG A 1 290 ? 10.894 -7.560 -21.279 1.00 97.69 290 ARG A O 1
ATOM 2246 N N . SER A 1 291 ? 9.357 -6.586 -22.612 1.00 96.81 291 SER A N 1
ATOM 2247 C CA . SER A 1 291 ? 8.515 -7.771 -22.837 1.00 96.81 291 SER A CA 1
ATOM 2248 C C . SER A 1 291 ? 9.258 -8.978 -23.436 1.00 96.81 291 SER A C 1
ATOM 2250 O O . SER A 1 291 ? 8.895 -10.120 -23.164 1.00 96.81 291 SER A O 1
ATOM 2252 N N . ASP A 1 292 ? 10.325 -8.752 -24.209 1.00 97.06 292 ASP A N 1
ATOM 2253 C CA . ASP A 1 292 ? 11.163 -9.812 -24.793 1.00 97.06 292 ASP A CA 1
ATOM 2254 C C . ASP A 1 292 ? 12.285 -10.324 -23.868 1.00 97.06 292 ASP A C 1
ATOM 2256 O O . ASP A 1 292 ? 12.976 -11.285 -24.209 1.00 97.06 292 ASP A O 1
ATOM 2260 N N . GLY A 1 293 ? 12.500 -9.686 -22.711 1.00 97.06 293 GLY A N 1
ATOM 2261 C CA . GLY A 1 293 ? 13.599 -9.998 -21.794 1.00 97.06 293 GLY A CA 1
ATOM 2262 C C . GLY A 1 293 ? 15.008 -9.744 -22.356 1.00 97.06 293 GLY A C 1
ATOM 2263 O O . GLY A 1 293 ? 15.992 -10.157 -21.738 1.00 97.06 293 GLY A O 1
ATOM 2264 N N . ASN A 1 294 ? 15.147 -9.066 -23.501 1.00 97.62 294 ASN A N 1
ATOM 2265 C CA . ASN A 1 294 ? 16.420 -8.856 -24.199 1.00 97.62 294 ASN A CA 1
ATOM 2266 C C . ASN A 1 294 ? 17.223 -7.675 -23.614 1.00 97.62 294 ASN A C 1
ATOM 2268 O O . ASN A 1 294 ? 17.559 -6.707 -24.300 1.00 97.62 294 ASN A O 1
ATOM 2272 N N . VAL A 1 295 ? 17.498 -7.744 -22.310 1.00 97.81 295 VAL A N 1
ATOM 2273 C CA . VAL A 1 295 ? 17.987 -6.616 -21.504 1.00 97.81 295 VAL A CA 1
ATOM 2274 C C . VAL A 1 295 ? 19.397 -6.164 -21.897 1.00 97.81 295 VAL A C 1
ATOM 2276 O O . VAL A 1 295 ? 19.601 -4.992 -22.202 1.00 97.81 295 VAL A O 1
ATOM 2279 N N . TYR A 1 296 ? 20.393 -7.058 -21.891 1.00 97.19 296 TYR A N 1
ATOM 2280 C CA . TYR A 1 296 ? 21.801 -6.644 -22.010 1.00 97.19 296 TYR A CA 1
ATOM 2281 C C . TYR A 1 296 ? 22.172 -6.008 -23.362 1.00 97.19 296 TYR A C 1
ATOM 2283 O O . TYR A 1 296 ? 22.825 -4.963 -23.338 1.00 97.19 296 TYR A O 1
ATOM 2291 N N . PRO A 1 297 ? 21.753 -6.543 -24.530 1.00 98.12 297 PRO A N 1
ATOM 2292 C CA . PRO A 1 297 ? 22.022 -5.889 -25.810 1.00 98.12 297 PRO A CA 1
ATOM 2293 C C . PRO A 1 297 ? 21.356 -4.515 -25.909 1.00 98.12 297 PRO A C 1
ATOM 2295 O O . PRO A 1 297 ? 21.949 -3.592 -26.460 1.00 98.12 297 PRO A O 1
ATOM 2298 N N . LYS A 1 298 ? 20.162 -4.351 -25.324 1.00 97.75 298 LYS A N 1
ATOM 2299 C CA . LYS A 1 298 ? 19.462 -3.064 -25.304 1.00 97.75 298 LYS A CA 1
ATOM 2300 C C . LYS A 1 298 ? 20.057 -2.063 -24.315 1.00 97.75 298 LYS A C 1
ATOM 2302 O O . LYS A 1 298 ? 20.106 -0.888 -24.645 1.00 97.75 298 LYS A O 1
ATOM 2307 N N . LEU A 1 299 ? 20.607 -2.495 -23.177 1.00 96.56 299 LEU A N 1
ATOM 2308 C CA . LEU A 1 299 ? 21.378 -1.600 -22.297 1.00 96.56 299 LEU A CA 1
ATOM 2309 C C . LEU A 1 299 ? 22.608 -1.037 -23.015 1.00 96.56 299 LEU A C 1
ATOM 2311 O O . LEU A 1 299 ? 22.921 0.139 -22.865 1.00 96.56 299 LEU A O 1
ATOM 2315 N N . TYR A 1 300 ? 23.284 -1.872 -23.805 1.00 96.00 300 TYR A N 1
ATOM 2316 C CA . TYR A 1 300 ? 24.420 -1.447 -24.618 1.00 96.00 300 TYR A CA 1
ATOM 2317 C C . TYR A 1 300 ? 23.992 -0.489 -25.743 1.00 96.00 300 TYR A C 1
ATOM 2319 O O . TYR A 1 300 ? 24.653 0.518 -25.970 1.00 96.00 300 TYR A O 1
ATOM 2327 N N . GLU A 1 301 ? 22.865 -0.762 -26.409 1.00 96.69 301 GLU A N 1
ATOM 2328 C CA . GLU A 1 301 ? 22.294 0.110 -27.444 1.00 96.69 301 GLU A CA 1
ATOM 2329 C C . GLU A 1 301 ? 21.859 1.482 -26.905 1.00 96.69 301 GLU A C 1
ATOM 2331 O O . GLU A 1 301 ? 22.132 2.485 -27.556 1.00 96.69 301 GLU A O 1
ATOM 2336 N N . GLU A 1 302 ? 21.219 1.557 -25.730 1.00 95.38 302 GLU A N 1
ATOM 2337 C CA . GLU A 1 302 ? 20.853 2.848 -25.126 1.00 95.38 302 GLU A CA 1
ATOM 2338 C C . GLU A 1 302 ? 22.078 3.638 -24.648 1.00 95.38 302 GLU A C 1
ATOM 2340 O O . GLU A 1 302 ? 22.095 4.856 -24.787 1.00 95.38 302 GLU A O 1
ATOM 2345 N N . ALA A 1 303 ? 23.123 2.976 -24.133 1.00 94.12 303 ALA A N 1
ATOM 2346 C CA . ALA A 1 303 ? 24.341 3.665 -23.697 1.00 94.12 303 ALA A CA 1
ATOM 2347 C C . ALA A 1 303 ? 25.006 4.450 -24.845 1.00 94.12 303 ALA A C 1
ATOM 2349 O O . ALA A 1 303 ? 25.434 5.583 -24.648 1.00 94.12 303 ALA A O 1
ATOM 2350 N N . TRP A 1 304 ? 25.021 3.894 -26.061 1.00 94.25 304 TRP A N 1
ATOM 2351 C CA . TRP A 1 304 ? 25.550 4.567 -27.257 1.00 94.25 304 TRP A CA 1
ATOM 2352 C C . TRP A 1 304 ? 24.727 5.768 -27.747 1.00 94.25 304 TRP A C 1
ATOM 2354 O O . TRP A 1 304 ? 25.176 6.453 -28.661 1.00 94.25 304 TRP A O 1
ATOM 2364 N N . LYS A 1 305 ? 23.543 6.027 -27.179 1.00 94.25 305 LYS A N 1
ATOM 2365 C CA . LYS A 1 305 ? 22.717 7.208 -27.496 1.00 94.25 305 LYS A CA 1
ATOM 2366 C C . LYS A 1 305 ? 22.948 8.374 -26.534 1.00 94.25 305 LYS A C 1
ATOM 2368 O O . LYS A 1 305 ? 22.358 9.433 -26.727 1.00 94.25 305 LYS A O 1
ATOM 2373 N N . ASP A 1 306 ? 23.746 8.175 -25.486 1.00 94.12 306 ASP A N 1
ATOM 2374 C CA . ASP A 1 306 ? 24.140 9.256 -24.587 1.00 94.12 306 ASP A CA 1
ATOM 2375 C C . ASP A 1 306 ? 25.066 10.237 -25.337 1.00 94.12 306 ASP A C 1
ATOM 2377 O O . ASP A 1 306 ? 26.065 9.775 -25.900 1.00 94.12 306 ASP A O 1
ATOM 2381 N N . PRO A 1 307 ? 24.786 11.558 -25.347 1.00 94.69 307 PRO A N 1
ATOM 2382 C CA . PRO A 1 307 ? 25.606 12.547 -26.055 1.00 94.69 307 PRO A CA 1
ATOM 2383 C C . PRO A 1 307 ? 27.080 12.560 -25.636 1.00 94.69 307 PRO A C 1
ATOM 2385 O O . PRO A 1 307 ? 27.938 12.960 -26.417 1.00 94.69 307 PRO A O 1
ATOM 2388 N N . LEU A 1 308 ? 27.416 12.079 -24.432 1.00 93.44 308 LEU A N 1
ATOM 2389 C CA . LEU A 1 308 ? 28.808 11.949 -23.993 1.00 93.44 308 LEU A CA 1
ATOM 2390 C C . LEU A 1 308 ? 29.611 10.934 -24.836 1.00 93.44 308 LEU A C 1
ATOM 2392 O O . LEU A 1 308 ? 30.838 10.947 -24.794 1.00 93.44 308 LEU A O 1
ATOM 2396 N N . ASN A 1 309 ? 28.936 10.075 -25.609 1.00 94.19 309 ASN A N 1
ATOM 2397 C CA . ASN A 1 309 ? 29.549 9.126 -26.541 1.00 94.19 309 ASN A CA 1
ATOM 2398 C C . ASN A 1 309 ? 29.602 9.629 -28.001 1.00 94.19 309 ASN A C 1
ATOM 2400 O O . ASN A 1 309 ? 30.097 8.895 -28.862 1.00 94.19 309 ASN A O 1
ATOM 2404 N N . ASP A 1 310 ? 29.153 10.860 -28.295 1.00 92.00 310 ASP A N 1
ATOM 2405 C CA . ASP A 1 310 ? 29.290 11.473 -29.631 1.00 92.00 310 ASP A CA 1
ATOM 2406 C C . ASP A 1 310 ? 30.770 11.690 -30.016 1.00 92.00 310 ASP A C 1
ATOM 2408 O O . ASP A 1 310 ? 31.128 11.692 -31.200 1.00 92.00 310 ASP A O 1
ATOM 2412 N N . SER A 1 311 ? 31.656 11.828 -29.022 1.00 93.38 311 SER A N 1
ATOM 2413 C CA . SER A 1 311 ? 33.105 11.942 -29.190 1.00 93.38 311 SER A CA 1
ATOM 2414 C C . SER A 1 311 ? 33.868 10.976 -28.272 1.00 93.38 311 SER A C 1
ATOM 2416 O O . SER A 1 311 ? 33.470 10.675 -27.154 1.00 93.38 311 SER A O 1
ATOM 2418 N N . VAL A 1 312 ? 35.017 10.474 -28.745 1.00 91.94 312 VAL A N 1
ATOM 2419 C CA . VAL A 1 312 ? 35.922 9.624 -27.933 1.00 91.94 312 VAL A CA 1
ATOM 2420 C C . VAL A 1 312 ? 36.790 10.465 -26.985 1.00 91.94 312 VAL A C 1
ATOM 2422 O O . VAL A 1 312 ? 37.285 9.970 -25.975 1.00 91.94 312 VAL A O 1
ATOM 2425 N N . VAL A 1 313 ? 37.001 11.737 -27.329 1.00 91.94 313 VAL A N 1
ATOM 2426 C CA . VAL A 1 313 ? 37.707 12.725 -26.509 1.00 91.94 313 VAL A CA 1
ATOM 2427 C C . VAL A 1 313 ? 36.650 13.711 -26.015 1.00 91.94 313 VAL A C 1
ATOM 2429 O O . VAL A 1 313 ? 36.065 14.388 -26.862 1.00 91.94 313 VAL A O 1
ATOM 2432 N N . PRO A 1 314 ? 36.379 13.785 -24.700 1.00 91.56 314 PRO A N 1
ATOM 2433 C CA . PRO A 1 314 ? 35.303 14.615 -24.180 1.00 91.56 314 PRO A CA 1
ATOM 2434 C C . PRO A 1 314 ? 35.620 16.103 -24.343 1.00 91.56 314 PRO A C 1
ATOM 2436 O O . PRO A 1 314 ? 36.782 16.523 -24.274 1.00 91.56 314 PRO A O 1
ATOM 2439 N N . ASP A 1 315 ? 34.571 16.905 -24.505 1.00 91.75 315 ASP A N 1
ATOM 2440 C CA . ASP A 1 315 ? 34.686 18.361 -24.489 1.00 91.75 315 ASP A CA 1
ATOM 2441 C C . ASP A 1 315 ? 35.303 18.833 -23.160 1.00 91.75 315 ASP A C 1
ATOM 2443 O O . ASP A 1 315 ? 35.095 18.241 -22.100 1.00 91.75 315 ASP A O 1
ATOM 2447 N N . GLY A 1 316 ? 36.143 19.867 -23.232 1.00 91.19 316 GLY A N 1
ATOM 2448 C CA . GLY A 1 316 ? 36.979 20.310 -22.112 1.00 91.19 316 GLY A CA 1
ATOM 2449 C C . GLY A 1 316 ? 38.298 19.542 -21.942 1.00 91.19 316 GLY A C 1
ATOM 2450 O O . GLY A 1 316 ? 39.194 20.059 -21.280 1.00 91.19 316 GLY A O 1
ATOM 2451 N N . TYR A 1 317 ? 38.512 18.380 -22.587 1.00 89.69 317 TYR A N 1
ATOM 2452 C CA . TYR A 1 317 ? 39.784 17.638 -22.458 1.00 89.69 317 TYR A CA 1
ATOM 2453 C C . TYR A 1 317 ? 41.010 18.510 -22.752 1.00 89.69 317 TYR A C 1
ATOM 2455 O O . TYR A 1 317 ? 41.966 18.491 -21.992 1.00 89.69 317 TYR A O 1
ATOM 2463 N N . HIS A 1 318 ? 40.994 19.303 -23.826 1.00 89.44 318 HIS A N 1
ATOM 2464 C CA . HIS A 1 318 ? 42.130 20.162 -24.184 1.00 89.44 318 HIS A CA 1
ATOM 2465 C C . HIS A 1 318 ? 42.291 21.409 -23.299 1.00 89.44 318 HIS A C 1
ATOM 2467 O O . HIS A 1 318 ? 43.365 22.004 -23.318 1.00 89.44 318 HIS A O 1
ATOM 2473 N N . GLU A 1 319 ? 41.257 21.791 -22.546 1.00 91.62 319 GLU A N 1
ATOM 2474 C CA . GLU A 1 319 ? 41.259 22.934 -21.625 1.00 91.62 319 GLU A CA 1
ATOM 2475 C C . GLU A 1 319 ? 41.831 22.531 -20.261 1.00 91.62 319 GLU A C 1
ATOM 2477 O O . GLU A 1 319 ? 42.739 23.189 -19.765 1.00 91.62 319 GLU A O 1
ATOM 2482 N N . TYR A 1 320 ? 41.377 21.396 -19.717 1.00 87.31 320 TYR A N 1
ATOM 2483 C CA . TYR A 1 320 ? 41.773 20.907 -18.388 1.00 87.31 320 TYR A CA 1
ATOM 2484 C C . TYR A 1 320 ? 42.972 19.951 -18.414 1.00 87.31 320 TYR A C 1
ATOM 2486 O O . TYR A 1 320 ? 43.579 19.684 -17.380 1.00 87.31 320 TYR A O 1
ATOM 2494 N N . LYS A 1 321 ? 43.363 19.431 -19.587 1.00 85.75 321 LYS A N 1
ATOM 2495 C CA . LYS A 1 321 ? 44.567 18.597 -19.719 1.00 85.75 321 LYS A CA 1
ATOM 2496 C C . LYS A 1 321 ? 45.837 19.292 -19.199 1.00 85.75 321 LYS A C 1
ATOM 2498 O O . LYS A 1 321 ? 46.541 18.634 -18.440 1.00 85.75 321 LYS A O 1
ATOM 2503 N N . PRO A 1 322 ? 46.155 20.549 -19.575 1.00 81.62 322 PRO A N 1
ATOM 2504 C CA . PRO A 1 322 ? 47.329 21.238 -19.048 1.00 81.62 322 PRO A CA 1
ATOM 2505 C C . PRO A 1 322 ? 47.292 21.371 -17.526 1.00 81.62 322 PRO A C 1
ATOM 2507 O O . PRO A 1 322 ? 48.311 21.152 -16.896 1.00 81.62 322 PRO A O 1
ATOM 2510 N N . GLU A 1 323 ? 46.124 21.638 -16.933 1.00 76.81 323 GLU A N 1
ATOM 2511 C CA . GLU A 1 323 ? 45.970 21.736 -15.475 1.00 76.81 323 GLU A CA 1
ATOM 2512 C C . GLU A 1 323 ? 46.242 20.390 -14.787 1.00 76.81 323 GLU A C 1
ATOM 2514 O O . GLU A 1 323 ? 46.975 20.340 -13.806 1.00 76.81 323 GLU A O 1
ATOM 2519 N N . ILE A 1 324 ? 45.739 19.284 -15.346 1.00 74.69 324 ILE A N 1
ATOM 2520 C CA . ILE A 1 324 ? 46.008 17.927 -14.844 1.00 74.69 324 ILE A CA 1
ATOM 2521 C C . ILE A 1 324 ? 47.488 17.544 -15.028 1.00 74.69 324 ILE A C 1
ATOM 2523 O O . ILE A 1 324 ? 48.070 16.902 -14.157 1.00 74.69 324 ILE A O 1
ATOM 2527 N N . GLU A 1 325 ? 48.115 17.917 -16.148 1.00 77.44 325 GLU A N 1
ATOM 2528 C CA . GLU A 1 325 ? 49.545 17.672 -16.386 1.00 77.44 325 GLU A CA 1
ATOM 2529 C C . GLU A 1 325 ? 50.426 18.528 -15.448 1.00 77.44 325 GLU A C 1
ATOM 2531 O O . GLU A 1 325 ? 51.363 17.989 -14.858 1.00 77.44 325 GLU A O 1
ATOM 2536 N N . ASP A 1 326 ? 50.081 19.799 -15.214 1.00 70.25 326 ASP A N 1
ATOM 2537 C CA . ASP A 1 326 ? 50.769 20.708 -14.283 1.00 70.25 326 ASP A CA 1
ATOM 2538 C C . ASP A 1 326 ? 50.561 20.316 -12.805 1.00 70.25 326 ASP A C 1
ATOM 2540 O O . ASP A 1 326 ? 51.494 20.439 -12.009 1.00 70.25 326 ASP A O 1
ATOM 2544 N N . GLU A 1 327 ? 49.383 19.811 -12.409 1.00 65.50 327 GLU A N 1
ATOM 2545 C CA . GLU A 1 327 ? 49.149 19.268 -11.061 1.00 65.50 327 GLU A CA 1
ATOM 2546 C C . GLU A 1 327 ? 49.932 17.970 -10.832 1.00 65.50 327 GLU A C 1
ATOM 2548 O O . GLU A 1 327 ? 50.540 17.811 -9.774 1.00 65.50 327 GLU A O 1
ATOM 2553 N N . ILE A 1 328 ? 50.002 17.071 -11.821 1.00 62.84 328 ILE A N 1
ATOM 2554 C CA . ILE A 1 328 ? 50.807 15.842 -11.727 1.00 62.84 328 ILE A CA 1
ATOM 2555 C C . ILE A 1 328 ? 52.307 16.174 -11.691 1.00 62.84 328 ILE A C 1
ATOM 2557 O O . ILE A 1 328 ? 53.022 15.643 -10.840 1.00 62.84 328 ILE A O 1
ATOM 2561 N N . GLU A 1 329 ? 52.804 17.086 -12.537 1.00 59.69 329 GLU A N 1
ATOM 2562 C CA . GLU A 1 329 ? 54.189 17.576 -12.442 1.00 59.69 329 GLU A CA 1
ATOM 2563 C C . GLU A 1 329 ? 54.445 18.340 -11.128 1.00 59.69 329 GLU A C 1
ATOM 2565 O O . GLU A 1 329 ? 55.562 18.322 -10.601 1.00 59.69 329 GLU A O 1
ATOM 2570 N N . GLY A 1 330 ? 53.421 18.999 -10.580 1.00 57.94 330 GLY A N 1
ATOM 2571 C CA . GLY A 1 330 ? 53.431 19.682 -9.290 1.00 57.94 330 GLY A CA 1
ATOM 2572 C C . GLY A 1 330 ? 53.539 18.721 -8.106 1.00 57.94 330 GLY A C 1
ATOM 2573 O O . GLY A 1 330 ? 54.377 18.936 -7.229 1.00 57.94 330 GLY A O 1
ATOM 2574 N N . GLU A 1 331 ? 52.767 17.633 -8.093 1.00 55.78 331 GLU A N 1
ATOM 2575 C CA . GLU A 1 331 ? 52.865 16.571 -7.088 1.00 55.78 331 GLU A CA 1
ATOM 2576 C C . GLU A 1 331 ? 54.158 15.760 -7.237 1.00 55.78 331 GLU A C 1
ATOM 2578 O O . GLU A 1 331 ? 54.809 15.481 -6.228 1.00 55.78 331 GLU A O 1
ATOM 2583 N N . GLU A 1 332 ? 54.610 15.444 -8.458 1.00 53.94 332 GLU A N 1
ATOM 2584 C CA . GLU A 1 332 ? 55.929 14.831 -8.664 1.00 53.94 332 GLU A CA 1
ATOM 2585 C C . GLU A 1 332 ? 57.053 15.758 -8.176 1.00 53.94 332 GLU A C 1
ATOM 2587 O O . GLU A 1 332 ? 57.980 15.286 -7.511 1.00 53.94 332 GLU A O 1
ATOM 2592 N N . LYS A 1 333 ? 56.955 17.080 -8.394 1.00 51.34 333 LYS A N 1
ATOM 2593 C CA . LYS A 1 333 ? 57.851 18.069 -7.768 1.00 51.34 333 LYS A CA 1
ATOM 2594 C C . LYS A 1 333 ? 57.744 18.070 -6.252 1.00 51.34 333 LYS A C 1
ATOM 2596 O O . LYS A 1 333 ? 58.786 18.094 -5.611 1.00 51.34 333 LYS A O 1
ATOM 2601 N N . LEU A 1 334 ? 56.548 18.013 -5.667 1.00 51.28 334 LEU A N 1
ATOM 2602 C CA . LEU A 1 334 ? 56.375 18.011 -4.212 1.00 51.28 334 LEU A CA 1
ATOM 2603 C C . LEU A 1 334 ? 56.980 16.746 -3.583 1.00 51.28 334 LEU A C 1
ATOM 2605 O O . LEU A 1 334 ? 57.660 16.815 -2.560 1.00 51.28 334 LEU A O 1
ATOM 2609 N N . VAL A 1 335 ? 56.794 15.589 -4.224 1.00 52.09 335 VAL A N 1
ATOM 2610 C CA . VAL A 1 335 ? 57.405 14.315 -3.826 1.00 52.09 335 VAL A CA 1
ATOM 2611 C C . VAL A 1 335 ? 58.925 14.366 -4.006 1.00 52.09 335 VAL A C 1
ATOM 2613 O O . VAL A 1 335 ? 59.646 13.940 -3.101 1.00 52.09 335 VAL A O 1
ATOM 2616 N N . LEU A 1 336 ? 59.442 14.943 -5.100 1.00 46.72 336 LEU A N 1
ATOM 2617 C CA . LEU A 1 336 ? 60.881 15.165 -5.268 1.00 46.72 336 LEU A CA 1
ATOM 2618 C C . LEU A 1 336 ? 61.444 16.157 -4.242 1.00 46.72 336 LEU A C 1
ATOM 2620 O O . LEU A 1 336 ? 62.504 15.879 -3.692 1.00 46.72 336 LEU A O 1
ATOM 2624 N N . GLU A 1 337 ? 60.772 17.263 -3.928 1.00 46.75 337 GLU A N 1
ATOM 2625 C CA . GLU A 1 337 ? 61.224 18.241 -2.932 1.00 46.75 337 GLU A CA 1
ATOM 2626 C C . GLU A 1 337 ? 61.205 17.647 -1.520 1.00 46.75 337 GLU A C 1
ATOM 2628 O O . GLU A 1 337 ? 62.194 17.772 -0.798 1.00 46.75 337 GLU A O 1
ATOM 2633 N N . ILE A 1 338 ? 60.164 16.895 -1.146 1.00 48.69 338 ILE A N 1
ATOM 2634 C CA . ILE A 1 338 ? 60.108 16.154 0.126 1.00 48.69 338 ILE A CA 1
ATOM 2635 C C . ILE A 1 338 ? 61.207 15.077 0.189 1.00 48.69 338 ILE A C 1
ATOM 2637 O O . ILE A 1 338 ? 61.819 14.875 1.245 1.00 48.69 338 ILE A O 1
ATOM 2641 N N . CYS A 1 339 ? 61.519 14.407 -0.925 1.00 41.19 339 CYS A N 1
ATOM 2642 C CA . CYS A 1 339 ? 62.645 13.476 -1.009 1.00 41.19 339 CYS A CA 1
ATOM 2643 C C . CYS A 1 339 ? 64.010 14.184 -0.932 1.00 41.19 339 CYS A C 1
ATOM 2645 O O . CYS A 1 339 ? 64.893 13.704 -0.221 1.00 41.19 339 CYS A O 1
ATOM 2647 N N . VAL A 1 340 ? 64.194 15.331 -1.588 1.00 44.28 340 VAL A N 1
ATOM 2648 C CA . VAL A 1 340 ? 65.447 16.108 -1.579 1.00 44.28 340 VAL A CA 1
ATOM 2649 C C . VAL A 1 340 ? 65.697 16.744 -0.205 1.00 44.28 340 VAL A C 1
ATOM 2651 O O . VAL A 1 340 ? 66.815 16.654 0.304 1.00 44.28 340 VAL A O 1
ATOM 2654 N N . LEU A 1 341 ? 64.664 17.267 0.467 1.00 38.19 341 LEU A N 1
ATOM 2655 C CA . LEU A 1 341 ? 64.752 17.737 1.857 1.00 38.19 341 LEU A CA 1
ATOM 2656 C C . LEU A 1 341 ? 65.070 16.603 2.847 1.00 38.19 341 LEU A C 1
ATOM 2658 O O . LEU A 1 341 ? 65.806 16.825 3.808 1.00 38.19 341 LEU A O 1
ATOM 2662 N N . ARG A 1 342 ? 64.592 15.372 2.612 1.00 34.09 342 ARG A N 1
ATOM 2663 C CA . ARG A 1 342 ? 64.963 14.206 3.441 1.00 34.09 342 ARG A CA 1
ATOM 2664 C C . ARG A 1 342 ? 66.375 13.676 3.179 1.00 34.09 342 ARG A C 1
ATOM 2666 O O . ARG A 1 342 ? 66.982 13.131 4.100 1.00 34.09 342 ARG A O 1
ATOM 2673 N N . VAL A 1 343 ? 66.929 13.863 1.981 1.00 34.50 343 VAL A N 1
ATOM 2674 C CA . VAL A 1 343 ? 68.306 13.445 1.644 1.00 34.50 343 VAL A CA 1
ATOM 2675 C C . VAL A 1 343 ? 69.374 14.351 2.283 1.00 34.50 343 VAL A C 1
ATOM 2677 O O . VAL A 1 343 ? 70.509 13.915 2.464 1.00 34.50 343 VAL A O 1
ATOM 2680 N N . ALA A 1 344 ? 69.024 15.567 2.716 1.00 33.56 344 ALA A N 1
ATOM 2681 C CA . ALA A 1 344 ? 69.965 16.501 3.344 1.00 33.56 344 ALA A CA 1
ATOM 2682 C C . ALA A 1 344 ? 70.290 16.223 4.832 1.00 33.56 344 ALA A C 1
ATOM 2684 O O . ALA A 1 344 ? 71.247 16.800 5.347 1.00 33.56 344 ALA A O 1
ATOM 2685 N N . ILE A 1 345 ? 69.519 15.381 5.540 1.00 39.22 345 ILE A N 1
ATOM 2686 C CA . ILE A 1 345 ? 69.619 15.247 7.013 1.00 39.22 345 ILE A CA 1
ATOM 2687 C C . ILE A 1 345 ? 70.257 13.929 7.495 1.00 39.22 345 ILE A C 1
ATOM 2689 O O . ILE A 1 345 ? 70.849 13.918 8.575 1.00 39.22 345 ILE A O 1
ATOM 2693 N N . CYS A 1 346 ? 70.207 12.827 6.733 1.00 28.81 346 CYS A N 1
ATOM 2694 C CA . CYS A 1 346 ? 70.706 11.527 7.216 1.00 28.81 346 CYS A CA 1
ATOM 2695 C C . CYS A 1 346 ? 71.402 10.659 6.154 1.00 28.81 346 CYS A C 1
ATOM 2697 O O . CYS A 1 346 ? 70.741 9.929 5.424 1.00 28.81 346 CYS A O 1
ATOM 2699 N N . LEU A 1 347 ? 72.740 10.661 6.175 1.00 27.38 347 LEU A N 1
ATOM 2700 C CA . LEU A 1 347 ? 73.692 9.570 5.863 1.00 27.38 347 LEU A CA 1
ATOM 2701 C C . LEU A 1 347 ? 75.100 10.101 6.245 1.00 27.38 347 LEU A C 1
ATOM 2703 O O . LEU A 1 347 ? 75.287 11.316 6.157 1.00 27.38 347 LEU A O 1
ATOM 2707 N N . PRO A 1 348 ? 76.103 9.282 6.644 1.00 34.09 348 PRO A N 1
ATOM 2708 C CA . PRO A 1 348 ? 76.241 7.823 6.479 1.00 34.09 348 PRO A CA 1
ATOM 2709 C C . PRO A 1 348 ? 76.641 7.111 7.812 1.00 34.09 348 PRO A C 1
ATOM 2711 O O . PRO A 1 348 ? 76.514 7.738 8.863 1.00 34.09 348 PRO A O 1
ATOM 2714 N N . PRO A 1 349 ? 77.207 5.875 7.844 1.00 40.34 349 PRO A N 1
ATOM 2715 C CA . PRO A 1 349 ? 77.272 4.774 6.859 1.00 40.34 349 PRO A CA 1
ATOM 2716 C C . PRO A 1 349 ? 76.581 3.472 7.378 1.00 40.34 349 PRO A C 1
ATOM 2718 O O . PRO A 1 349 ? 76.371 3.313 8.572 1.00 40.34 349 PRO A O 1
ATOM 2721 N N . GLN A 1 350 ? 76.203 2.477 6.560 1.00 28.27 350 GLN A N 1
ATOM 2722 C CA . GLN A 1 350 ? 77.134 1.504 5.961 1.00 28.27 350 GLN A CA 1
ATOM 2723 C C . GLN A 1 350 ? 76.485 0.545 4.928 1.00 28.27 350 GLN A C 1
ATOM 2725 O O . GLN A 1 350 ? 75.331 0.158 5.055 1.00 28.27 350 GLN A O 1
ATOM 2730 N N . ILE A 1 351 ? 77.345 0.071 4.012 1.00 30.42 351 ILE A N 1
ATOM 2731 C CA . ILE A 1 351 ? 77.288 -1.169 3.204 1.00 30.42 351 ILE A CA 1
ATOM 2732 C C . ILE A 1 351 ? 76.328 -1.223 1.994 1.00 30.42 351 ILE A C 1
ATOM 2734 O O . ILE A 1 351 ? 75.135 -1.493 2.061 1.00 30.42 351 ILE A O 1
ATOM 2738 N N . VAL A 1 352 ? 76.975 -1.088 0.835 1.00 30.56 352 VAL A N 1
ATOM 2739 C CA . VAL A 1 352 ? 76.555 -1.513 -0.508 1.00 30.56 352 VAL A CA 1
ATOM 2740 C C . VAL A 1 352 ? 76.894 -2.998 -0.701 1.00 30.56 352 VAL A C 1
ATOM 2742 O O . VAL A 1 352 ? 78.001 -3.379 -0.329 1.00 30.56 352 VAL A O 1
ATOM 2745 N N . THR A 1 353 ? 76.049 -3.807 -1.363 1.00 28.59 353 THR A N 1
ATOM 2746 C CA . THR A 1 353 ? 76.440 -4.680 -2.512 1.00 28.59 353 THR A CA 1
ATOM 2747 C C . THR A 1 353 ? 75.309 -5.574 -3.057 1.00 28.59 353 THR A C 1
ATOM 2749 O O . THR A 1 353 ? 74.515 -6.113 -2.301 1.00 28.59 353 THR A O 1
ATOM 2752 N N . GLN A 1 354 ? 75.348 -5.793 -4.384 1.00 25.77 354 GLN A N 1
ATOM 2753 C CA . GLN A 1 354 ? 74.509 -6.683 -5.217 1.00 25.77 354 GLN A CA 1
ATOM 2754 C C . GLN A 1 354 ? 72.995 -6.342 -5.301 1.00 25.77 354 GLN A C 1
ATOM 2756 O O . GLN A 1 354 ? 72.419 -5.788 -4.381 1.00 25.77 354 GLN A O 1
ATOM 2761 N N . GLU A 1 355 ? 72.281 -6.585 -6.410 1.00 28.02 355 GLU A N 1
ATOM 2762 C CA . GLU A 1 355 ? 72.659 -7.330 -7.618 1.00 28.02 355 GLU A CA 1
ATOM 2763 C C . GLU A 1 355 ? 72.101 -6.692 -8.908 1.00 28.02 355 GLU A C 1
ATOM 2765 O O . GLU A 1 355 ? 70.897 -6.553 -9.110 1.00 28.02 355 GLU A O 1
ATOM 2770 N N . LYS A 1 356 ? 72.992 -6.320 -9.835 1.00 29.27 356 LYS A N 1
ATOM 2771 C CA . LYS A 1 356 ? 72.641 -5.677 -11.112 1.00 29.27 356 LYS A CA 1
ATOM 2772 C C . LYS A 1 356 ? 72.816 -6.673 -12.265 1.00 29.27 356 LYS A C 1
ATOM 2774 O O . LYS A 1 356 ? 73.817 -6.588 -12.973 1.00 29.27 356 LYS A O 1
ATOM 2779 N N . LYS A 1 357 ? 71.887 -7.624 -12.473 1.00 27.56 357 LYS A N 1
ATOM 2780 C CA . LYS A 1 357 ? 71.958 -8.547 -13.637 1.00 27.56 357 LYS A CA 1
ATOM 2781 C C . LYS A 1 357 ? 70.655 -9.281 -14.023 1.00 27.56 357 LYS A C 1
ATOM 2783 O O . LYS A 1 357 ? 70.546 -10.490 -13.871 1.00 27.56 357 LYS A O 1
ATOM 2788 N N . ARG A 1 358 ? 69.728 -8.582 -14.694 1.00 27.39 358 ARG A N 1
ATOM 2789 C CA . ARG A 1 358 ? 69.006 -9.111 -15.881 1.00 27.39 358 ARG A CA 1
ATOM 2790 C C . ARG A 1 358 ? 68.241 -7.994 -16.597 1.00 27.39 358 ARG A C 1
ATOM 2792 O O . ARG A 1 358 ? 67.279 -7.446 -16.078 1.00 27.39 358 ARG A O 1
ATOM 2799 N N . LYS A 1 359 ? 68.694 -7.644 -17.804 1.00 31.50 359 LYS A N 1
ATOM 2800 C CA . LYS A 1 359 ? 68.046 -6.687 -18.714 1.00 31.50 359 LYS A CA 1
ATOM 2801 C C . LYS A 1 359 ? 67.645 -7.434 -19.988 1.00 31.50 359 LYS A C 1
ATOM 2803 O O . LYS A 1 359 ? 68.452 -8.217 -20.473 1.00 31.50 359 LYS A O 1
ATOM 2808 N N . LYS A 1 360 ? 66.487 -7.068 -20.555 1.00 28.84 360 LYS A N 1
ATOM 2809 C CA . LYS A 1 360 ? 66.024 -7.336 -21.936 1.00 28.84 360 LYS A CA 1
ATOM 2810 C C . LYS A 1 360 ? 65.818 -8.807 -22.350 1.00 28.84 360 LYS A C 1
ATOM 2812 O O . LYS A 1 360 ? 66.766 -9.572 -22.461 1.00 28.84 360 LYS A O 1
ATOM 2817 N N . THR A 1 361 ? 64.606 -9.133 -22.803 1.00 27.81 361 THR A N 1
ATOM 2818 C CA . THR A 1 361 ? 64.291 -9.248 -24.251 1.00 27.81 361 THR A CA 1
ATOM 2819 C C . THR A 1 361 ? 62.818 -9.609 -24.471 1.00 27.81 361 THR A C 1
ATOM 2821 O O . THR A 1 361 ? 62.419 -10.727 -24.174 1.00 27.81 361 THR A O 1
ATOM 2824 N N . HIS A 1 362 ? 62.042 -8.666 -25.012 1.00 29.48 362 HIS A N 1
ATOM 2825 C CA . HIS A 1 362 ? 61.126 -8.779 -26.168 1.00 29.48 362 HIS A CA 1
ATOM 2826 C C . HIS A 1 362 ? 60.142 -7.603 -26.141 1.00 29.48 362 HIS A C 1
ATOM 2828 O O . HIS A 1 362 ? 59.808 -7.097 -25.072 1.00 29.48 362 HIS A O 1
ATOM 2834 N N . GLY A 1 363 ? 59.715 -7.130 -27.309 1.00 26.22 363 GLY A N 1
ATOM 2835 C CA . GLY A 1 363 ? 58.763 -6.029 -27.414 1.00 26.22 363 GLY A CA 1
ATOM 2836 C C . GLY A 1 363 ? 58.105 -5.955 -28.787 1.00 26.22 363 GLY A C 1
ATOM 2837 O O . GLY A 1 363 ? 58.590 -6.583 -29.721 1.00 26.22 363 GLY A O 1
ATOM 2838 N N . ALA A 1 364 ? 57.054 -5.130 -28.845 1.00 27.66 364 ALA A N 1
ATOM 2839 C CA . ALA A 1 364 ? 56.364 -4.580 -30.019 1.00 27.66 364 ALA A CA 1
ATOM 2840 C C . ALA A 1 364 ? 55.759 -5.558 -31.053 1.00 27.66 364 ALA A C 1
ATOM 2842 O O . ALA A 1 364 ? 56.477 -6.302 -31.712 1.00 27.66 364 ALA A O 1
ATOM 2843 N N . ALA A 1 365 ? 54.454 -5.423 -31.330 1.00 27.30 365 ALA A N 1
ATOM 2844 C CA . ALA A 1 365 ? 53.941 -4.703 -32.512 1.00 27.30 365 ALA A CA 1
ATOM 2845 C C . ALA A 1 365 ? 52.440 -4.979 -32.776 1.00 27.30 365 ALA A C 1
ATOM 2847 O O . ALA A 1 365 ? 51.924 -6.014 -32.367 1.00 27.30 365 ALA A O 1
ATOM 2848 N N . VAL A 1 366 ? 51.836 -4.078 -33.578 1.00 28.14 366 VAL A N 1
ATOM 2849 C CA . VAL A 1 366 ? 50.502 -4.132 -34.235 1.00 28.14 366 VAL A CA 1
ATOM 2850 C C . VAL A 1 366 ? 49.282 -4.010 -33.289 1.00 28.14 366 VAL A C 1
ATOM 2852 O O . VAL A 1 366 ? 49.262 -4.611 -32.225 1.00 28.14 366 VAL A O 1
ATOM 2855 N N . GLY A 1 367 ? 48.225 -3.248 -33.611 1.00 26.17 367 GLY A N 1
ATOM 2856 C CA . GLY A 1 367 ? 48.043 -2.275 -34.708 1.00 26.17 367 GLY A CA 1
ATOM 2857 C C . GLY A 1 367 ? 46.610 -1.711 -34.788 1.00 26.17 367 GLY A C 1
ATOM 2858 O O . GLY A 1 367 ? 45.719 -2.206 -34.105 1.00 26.17 367 GLY A O 1
ATOM 2859 N N . ALA A 1 368 ? 46.395 -0.669 -35.605 1.00 26.53 368 ALA A N 1
ATOM 2860 C CA . ALA A 1 368 ? 45.117 0.049 -35.726 1.00 26.53 368 ALA A CA 1
ATOM 2861 C C . ALA A 1 368 ? 44.291 -0.338 -36.972 1.00 26.53 368 ALA A C 1
ATOM 2863 O O . ALA A 1 368 ? 44.850 -0.627 -38.029 1.00 26.53 368 ALA A O 1
ATOM 2864 N N . VAL A 1 369 ? 42.963 -0.235 -36.857 1.00 28.77 369 VAL A N 1
ATOM 2865 C CA . VAL A 1 369 ? 41.983 -0.158 -37.959 1.00 28.77 369 VAL A CA 1
ATOM 2866 C C . VAL A 1 369 ? 40.929 0.878 -37.547 1.00 28.77 369 VAL A C 1
ATOM 2868 O O . VAL A 1 369 ? 40.586 0.945 -36.369 1.00 28.77 369 VAL A O 1
ATOM 2871 N N . GLY A 1 370 ? 40.434 1.699 -38.477 1.00 25.02 370 GLY A N 1
ATOM 2872 C CA . GLY A 1 370 ? 39.476 2.769 -38.173 1.00 25.02 370 GLY A CA 1
ATOM 2873 C C . GLY A 1 370 ? 38.330 2.898 -39.180 1.00 25.02 370 GLY A C 1
ATOM 2874 O O . GLY A 1 370 ? 38.268 2.149 -40.149 1.00 25.02 370 GLY A O 1
ATOM 2875 N N . ALA A 1 371 ? 37.480 3.900 -38.925 1.00 24.98 371 ALA A N 1
ATOM 2876 C CA . ALA A 1 371 ? 36.502 4.531 -39.824 1.00 24.98 371 ALA A CA 1
ATOM 2877 C C . ALA A 1 371 ? 35.461 3.634 -40.539 1.00 24.98 371 ALA A C 1
ATOM 2879 O O . ALA A 1 371 ? 35.720 3.091 -41.608 1.00 24.98 371 ALA A O 1
ATOM 2880 N N . HIS A 1 372 ? 34.213 3.622 -40.049 1.00 26.16 372 HIS A N 1
ATOM 2881 C CA . HIS A 1 372 ? 33.200 4.606 -40.487 1.00 26.16 372 HIS A CA 1
ATOM 2882 C C . HIS A 1 372 ? 31.814 4.350 -39.859 1.00 26.16 372 HIS A C 1
ATOM 2884 O O . HIS A 1 372 ? 31.148 3.368 -40.175 1.00 26.16 372 HIS A O 1
ATOM 2890 N N . GLY A 1 373 ? 31.335 5.306 -39.063 1.00 23.75 373 GLY A N 1
ATOM 2891 C CA . GLY A 1 373 ? 29.935 5.747 -39.127 1.00 23.75 373 GLY A CA 1
ATOM 2892 C C . GLY A 1 373 ? 29.868 7.057 -39.929 1.00 23.75 373 GLY A C 1
ATOM 2893 O O . GLY A 1 373 ? 30.893 7.503 -40.455 1.00 23.75 373 GLY A O 1
ATOM 2894 N N . ALA A 1 374 ? 28.748 7.766 -40.030 1.00 25.59 374 ALA A N 1
ATOM 2895 C CA . ALA A 1 374 ? 27.319 7.437 -39.927 1.00 25.59 374 ALA A CA 1
ATOM 2896 C C . ALA A 1 374 ? 26.566 8.696 -40.425 1.00 25.59 374 ALA A C 1
ATOM 2898 O O . ALA A 1 374 ? 27.167 9.770 -40.491 1.00 25.59 374 ALA A O 1
ATOM 2899 N N . ALA A 1 375 ? 25.283 8.611 -40.787 1.00 21.66 375 ALA A N 1
ATOM 2900 C CA . ALA A 1 375 ? 24.517 9.798 -41.176 1.00 21.66 375 ALA A CA 1
ATOM 2901 C C . ALA A 1 375 ? 23.045 9.707 -40.755 1.00 21.66 375 ALA A C 1
ATOM 2903 O O . ALA A 1 375 ? 22.415 8.679 -40.992 1.00 21.66 375 ALA A O 1
ATOM 2904 N N . VAL A 1 376 ? 22.514 10.842 -40.269 1.00 25.11 376 VAL A N 1
ATOM 2905 C CA . VAL A 1 376 ? 21.096 11.112 -39.931 1.00 25.11 376 VAL A CA 1
ATOM 2906 C C . VAL A 1 376 ? 20.589 10.341 -38.690 1.00 25.11 376 VAL A C 1
ATOM 2908 O O . VAL A 1 376 ? 20.851 9.157 -38.546 1.00 25.11 376 VAL A O 1
ATOM 2911 N N . GLY A 1 377 ? 19.840 10.934 -37.754 1.00 23.62 377 GLY A N 1
ATOM 2912 C CA . GLY A 1 377 ? 19.381 12.324 -37.605 1.00 23.62 377 GLY A CA 1
ATOM 2913 C C . GLY A 1 377 ? 18.491 12.479 -36.356 1.00 23.62 377 GLY A C 1
ATOM 2914 O O . GLY A 1 377 ? 18.061 11.483 -35.782 1.00 23.62 377 GLY A O 1
ATOM 2915 N N . ALA A 1 378 ? 18.244 13.717 -35.921 1.00 23.56 378 ALA A N 1
ATOM 2916 C CA . ALA A 1 378 ? 17.596 14.030 -34.638 1.00 23.56 378 ALA A CA 1
ATOM 2917 C C . ALA A 1 378 ? 16.046 14.068 -34.670 1.00 23.56 378 ALA A C 1
ATOM 2919 O O . ALA A 1 378 ? 15.445 14.058 -35.743 1.00 23.56 378 ALA A O 1
ATOM 2920 N N . HIS A 1 379 ? 15.464 14.223 -33.465 1.00 24.50 379 HIS A N 1
ATOM 2921 C CA . HIS A 1 379 ? 14.046 14.308 -33.032 1.00 24.50 379 HIS A CA 1
ATOM 2922 C C . HIS A 1 379 ? 13.539 13.037 -32.316 1.00 24.50 379 HIS A C 1
ATOM 2924 O O . HIS A 1 379 ? 13.837 11.929 -32.739 1.00 24.50 379 HIS A O 1
ATOM 2930 N N . GLY A 1 380 ? 12.748 13.122 -31.239 1.00 23.34 380 GLY A N 1
ATOM 2931 C CA . GLY A 1 380 ? 12.210 14.287 -30.518 1.00 23.34 380 GLY A CA 1
ATOM 2932 C C . GLY A 1 380 ? 11.439 13.835 -29.261 1.00 23.34 380 GLY A C 1
ATOM 2933 O O . GLY A 1 380 ? 11.159 12.650 -29.110 1.00 23.34 380 GLY A O 1
ATOM 2934 N N . ALA A 1 381 ? 11.140 14.754 -28.339 1.00 24.81 381 ALA A N 1
ATOM 2935 C CA . ALA A 1 381 ? 10.660 14.427 -26.989 1.00 24.81 381 ALA A CA 1
ATOM 2936 C C . ALA A 1 381 ? 9.126 14.266 -26.838 1.00 24.81 381 ALA A C 1
ATOM 2938 O O . ALA A 1 381 ? 8.358 14.665 -27.711 1.00 24.81 381 ALA A O 1
ATOM 2939 N N . ALA A 1 382 ? 8.741 13.812 -25.633 1.00 24.42 382 ALA A N 1
ATOM 2940 C CA . ALA A 1 382 ? 7.436 13.917 -24.955 1.00 24.42 382 ALA A CA 1
ATOM 2941 C C . ALA A 1 382 ? 6.317 12.896 -25.274 1.00 24.42 382 ALA A C 1
ATOM 2943 O O . ALA A 1 382 ? 5.652 12.989 -26.300 1.00 24.42 382 ALA A O 1
ATOM 2944 N N . ALA A 1 383 ? 6.015 12.030 -24.288 1.00 26.08 383 ALA A N 1
ATOM 2945 C CA . ALA A 1 383 ? 4.665 11.783 -23.733 1.00 26.08 383 ALA A CA 1
ATOM 2946 C C . ALA A 1 383 ? 4.682 10.661 -22.666 1.00 26.08 383 ALA A C 1
ATOM 2948 O O . ALA A 1 383 ? 5.066 9.537 -22.982 1.00 26.08 383 ALA A O 1
ATOM 2949 N N . GLY A 1 384 ? 4.173 10.902 -21.446 1.00 25.22 384 GLY A N 1
ATOM 2950 C CA . GLY A 1 384 ? 3.943 9.800 -20.494 1.00 25.22 384 GLY A CA 1
ATOM 2951 C C . GLY A 1 384 ? 3.601 10.165 -19.045 1.00 25.22 384 GLY A C 1
ATOM 2952 O O . GLY A 1 384 ? 4.490 10.152 -18.208 1.00 25.22 384 GLY A O 1
ATOM 2953 N N . ALA A 1 385 ? 2.315 10.395 -18.726 1.00 30.39 385 ALA A N 1
ATOM 2954 C CA . ALA A 1 385 ? 1.772 10.301 -17.352 1.00 30.39 385 ALA A CA 1
ATOM 2955 C C . ALA A 1 385 ? 0.221 10.355 -17.308 1.00 30.39 385 ALA A C 1
ATOM 2957 O O . ALA A 1 385 ? -0.353 11.290 -16.762 1.00 30.39 385 ALA A O 1
ATOM 2958 N N . HIS A 1 386 ? -0.491 9.366 -17.873 1.00 29.19 386 HIS A N 1
ATOM 2959 C CA . HIS A 1 386 ? -1.976 9.358 -17.868 1.00 29.19 386 HIS A CA 1
ATOM 2960 C C . HIS A 1 386 ? -2.645 8.217 -17.074 1.00 29.19 386 HIS A C 1
ATOM 2962 O O . HIS A 1 386 ? -3.858 8.252 -16.882 1.00 29.19 386 HIS A O 1
ATOM 2968 N N . GLY A 1 387 ? -1.891 7.224 -16.582 1.00 29.67 387 GLY A N 1
ATOM 2969 C CA . GLY A 1 387 ? -2.457 6.061 -15.876 1.00 29.67 387 GLY A CA 1
ATOM 2970 C C . GLY A 1 387 ? -2.734 6.278 -14.382 1.00 29.67 387 GLY A C 1
ATOM 2971 O O . GLY A 1 387 ? -3.806 5.929 -13.898 1.00 29.67 387 GLY A O 1
ATOM 2972 N N . ALA A 1 388 ? -1.783 6.867 -13.647 1.00 33.41 388 ALA A N 1
ATOM 2973 C CA . ALA A 1 388 ? -1.888 7.062 -12.192 1.00 33.41 388 ALA A CA 1
ATOM 2974 C C . ALA A 1 388 ? -2.723 8.296 -11.792 1.00 33.41 388 ALA A C 1
ATOM 2976 O O . ALA A 1 388 ? -3.281 8.339 -10.694 1.00 33.41 388 ALA A O 1
ATOM 2977 N N . ALA A 1 389 ? -2.842 9.274 -12.697 1.00 28.44 389 ALA A N 1
ATOM 2978 C CA . ALA A 1 389 ? -3.576 10.515 -12.464 1.00 28.44 389 ALA A CA 1
ATOM 2979 C C . ALA A 1 389 ? -5.074 10.282 -12.203 1.00 28.44 389 ALA A C 1
ATOM 2981 O O . ALA A 1 389 ? -5.660 11.008 -11.413 1.00 28.44 389 ALA A O 1
ATOM 2982 N N . VAL A 1 390 ? -5.691 9.254 -12.800 1.00 30.27 390 VAL A N 1
ATOM 2983 C CA . VAL A 1 390 ? -7.140 9.005 -12.663 1.00 30.27 390 VAL A CA 1
ATOM 2984 C C . VAL A 1 390 ? -7.533 8.761 -11.202 1.00 30.27 390 VAL A C 1
ATOM 2986 O O . VAL A 1 390 ? -8.472 9.377 -10.716 1.00 30.27 390 VAL A O 1
ATOM 2989 N N . THR A 1 391 ? -6.769 7.946 -10.470 1.00 33.00 391 THR A N 1
ATOM 2990 C CA . THR A 1 391 ? -7.005 7.706 -9.035 1.00 33.00 391 THR A CA 1
ATOM 2991 C C . THR A 1 391 ? -6.708 8.915 -8.151 1.00 33.00 391 THR A C 1
ATOM 2993 O O . THR A 1 391 ? -7.337 9.041 -7.110 1.00 33.00 391 THR A O 1
ATOM 2996 N N . ALA A 1 392 ? -5.783 9.796 -8.544 1.00 32.31 392 ALA A N 1
ATOM 2997 C CA . ALA A 1 392 ? -5.465 11.008 -7.785 1.00 32.31 392 ALA A CA 1
ATOM 2998 C C . ALA A 1 392 ? -6.506 12.121 -8.008 1.00 32.31 392 ALA A C 1
ATOM 3000 O O . ALA A 1 392 ? -6.921 12.779 -7.056 1.00 32.31 392 ALA A O 1
ATOM 3001 N N . VAL A 1 393 ? -6.977 12.289 -9.247 1.00 30.80 393 VAL A N 1
ATOM 3002 C CA . VAL A 1 393 ? -8.005 13.271 -9.626 1.00 30.80 393 VAL A CA 1
ATOM 3003 C C . VAL A 1 393 ? -9.380 12.870 -9.081 1.00 30.80 393 VAL A C 1
ATOM 3005 O O . VAL A 1 393 ? -10.059 13.713 -8.503 1.00 30.80 393 VAL A O 1
ATOM 3008 N N . GLU A 1 394 ? -9.764 11.586 -9.153 1.00 33.62 394 GLU A N 1
ATOM 3009 C CA . GLU A 1 394 ? -11.013 11.100 -8.533 1.00 33.62 394 GLU A CA 1
ATOM 3010 C C . GLU A 1 394 ? -10.996 11.254 -6.991 1.00 33.62 394 GLU A C 1
ATOM 3012 O O . GLU A 1 394 ? -12.053 11.453 -6.391 1.00 33.62 394 GLU A O 1
ATOM 3017 N N . THR A 1 395 ? -9.825 11.227 -6.327 1.00 36.94 395 THR A N 1
ATOM 3018 C CA . THR A 1 395 ? -9.733 11.607 -4.901 1.00 36.94 395 THR A CA 1
ATOM 3019 C C . THR A 1 395 ? -9.778 13.118 -4.672 1.00 36.94 395 THR A C 1
ATOM 3021 O O . THR A 1 395 ? -10.465 13.546 -3.747 1.00 36.94 395 THR A O 1
ATOM 3024 N N . ALA A 1 396 ? -9.107 13.919 -5.509 1.00 34.19 396 ALA A N 1
ATOM 3025 C CA . ALA A 1 396 ? -9.021 15.376 -5.379 1.00 34.19 396 ALA A CA 1
ATOM 3026 C C . ALA A 1 396 ? -10.408 16.034 -5.305 1.00 34.19 396 ALA A C 1
ATOM 3028 O O . ALA A 1 396 ? -10.689 16.771 -4.359 1.00 34.19 396 ALA A O 1
ATOM 3029 N N . GLU A 1 397 ? -11.303 15.694 -6.242 1.00 30.70 397 GLU A N 1
ATOM 3030 C CA . GLU A 1 397 ? -12.663 16.251 -6.310 1.00 30.70 397 GLU A CA 1
ATOM 3031 C C . GLU A 1 397 ? -13.483 15.989 -5.032 1.00 30.70 397 GLU A C 1
ATOM 3033 O O . GLU A 1 397 ? -14.219 16.866 -4.579 1.00 30.70 397 GLU A O 1
ATOM 3038 N N . LEU A 1 398 ? -13.321 14.816 -4.405 1.00 36.38 398 LEU A N 1
ATOM 3039 C CA . LEU A 1 398 ? -13.998 14.468 -3.148 1.00 36.38 398 LEU A CA 1
ATOM 3040 C C . LEU A 1 398 ? -13.439 15.243 -1.946 1.00 36.38 398 LEU A C 1
ATOM 3042 O O . LEU A 1 398 ? -14.213 15.705 -1.105 1.00 36.38 398 LEU A O 1
ATOM 3046 N N . THR A 1 399 ? -12.115 15.407 -1.847 1.00 36.06 399 THR A N 1
ATOM 3047 C CA . THR A 1 399 ? -11.505 16.220 -0.778 1.00 36.06 399 THR A CA 1
ATOM 3048 C C . THR A 1 399 ? -11.840 17.701 -0.923 1.00 36.06 399 THR A C 1
ATOM 3050 O O . THR A 1 399 ? -12.134 18.346 0.080 1.00 36.06 399 THR A O 1
ATOM 3053 N N . ALA A 1 400 ? -11.858 18.231 -2.150 1.00 30.30 400 ALA A N 1
ATOM 3054 C CA . ALA A 1 400 ? -12.196 19.625 -2.423 1.00 30.30 400 ALA A CA 1
ATOM 3055 C C . ALA A 1 400 ? -13.661 19.950 -2.079 1.00 30.30 400 ALA A C 1
ATOM 3057 O O . ALA A 1 400 ? -13.924 20.970 -1.443 1.00 30.30 400 ALA A O 1
ATOM 3058 N N . ALA A 1 401 ? -14.603 19.064 -2.428 1.00 28.69 401 ALA A N 1
ATOM 3059 C CA . ALA A 1 401 ? -16.015 19.229 -2.080 1.00 28.69 401 ALA A CA 1
ATOM 3060 C C . ALA A 1 401 ? -16.246 19.229 -0.556 1.00 28.69 401 ALA A C 1
ATOM 3062 O O . ALA A 1 401 ? -16.951 20.094 -0.043 1.00 28.69 401 ALA A O 1
ATOM 3063 N N . ALA A 1 402 ? -15.607 18.311 0.180 1.00 33.47 402 ALA A N 1
ATOM 3064 C CA . ALA A 1 402 ? -15.733 18.238 1.639 1.00 33.47 402 ALA A CA 1
ATOM 3065 C C . ALA A 1 402 ? -15.040 19.408 2.370 1.00 33.47 402 ALA A C 1
ATOM 3067 O O . ALA A 1 402 ? -15.526 19.868 3.402 1.00 33.47 402 ALA A O 1
ATOM 3068 N N . ALA A 1 403 ? -13.915 19.906 1.844 1.00 30.08 403 ALA A N 1
ATOM 3069 C CA . ALA A 1 403 ? -13.206 21.044 2.428 1.00 30.08 403 ALA A CA 1
ATOM 3070 C C . ALA A 1 403 ? -14.005 22.355 2.307 1.00 30.08 403 ALA A C 1
ATOM 3072 O O . ALA A 1 403 ? -13.995 23.154 3.242 1.00 30.08 403 ALA A O 1
ATOM 3073 N N . ALA A 1 404 ? -14.728 22.555 1.198 1.00 29.27 404 ALA A N 1
ATOM 3074 C CA . ALA A 1 404 ? -15.532 23.755 0.969 1.00 29.27 404 ALA A CA 1
ATOM 3075 C C . ALA A 1 404 ? -16.658 23.936 2.008 1.00 29.27 404 ALA A C 1
ATOM 3077 O O . ALA A 1 404 ? -16.817 25.033 2.538 1.00 29.27 404 ALA A O 1
ATOM 3078 N N . GLU A 1 405 ? -17.389 22.871 2.359 1.00 36.94 405 GLU A N 1
ATOM 3079 C CA . GLU A 1 405 ? -18.490 22.954 3.339 1.00 36.94 405 GLU A CA 1
ATOM 3080 C C . GLU A 1 405 ? -17.991 23.086 4.792 1.00 36.94 405 GLU A C 1
ATOM 3082 O O . GLU A 1 405 ? -18.654 23.710 5.619 1.00 36.94 405 GLU A O 1
ATOM 3087 N N . SER A 1 406 ? -16.785 22.594 5.110 1.00 29.92 406 SER A N 1
ATOM 3088 C CA . SER A 1 406 ? -16.205 22.713 6.463 1.00 29.92 406 SER A CA 1
ATOM 3089 C C . SER A 1 406 ? -15.884 24.152 6.904 1.00 29.92 406 SER A C 1
ATOM 3091 O O . SER A 1 406 ? -15.615 24.381 8.080 1.00 29.92 406 SER A O 1
ATOM 3093 N N . VAL A 1 407 ? -15.942 25.119 5.980 1.00 32.31 407 VAL A N 1
ATOM 3094 C CA . VAL A 1 407 ? -15.773 26.558 6.245 1.00 32.31 407 VAL A CA 1
ATOM 3095 C C . VAL A 1 407 ? -17.125 27.275 6.432 1.00 32.31 407 VAL A C 1
ATOM 3097 O O . VAL A 1 407 ? -17.158 28.362 7.004 1.00 32.31 407 VAL A O 1
ATOM 3100 N N . GLU A 1 408 ? -18.250 26.682 6.008 1.00 28.69 408 GLU A N 1
ATOM 3101 C CA . GLU A 1 408 ? -19.579 27.318 6.089 1.00 28.69 408 GLU A CA 1
ATOM 3102 C C . GLU A 1 408 ? -20.378 26.968 7.364 1.00 28.69 408 GLU A C 1
ATOM 3104 O O . GLU A 1 408 ? -21.280 27.723 7.727 1.00 28.69 408 GLU A O 1
ATOM 3109 N N . GLU A 1 409 ? -20.051 25.891 8.096 1.00 28.78 409 GLU A N 1
ATOM 3110 C CA . GLU A 1 409 ? -20.749 25.555 9.359 1.00 28.78 409 GLU A CA 1
ATOM 3111 C C . GLU A 1 409 ? -20.282 26.367 10.593 1.00 28.78 409 GLU A C 1
ATOM 3113 O O . GLU A 1 409 ? -20.998 26.409 11.597 1.00 28.78 409 GLU A O 1
ATOM 3118 N N . GLU A 1 410 ? -19.150 27.083 10.543 1.00 28.62 410 GLU A N 1
ATOM 3119 C CA . GLU A 1 410 ? -18.684 27.954 11.642 1.00 28.62 410 GLU A CA 1
ATOM 3120 C C . GLU A 1 410 ? -19.192 29.410 11.538 1.00 28.62 410 GLU A C 1
ATOM 3122 O O . GLU A 1 410 ? -18.408 30.359 11.572 1.00 28.62 410 GLU A O 1
ATOM 3127 N N . ASN A 1 411 ? -20.515 29.626 11.457 1.00 28.25 411 ASN A N 1
ATOM 3128 C CA . ASN A 1 411 ? -21.112 30.897 11.916 1.00 28.25 411 ASN A CA 1
ATOM 3129 C C . ASN A 1 411 ? -22.646 30.888 12.082 1.00 28.25 411 ASN A C 1
ATOM 3131 O O . ASN A 1 411 ? -23.392 30.900 11.100 1.00 28.25 411 ASN A O 1
ATOM 3135 N N . PRO A 1 412 ? -23.137 31.035 13.326 1.00 26.08 412 PRO A N 1
ATOM 3136 C CA . PRO A 1 412 ? -24.369 31.792 13.542 1.00 26.08 412 PRO A CA 1
ATOM 3137 C C . PRO A 1 412 ? -24.280 32.795 14.711 1.00 26.08 412 PRO A C 1
ATOM 3139 O O . PRO A 1 412 ? -24.247 32.408 15.878 1.00 26.08 412 PRO A O 1
ATOM 3142 N N . SER A 1 413 ? -24.430 34.088 14.382 1.00 26.50 413 SER A N 1
ATOM 3143 C CA . SER A 1 413 ? -24.538 35.258 15.288 1.00 26.50 413 SER A CA 1
ATOM 3144 C C . SER A 1 413 ? -23.252 35.607 16.070 1.00 26.50 413 SER A C 1
ATOM 3146 O O . SER A 1 413 ? -22.555 34.735 16.563 1.00 26.50 413 SER A O 1
ATOM 3148 N N . THR A 1 414 ? -22.860 36.876 16.214 1.00 28.73 414 THR A N 1
ATOM 3149 C CA . THR A 1 414 ? -23.688 38.039 16.591 1.00 28.73 414 THR A CA 1
ATOM 3150 C C . THR A 1 414 ? -23.470 39.285 15.731 1.00 28.73 414 THR A C 1
ATOM 3152 O O . THR A 1 414 ? -22.339 39.606 15.382 1.00 28.73 414 THR A O 1
ATOM 3155 N N . GLY A 1 415 ? -24.534 40.057 15.485 1.00 27.81 415 GLY A N 1
ATOM 3156 C CA . GLY A 1 415 ? -24.419 41.394 14.895 1.00 27.81 415 GLY A CA 1
ATOM 3157 C C . GLY A 1 415 ? -24.176 42.493 15.938 1.00 27.81 415 GLY A C 1
ATOM 3158 O O . GLY A 1 415 ? -24.778 42.468 17.011 1.00 27.81 415 GLY A O 1
ATOM 3159 N N . ALA A 1 416 ? -23.346 43.475 15.583 1.00 28.50 416 ALA A N 1
ATOM 3160 C CA . ALA A 1 416 ? -23.302 44.816 16.170 1.00 28.50 416 ALA A CA 1
ATOM 3161 C C . ALA A 1 416 ? -22.695 45.795 15.145 1.00 28.50 416 ALA A C 1
ATOM 3163 O O . ALA A 1 416 ? -21.761 45.445 14.428 1.00 28.50 416 ALA A O 1
ATOM 3164 N N . GLU A 1 417 ? -23.241 47.006 15.059 1.00 31.05 417 GLU A N 1
ATOM 3165 C CA . GLU A 1 417 ? -22.833 48.048 14.108 1.00 31.05 417 GLU A CA 1
ATOM 3166 C C . GLU A 1 417 ? -21.606 48.833 14.613 1.00 31.05 417 GLU A C 1
ATOM 3168 O O . GLU A 1 417 ? -21.546 49.170 15.794 1.00 31.05 417 GLU A O 1
ATOM 3173 N N . SER A 1 418 ? -20.664 49.204 13.733 1.00 29.23 418 SER A N 1
ATOM 3174 C CA . SER A 1 418 ? -20.019 50.540 13.732 1.00 29.23 418 SER A CA 1
ATOM 3175 C C . SER A 1 418 ? -19.138 50.774 12.487 1.00 29.23 418 SER A C 1
ATOM 3177 O O . SER A 1 418 ? -18.747 49.837 11.797 1.00 29.23 418 SER A O 1
ATOM 3179 N N . GLU A 1 419 ? -18.916 52.055 12.177 1.00 29.75 419 GLU A N 1
ATOM 3180 C CA . GLU A 1 419 ? -18.408 52.630 10.915 1.00 29.75 419 GLU A CA 1
ATOM 3181 C C . GLU A 1 419 ? -16.903 52.422 10.591 1.00 29.75 419 GLU A C 1
ATOM 3183 O O . GLU A 1 419 ? -16.126 52.016 11.457 1.00 29.75 419 GLU A O 1
ATOM 3188 N N . PRO A 1 420 ? -16.464 52.698 9.338 1.00 30.25 420 PRO A N 1
ATOM 3189 C CA . PRO A 1 420 ? -15.124 52.352 8.858 1.00 30.25 420 PRO A CA 1
ATOM 3190 C C . PRO A 1 420 ? -14.041 53.392 9.192 1.00 30.25 420 PRO A C 1
ATOM 3192 O O . PRO A 1 420 ? -14.271 54.600 9.136 1.00 30.25 420 PRO A O 1
ATOM 3195 N N . ALA A 1 421 ? -12.813 52.914 9.414 1.00 28.09 421 ALA A N 1
ATOM 3196 C CA . ALA A 1 421 ? -11.605 53.736 9.479 1.00 28.09 421 ALA A CA 1
ATOM 3197 C C . ALA A 1 421 ? -10.759 53.582 8.201 1.00 28.09 421 ALA A C 1
ATOM 3199 O O . ALA A 1 421 ? -10.670 52.502 7.617 1.00 28.09 421 ALA A O 1
ATOM 3200 N N . GLN A 1 422 ? -10.162 54.688 7.762 1.00 27.33 422 GLN A N 1
ATOM 3201 C CA . GLN A 1 422 ? -9.431 54.813 6.499 1.00 27.33 422 GLN A CA 1
ATOM 3202 C C . GLN A 1 422 ? -8.028 54.188 6.585 1.00 27.33 422 GLN A C 1
ATOM 3204 O O . GLN A 1 422 ? -7.380 54.262 7.628 1.00 27.33 422 GLN A O 1
ATOM 3209 N N . LEU A 1 423 ? -7.538 53.636 5.471 1.00 28.78 423 LEU A N 1
ATOM 3210 C CA . LEU A 1 423 ? -6.129 53.279 5.280 1.00 28.78 423 LEU A CA 1
ATOM 3211 C C . LEU A 1 423 ? -5.493 54.269 4.300 1.00 28.78 423 LEU A C 1
ATOM 3213 O O . LEU A 1 423 ? -6.009 54.470 3.202 1.00 28.78 423 LEU A O 1
ATOM 3217 N N . GLU A 1 424 ? -4.397 54.900 4.723 1.00 28.12 424 GLU A N 1
ATOM 3218 C CA . GLU A 1 424 ? -3.640 55.866 3.922 1.00 28.12 424 GLU A CA 1
ATOM 3219 C C . GLU A 1 424 ? -2.864 55.188 2.784 1.00 28.12 424 GLU A C 1
ATOM 3221 O O . GLU A 1 424 ? -2.253 54.131 2.958 1.00 28.12 424 GLU A O 1
ATOM 3226 N N . GLU A 1 425 ? -2.829 55.847 1.626 1.00 30.33 425 GLU A N 1
ATOM 3227 C CA . GLU A 1 425 ? -1.860 55.553 0.572 1.00 30.33 425 GLU A CA 1
ATOM 3228 C C . GLU A 1 425 ? -0.464 56.044 0.987 1.00 30.33 425 GLU A C 1
ATOM 3230 O O . GLU A 1 425 ? -0.298 57.192 1.400 1.00 30.33 425 GLU A O 1
ATOM 3235 N N . VAL A 1 426 ? 0.567 55.225 0.763 1.00 29.44 426 VAL A N 1
ATOM 3236 C CA . VAL A 1 426 ? 1.953 55.706 0.655 1.00 29.44 426 VAL A CA 1
ATOM 3237 C C . VAL A 1 426 ? 2.515 55.244 -0.684 1.00 29.44 426 VAL A C 1
ATOM 3239 O O . VAL A 1 426 ? 2.686 54.052 -0.931 1.00 29.44 426 VAL A O 1
ATOM 3242 N N . GLN A 1 427 ? 2.771 56.212 -1.563 1.00 28.73 427 GLN A N 1
ATOM 3243 C CA . GLN A 1 427 ? 3.271 56.001 -2.920 1.00 28.73 427 GLN A CA 1
ATOM 3244 C C . GLN A 1 427 ? 4.742 55.565 -2.942 1.00 28.73 427 GLN A C 1
ATOM 3246 O O . GLN A 1 427 ? 5.564 56.132 -2.221 1.00 28.73 427 GLN A O 1
ATOM 3251 N N . VAL A 1 428 ? 5.097 54.694 -3.893 1.00 30.94 428 VAL A N 1
ATOM 3252 C CA . VAL A 1 428 ? 6.436 54.660 -4.504 1.00 30.94 428 VAL A CA 1
ATOM 3253 C C . VAL A 1 428 ? 6.300 54.329 -5.996 1.00 30.94 428 VAL A C 1
ATOM 3255 O O . VAL A 1 428 ? 5.893 53.217 -6.323 1.00 30.94 428 VAL A O 1
ATOM 3258 N N . GLY A 1 429 ? 6.719 55.254 -6.870 1.00 36.97 429 GLY A N 1
ATOM 3259 C CA . GLY A 1 429 ? 6.973 55.007 -8.303 1.00 36.97 429 GLY A CA 1
ATOM 3260 C C . GLY A 1 429 ? 5.816 55.308 -9.245 1.00 36.97 429 GLY A C 1
ATOM 3261 O O . GLY A 1 429 ? 5.303 54.335 -9.834 1.00 36.97 429 GLY A O 1
#